Protein AF-0000000086681013 (afdb_homodimer)

pLDDT: mean 90.84, std 14.31, range [19.33, 98.75]

Radius of gyration: 24.03 Å; Cα contacts (8 Å, |Δi|>4): 796; chains: 2; bounding box: 74×52×59 Å

Nearest PDB structures (foldseek):
  6cmv-assembly3_F  TM=7.786E-01  e=1.122E-02  Sulfolobus acidocaldarius
  3r0a-assembly1_A  TM=8.111E-01  e=2.199E-02  Methanosarcina mazei
  2cwe-assembly1_A  TM=6.618E-01  e=8.479E-03  Pyrococcus horikoshii OT3
  6pln-assembly2_B  TM=7.848E-01  e=4.308E-02  Pyrococcus furiosus
  8clj-assembly1_A  TM=2.822E-01  e=5.366E-01  Homo sapiens

Foldseek 3Di:
DPPPPQPPLLVVLVVLCVDPLLVQLLVVQALDPDWDALVVSCVVSVHDSVVSVVSQVVNCVSQQKPWDFADDPPDPDGTTITIHGGPDDRDGDVVDDDVLVVLLVVLVVCVVVVPLVVLLVVLLQQLLVQADDPDPCVSCVVLPQSWDDDDQKIHGQADSSPVSCVVPVVRVLSSVQSSSCSNCVNRVNNVKHWDACDDPGGHRIMIGHDPPPPD/DPPCPQVPLLVVLVVLCVDPLLVLLLVVQALDPDWDALVVSCVVSVHDSVVSVVSQVVNCVSQQKPWDFADDPPDPDGTTITIHGGPDDRDGDVVDDDVLVVLLVVLVVCVVVVPLVVLLVVLLQQLLVQADDPDPCVSVVVLPQSWDDDDQKIDGQADSSPVSCVVPVVRVLSSVQSSSCSNCVNRVNNVKHWDACDDPGGHRIMIGHDPPPPD

Structure (mmCIF, N/CA/C/O backbone):
data_AF-0000000086681013-model_v1
#
loop_
_entity.id
_entity.type
_entity.pdbx_description
1 polymer 'ArsR family transcriptional regulator'
#
loop_
_atom_site.group_PDB
_atom_site.id
_atom_site.type_symbol
_atom_site.label_atom_id
_atom_site.label_alt_id
_atom_site.label_comp_id
_atom_site.label_asym_id
_atom_site.label_entity_id
_atom_site.label_seq_id
_atom_site.pdbx_PDB_ins_code
_atom_site.Cartn_x
_atom_site.Cartn_y
_atom_site.Cartn_z
_atom_site.occupancy
_atom_site.B_iso_or_equiv
_atom_site.auth_seq_id
_atom_site.auth_comp_id
_atom_site.auth_asym_id
_atom_site.auth_atom_id
_atom_site.pdbx_PDB_model_num
ATOM 1 N N . MET A 1 1 ? -19 -1.858 17.438 1 19.91 1 MET A N 1
ATOM 2 C CA . MET A 1 1 ? -18.734 -2.832 16.375 1 19.91 1 MET A CA 1
ATOM 3 C C . MET A 1 1 ? -17.672 -2.328 15.422 1 19.91 1 MET A C 1
ATOM 5 O O . MET A 1 1 ? -17.938 -1.517 14.539 1 19.91 1 MET A O 1
ATOM 9 N N . LYS A 1 2 ? -16.469 -2.006 15.953 1 28.66 2 LYS A N 1
ATOM 10 C CA . LYS A 1 2 ? -15.406 -1.068 15.609 1 28.66 2 LYS A CA 1
ATOM 11 C C . LYS A 1 2 ? -14.742 -1.446 14.289 1 28.66 2 LYS A C 1
ATOM 13 O O . LYS A 1 2 ? -14.172 -2.533 14.164 1 28.66 2 LYS A O 1
ATOM 18 N N . GLY A 1 3 ? -15.516 -1.354 13.18 1 28.39 3 GLY A N 1
ATOM 19 C CA . GLY A 1 3 ? -15.148 -1.621 11.805 1 28.39 3 GLY A CA 1
ATOM 20 C C . GLY A 1 3 ? -13.672 -1.405 11.531 1 28.39 3 GLY A C 1
ATOM 21 O O . GLY A 1 3 ? -13.07 -0.449 12.031 1 28.39 3 GLY A O 1
ATOM 22 N N . LEU A 1 4 ? -12.938 -2.393 11.297 1 31.95 4 LEU A N 1
ATOM 23 C CA . LEU A 1 4 ? -11.531 -2.404 10.922 1 31.95 4 LEU A CA 1
ATOM 24 C C . LEU A 1 4 ? -11.234 -1.332 9.883 1 31.95 4 LEU A C 1
ATOM 26 O O . LEU A 1 4 ? -11.375 -1.574 8.68 1 31.95 4 LEU A O 1
ATOM 30 N N . THR A 1 5 ? -11.828 -0.05 9.906 1 38.06 5 THR A N 1
ATOM 31 C CA . THR A 1 5 ? -11.812 1.266 9.273 1 38.06 5 THR A CA 1
ATOM 32 C C . THR A 1 5 ? -10.422 1.575 8.719 1 38.06 5 THR A C 1
ATOM 34 O O . THR A 1 5 ? -9.438 0.934 9.094 1 38.06 5 THR A O 1
ATOM 37 N N . LEU A 1 6 ? -10.25 2.273 7.664 1 46.72 6 LEU A N 1
ATOM 38 C CA . LEU A 1 6 ? -9.008 2.967 7.34 1 46.72 6 LEU A CA 1
ATOM 39 C C . LEU A 1 6 ? -8.203 3.256 8.602 1 46.72 6 LEU A C 1
ATOM 41 O O . LEU A 1 6 ? -8.695 3.93 9.516 1 46.72 6 LEU A O 1
ATOM 45 N N . GLU A 1 7 ? -7.469 2.109 9.133 1 60.31 7 GLU A N 1
ATOM 46 C CA . GLU A 1 7 ? -6.852 2.223 10.445 1 60.31 7 GLU A CA 1
ATOM 47 C C . GLU A 1 7 ? -6.438 3.66 10.742 1 60.31 7 GLU A C 1
ATOM 49 O O . GLU A 1 7 ? -5.504 4.18 10.125 1 60.31 7 GLU A O 1
ATOM 54 N N . HIS A 1 8 ? -7.406 4.32 11.305 1 66.5 8 HIS A N 1
ATOM 55 C CA . HIS A 1 8 ? -7.238 5.695 11.766 1 66.5 8 HIS A CA 1
ATOM 56 C C . HIS A 1 8 ? -5.809 5.941 12.234 1 66.5 8 HIS A C 1
ATOM 58 O O . HIS A 1 8 ? -5.234 7 11.961 1 66.5 8 HIS A O 1
ATOM 64 N N . VAL A 1 9 ? -5.348 4.816 12.68 1 71.94 9 VAL A N 1
ATOM 65 C CA . VAL A 1 9 ? -4.008 4.984 13.234 1 71.94 9 VAL A CA 1
ATOM 66 C C . VAL A 1 9 ? -2.992 5.121 12.102 1 71.94 9 VAL A C 1
ATOM 68 O O . VAL A 1 9 ? -2.076 5.941 12.18 1 71.94 9 VAL A O 1
ATOM 71 N N . THR A 1 10 ? -3.344 4.461 11.047 1 84.38 10 THR A N 1
ATOM 72 C CA . THR A 1 10 ? -2.393 4.492 9.938 1 84.38 10 THR A CA 1
ATOM 73 C C . THR A 1 10 ? -2.5 5.805 9.164 1 84.38 10 THR A C 1
ATOM 75 O O . THR A 1 10 ? -1.484 6.383 8.773 1 84.38 10 THR A O 1
ATOM 78 N N . VAL A 1 11 ? -3.664 6.27 9.055 1 88 11 VAL A N 1
ATOM 79 C CA . VAL A 1 11 ? -3.865 7.543 8.375 1 88 11 VAL A CA 1
ATOM 80 C C . VAL A 1 11 ? -3.219 8.664 9.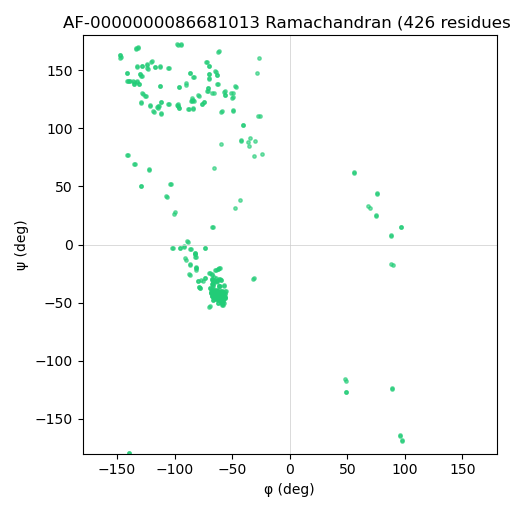172 1 88 11 VAL A C 1
A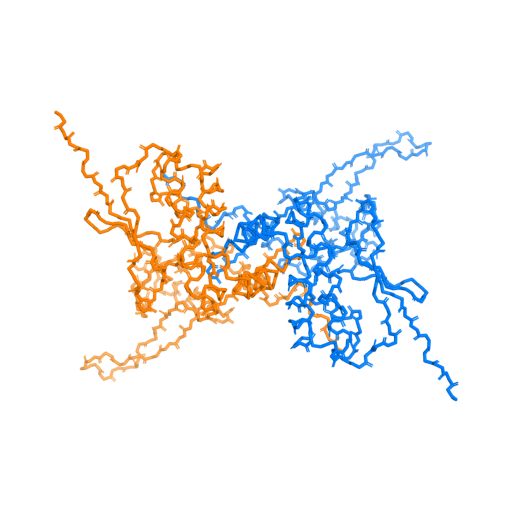TOM 82 O O . VAL A 1 11 ? -2.57 9.547 8.609 1 88 11 VAL A O 1
ATOM 85 N N . ASP A 1 12 ? -3.352 8.578 10.477 1 89.06 12 ASP A N 1
ATOM 86 C CA . ASP A 1 12 ? -2.787 9.609 11.344 1 89.06 12 ASP A CA 1
ATOM 87 C C . ASP A 1 12 ? -1.263 9.609 11.273 1 89.06 12 ASP A C 1
ATOM 89 O O . ASP A 1 12 ? -0.638 10.672 11.234 1 89.06 12 ASP A O 1
ATOM 93 N N . ALA A 1 13 ? -0.747 8.406 11.297 1 91.75 13 ALA A N 1
ATOM 94 C CA . ALA A 1 13 ? 0.707 8.289 11.234 1 91.75 13 ALA A CA 1
ATOM 95 C C . ALA A 1 13 ? 1.244 8.859 9.922 1 91.75 13 ALA A C 1
ATOM 97 O O . ALA A 1 13 ? 2.205 9.633 9.914 1 91.75 13 ALA A O 1
ATOM 98 N N . ILE A 1 14 ? 0.573 8.516 8.852 1 92.12 14 ILE A N 1
ATOM 99 C CA . ILE A 1 14 ? 0.997 9.016 7.551 1 92.12 14 ILE A CA 1
ATOM 100 C C . ILE A 1 14 ? 0.771 10.523 7.48 1 92.12 14 ILE A C 1
ATOM 102 O O . ILE A 1 14 ? 1.565 11.25 6.879 1 92.12 14 ILE A O 1
ATOM 106 N N . GLY A 1 15 ? -0.26 10.961 8.125 1 91.25 15 GLY A N 1
ATOM 107 C CA . GLY A 1 15 ? -0.576 12.383 8.156 1 91.25 15 GLY A CA 1
ATOM 108 C C . GLY A 1 15 ? 0.517 13.227 8.789 1 91.25 15 GLY A C 1
ATOM 109 O O . GLY A 1 15 ? 0.687 14.391 8.438 1 91.25 15 GLY A O 1
ATOM 110 N N . LEU A 1 16 ? 1.262 12.625 9.727 1 92.88 16 LEU A N 1
ATOM 111 C CA . LEU A 1 16 ? 2.357 13.336 10.375 1 92.88 16 LEU A CA 1
ATOM 112 C C . LEU A 1 16 ? 3.414 13.758 9.359 1 92.88 16 LEU A C 1
ATOM 114 O O . LEU A 1 16 ? 4.172 14.695 9.602 1 92.88 16 LEU A O 1
ATOM 118 N N . LEU A 1 17 ? 3.445 13.133 8.219 1 93.12 17 LEU A N 1
ATOM 119 C CA . LEU A 1 17 ? 4.488 13.375 7.23 1 93.12 17 LEU A CA 1
ATOM 120 C C . LEU A 1 17 ? 4.062 14.453 6.242 1 93.12 17 LEU A C 1
ATOM 122 O O . LEU A 1 17 ? 4.836 14.836 5.359 1 93.12 17 LEU A O 1
ATOM 126 N N . HIS A 1 18 ? 2.863 14.938 6.426 1 89.12 18 HIS A N 1
ATOM 127 C CA . HIS A 1 18 ? 2.357 15.992 5.555 1 89.12 18 HIS A CA 1
ATOM 128 C C . HIS A 1 18 ? 3.127 17.297 5.758 1 89.12 18 HIS A C 1
ATOM 130 O O . HIS A 1 18 ? 3.252 18.094 4.832 1 89.12 18 HIS A O 1
ATOM 136 N N . GLU A 1 19 ? 3.648 17.531 6.969 1 91.19 19 GLU A N 1
ATOM 137 C CA . GLU A 1 19 ? 4.465 18.703 7.266 1 91.19 19 GLU A CA 1
ATOM 138 C C . GLU A 1 19 ? 5.879 18.547 6.715 1 91.19 19 GLU A C 1
ATOM 140 O O . GLU A 1 19 ? 6.609 17.641 7.109 1 91.19 19 GLU A O 1
ATOM 145 N N . PRO A 1 20 ? 6.301 19.453 5.848 1 92.56 20 PRO A N 1
ATOM 146 C CA . PRO A 1 20 ? 7.535 19.266 5.09 1 92.56 20 PRO A CA 1
ATOM 147 C C . PRO A 1 20 ? 8.766 19.109 5.988 1 92.56 20 PRO A C 1
ATOM 149 O O . PRO A 1 20 ? 9.625 18.266 5.727 1 92.56 20 PRO A O 1
ATOM 152 N N . VAL A 1 21 ? 8.891 19.938 6.98 1 96.25 21 VAL A N 1
ATOM 153 C CA . VAL A 1 21 ? 10.055 19.859 7.855 1 96.25 21 VAL A CA 1
ATOM 154 C C . VAL A 1 21 ? 10.039 18.531 8.602 1 96.25 21 VAL A C 1
ATOM 156 O O . VAL A 1 21 ? 11.078 17.875 8.742 1 96.25 21 VAL A O 1
ATOM 159 N N . ARG A 1 22 ? 8.906 18.141 9.125 1 96.62 22 ARG A N 1
ATOM 160 C CA . ARG A 1 22 ? 8.789 16.875 9.828 1 96.62 22 ARG A CA 1
ATOM 161 C C . ARG A 1 22 ? 9.125 15.695 8.914 1 96.62 22 ARG A C 1
ATOM 163 O O . ARG A 1 22 ? 9.773 14.742 9.328 1 96.62 22 ARG A O 1
ATOM 170 N N . ARG A 1 23 ? 8.641 15.805 7.734 1 94.81 23 ARG A N 1
ATOM 171 C CA . ARG A 1 23 ? 8.984 14.781 6.75 1 94.81 23 ARG A CA 1
ATOM 172 C C . ARG A 1 23 ? 10.5 14.688 6.559 1 94.81 23 ARG A C 1
ATOM 174 O O . ARG A 1 23 ? 11.055 13.594 6.504 1 94.81 23 ARG A O 1
ATOM 181 N N . ALA A 1 24 ? 11.094 15.852 6.406 1 96.19 24 ALA A N 1
ATOM 182 C CA . ALA A 1 24 ? 12.547 15.883 6.242 1 96.19 24 ALA A CA 1
ATOM 183 C C . ALA A 1 24 ? 13.25 15.25 7.441 1 96.19 24 ALA A C 1
ATOM 185 O O . ALA A 1 24 ? 14.242 14.539 7.285 1 96.19 24 ALA A O 1
ATOM 186 N N . VAL A 1 25 ? 12.742 15.531 8.586 1 98.06 25 VAL A N 1
ATOM 187 C CA . VAL A 1 25 ? 13.281 14.945 9.812 1 98.06 25 VAL A CA 1
ATOM 188 C C . VAL A 1 25 ? 13.18 13.422 9.742 1 98.06 25 VAL A C 1
ATOM 190 O O . VAL A 1 25 ? 14.156 12.711 9.992 1 98.06 25 VAL A O 1
ATOM 193 N N . TYR A 1 26 ? 12.047 12.938 9.398 1 97.38 26 TYR A N 1
ATOM 194 C CA . TYR A 1 26 ? 11.844 11.5 9.281 1 97.38 26 TYR A CA 1
ATOM 195 C C . TYR A 1 26 ? 12.805 10.883 8.281 1 97.38 26 TYR A C 1
ATOM 197 O O . TYR A 1 26 ? 13.43 9.859 8.555 1 97.38 26 TYR A O 1
ATOM 205 N N . GLU A 1 27 ? 12.844 11.445 7.109 1 94.69 27 GLU A N 1
ATOM 206 C CA . GLU A 1 27 ? 13.688 10.93 6.039 1 94.69 27 GLU A CA 1
ATOM 207 C C . GLU A 1 27 ? 15.148 10.852 6.477 1 94.69 27 GLU A C 1
ATOM 209 O O . GLU A 1 27 ? 15.836 9.875 6.172 1 94.69 27 GLU A O 1
ATOM 214 N N . TYR A 1 28 ? 15.586 11.883 7.168 1 97.06 28 TYR A N 1
ATOM 215 C CA . TYR A 1 28 ? 16.953 11.883 7.652 1 97.06 28 TYR A CA 1
ATOM 216 C C . TYR A 1 28 ? 17.188 10.734 8.633 1 97.06 28 TYR A C 1
ATOM 218 O O . TYR A 1 28 ? 18.141 9.969 8.484 1 97.06 28 TYR A O 1
ATOM 226 N N . VAL A 1 29 ? 16.344 10.602 9.602 1 97.81 29 VAL A N 1
ATOM 227 C CA . VAL A 1 29 ? 16.5 9.578 10.633 1 97.81 29 VAL A CA 1
ATOM 228 C C . VAL A 1 29 ? 16.453 8.188 9.992 1 97.81 29 VAL A C 1
ATOM 230 O O . VAL A 1 29 ? 17.297 7.336 10.289 1 97.81 29 VAL A O 1
ATOM 233 N N . ALA A 1 30 ? 15.555 8 9.094 1 94.69 30 ALA A N 1
ATOM 234 C CA . ALA A 1 30 ? 15.344 6.703 8.453 1 94.69 30 ALA A CA 1
ATOM 235 C C . ALA A 1 30 ? 16.562 6.305 7.617 1 94.69 30 ALA A C 1
ATOM 237 O O . ALA A 1 30 ? 16.828 5.113 7.434 1 94.69 30 ALA A O 1
ATOM 238 N N . ALA A 1 31 ? 17.25 7.254 7.152 1 93.44 31 ALA A N 1
ATOM 239 C CA . ALA A 1 31 ? 18.375 7 6.254 1 93.44 31 ALA A CA 1
ATOM 240 C C . ALA A 1 31 ? 19.625 6.629 7.043 1 93.44 31 ALA A C 1
ATOM 242 O O . ALA A 1 31 ? 20.625 6.184 6.465 1 93.44 31 ALA A O 1
ATOM 243 N N . GLN A 1 32 ? 19.547 6.809 8.32 1 93.94 32 GLN A N 1
ATOM 244 C CA . GLN A 1 32 ? 20.734 6.562 9.117 1 93.94 32 GLN A CA 1
ATOM 245 C C . GL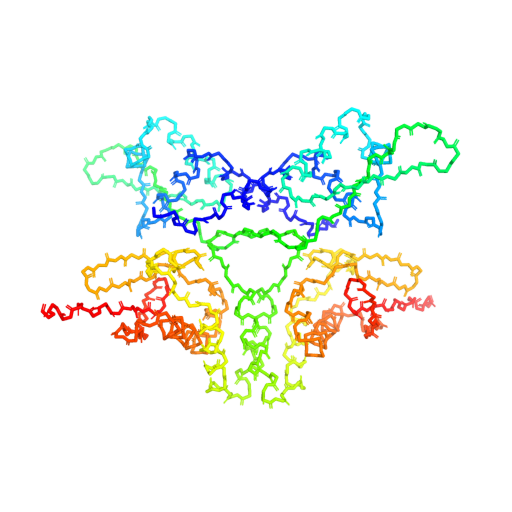N A 1 32 ? 20.891 5.078 9.453 1 93.94 32 GLN A C 1
ATOM 247 O O . GLN A 1 32 ? 19.891 4.391 9.688 1 93.94 32 GLN A O 1
ATOM 252 N N . PRO A 1 33 ? 22.078 4.57 9.5 1 88.69 33 PRO A N 1
ATOM 253 C CA . PRO A 1 33 ? 22.297 3.166 9.852 1 88.69 33 PRO A CA 1
ATOM 254 C C . PRO A 1 33 ? 22 2.877 11.32 1 88.69 33 PRO A C 1
ATOM 256 O O . PRO A 1 33 ? 21.75 1.726 11.688 1 88.69 33 PRO A O 1
ATOM 259 N N . GLY A 1 34 ? 22.094 3.896 12.141 1 91.81 34 GLY A N 1
ATOM 260 C CA . GLY A 1 34 ? 21.828 3.746 13.562 1 91.81 34 GLY A CA 1
ATOM 261 C C . GLY A 1 34 ? 21.047 4.906 14.148 1 91.81 34 GLY A C 1
ATOM 262 O O . GLY A 1 34 ? 20.703 5.848 13.438 1 91.81 34 GLY A O 1
ATOM 263 N N . PRO A 1 35 ? 20.797 4.793 15.492 1 96.62 35 PRO A N 1
ATOM 264 C CA . PRO A 1 35 ? 20.031 5.859 16.141 1 96.62 35 PRO A CA 1
ATOM 265 C C . PRO A 1 35 ? 20.766 7.199 16.125 1 96.62 35 PRO A C 1
ATOM 267 O O . PRO A 1 35 ? 22 7.238 16.219 1 96.62 35 PRO A O 1
ATOM 270 N N . VAL A 1 36 ? 20.031 8.25 16.078 1 97.19 36 VAL A N 1
ATOM 271 C CA . VAL A 1 36 ? 20.625 9.578 16.016 1 97.19 36 VAL A CA 1
ATOM 272 C C . VAL A 1 36 ? 19.953 10.5 17.031 1 97.19 36 VAL A C 1
ATOM 274 O O . VAL A 1 36 ? 18.797 10.297 17.391 1 97.19 36 VAL A O 1
ATOM 277 N N . GLY A 1 37 ? 20.719 11.484 17.453 1 96.81 37 GLY A N 1
ATOM 278 C CA . GLY A 1 37 ? 20.219 12.43 18.438 1 96.81 37 GLY A CA 1
ATOM 279 C C . GLY A 1 37 ? 19.625 13.68 17.828 1 96.81 37 GLY A C 1
ATOM 280 O O . GLY A 1 37 ? 19.75 13.898 16.609 1 96.81 37 GLY A O 1
ATOM 281 N N . ARG A 1 38 ? 19 14.477 18.688 1 96.19 38 ARG A N 1
ATOM 282 C CA . ARG A 1 38 ? 18.297 15.688 18.266 1 96.19 38 ARG A CA 1
ATOM 283 C C . ARG A 1 38 ? 19.266 16.672 17.594 1 96.19 38 ARG A C 1
ATOM 285 O O . ARG A 1 38 ? 18.891 17.359 16.656 1 96.19 38 ARG A O 1
ATOM 292 N N . ASP A 1 39 ? 20.516 16.75 18.062 1 96.38 39 ASP A N 1
ATOM 293 C CA . ASP A 1 39 ? 21.469 17.703 17.531 1 96.38 39 ASP A CA 1
ATOM 294 C C . ASP A 1 39 ? 21.844 17.375 16.094 1 96.38 39 ASP A C 1
ATOM 296 O O . ASP A 1 39 ? 21.891 18.25 15.234 1 96.38 39 ASP A O 1
ATOM 300 N N . ALA A 1 40 ? 22.078 16.156 15.883 1 97.12 40 ALA A N 1
ATOM 301 C CA . ALA A 1 40 ? 22.406 15.703 14.531 1 97.12 40 ALA A CA 1
ATOM 302 C C . ALA A 1 40 ? 21.266 15.992 13.562 1 97.12 40 ALA A C 1
ATOM 304 O O . ALA A 1 40 ? 21.5 16.453 12.438 1 97.12 40 ALA A O 1
ATOM 305 N N . VAL A 1 41 ? 20.062 15.758 14 1 98.31 41 VAL A N 1
ATOM 306 C CA . VAL A 1 41 ? 18.891 15.977 13.164 1 98.31 41 VAL A CA 1
ATOM 307 C C . VAL A 1 41 ? 18.719 17.469 12.883 1 98.31 41 VAL A C 1
ATOM 309 O O . VAL A 1 41 ? 18.5 17.859 11.734 1 98.31 41 VAL A O 1
ATOM 312 N N . ALA A 1 42 ? 18.859 18.266 13.906 1 98.38 42 ALA A N 1
ATOM 313 C CA . ALA A 1 42 ? 18.719 19.719 13.766 1 98.38 42 ALA A CA 1
ATOM 314 C C . ALA A 1 42 ? 19.703 20.266 12.734 1 98.38 42 ALA A C 1
ATOM 316 O O . ALA A 1 42 ? 19.328 21.062 11.875 1 98.38 42 ALA A O 1
ATOM 317 N N . GLU A 1 43 ? 20.906 19.828 12.805 1 98.25 43 GLU A N 1
ATOM 318 C CA . GLU A 1 43 ? 21.953 20.266 11.891 1 98.25 43 GLU A CA 1
ATOM 319 C C . GLU A 1 43 ? 21.672 19.812 10.461 1 98.25 43 GLU A C 1
ATOM 321 O O . GLU A 1 43 ? 21.766 20.609 9.523 1 98.25 43 GLU A O 1
ATOM 326 N N . ALA A 1 44 ? 21.266 18.641 10.336 1 97.75 44 ALA A N 1
ATOM 327 C CA . ALA A 1 44 ? 21.047 18.047 9.023 1 97.75 44 ALA A CA 1
ATOM 328 C C . ALA A 1 44 ? 19.875 18.703 8.305 1 97.75 44 ALA A C 1
ATOM 330 O O . ALA A 1 44 ? 19.922 18.922 7.094 1 97.75 44 ALA A O 1
ATOM 331 N N . VAL A 1 45 ? 18.781 18.969 9.039 1 98 45 VAL A N 1
ATOM 332 C CA . VAL A 1 45 ? 17.547 19.469 8.438 1 98 45 VAL A CA 1
ATOM 333 C C . VAL A 1 45 ? 17.578 21 8.422 1 98 45 VAL A C 1
ATOM 335 O O . VAL A 1 45 ? 16.797 21.625 7.707 1 98 45 VAL A O 1
ATOM 338 N N . GLY A 1 46 ? 18.469 21.578 9.125 1 98.06 46 GLY A N 1
ATOM 339 C CA . GLY A 1 46 ? 18.625 23.031 9.141 1 98.06 46 GLY A CA 1
ATOM 340 C C . GLY A 1 46 ? 17.547 23.719 9.969 1 98.06 46 GLY A C 1
ATOM 341 O O . GLY A 1 46 ? 16.969 24.719 9.531 1 98.06 46 GLY A O 1
ATOM 342 N N . VAL A 1 47 ? 17.219 23.234 11.117 1 98.12 47 VAL A N 1
ATOM 343 C CA . VAL A 1 47 ? 16.25 23.828 12.031 1 98.12 47 VAL A CA 1
ATOM 344 C C . VAL A 1 47 ? 16.844 23.891 13.438 1 98.12 47 VAL A C 1
ATOM 346 O O . VAL A 1 47 ? 17.922 23.359 13.688 1 98.12 47 VAL A O 1
ATOM 349 N N . GLY A 1 48 ? 16.219 24.547 14.312 1 97.5 48 GLY A N 1
ATOM 350 C CA . GLY A 1 48 ? 16.656 24.625 15.695 1 97.5 48 GLY A CA 1
ATOM 351 C C . GLY A 1 48 ? 16.438 23.344 16.469 1 97.5 48 GLY A C 1
ATOM 352 O O . GLY A 1 48 ? 15.57 22.531 16.109 1 97.5 48 GLY A O 1
ATOM 353 N N . ARG A 1 49 ? 17.203 23.219 17.5 1 96.5 49 ARG A N 1
ATOM 354 C CA . ARG A 1 49 ? 17.172 22.016 18.328 1 96.5 49 ARG A CA 1
ATOM 355 C C . ARG A 1 49 ? 15.773 21.781 18.891 1 96.5 49 ARG A C 1
ATOM 357 O O . ARG A 1 49 ? 15.297 20.641 18.953 1 96.5 49 ARG A O 1
ATOM 364 N N . THR A 1 50 ? 15.148 22.75 19.328 1 97.31 50 THR A N 1
ATOM 365 C CA . THR A 1 50 ? 13.828 22.641 19.938 1 97.31 50 THR A CA 1
ATOM 366 C C . THR A 1 50 ? 12.805 22.141 18.922 1 97.31 50 THR A C 1
ATOM 368 O O . THR A 1 50 ? 12.008 21.25 19.234 1 97.31 50 THR A O 1
ATOM 371 N N . LEU A 1 51 ? 12.859 22.703 17.734 1 97.81 51 LEU A N 1
ATOM 372 C CA . LEU A 1 51 ? 11.945 22.297 16.672 1 97.81 51 LEU A CA 1
ATOM 373 C C . LEU A 1 51 ? 12.219 20.859 16.25 1 97.81 51 LEU A C 1
ATOM 375 O O . LEU A 1 51 ? 11.281 20.094 16.031 1 97.81 51 LEU A O 1
ATOM 379 N N . ALA A 1 52 ? 13.453 20.562 16.141 1 98.19 52 ALA A N 1
ATOM 380 C CA . ALA A 1 52 ? 13.812 19.188 15.82 1 98.19 52 ALA A CA 1
ATOM 381 C C . ALA A 1 52 ? 13.266 18.219 16.859 1 98.19 52 ALA A C 1
ATOM 383 O O . ALA A 1 52 ? 12.688 17.188 16.516 1 98.19 52 ALA A O 1
ATOM 384 N N . ALA A 1 53 ? 13.43 18.562 18.094 1 97.62 53 ALA A N 1
ATOM 385 C CA . ALA A 1 53 ? 12.953 17.719 19.188 1 97.62 53 ALA A CA 1
ATOM 386 C C . ALA A 1 53 ? 11.438 17.531 19.125 1 97.62 53 ALA A C 1
ATOM 388 O O . ALA A 1 53 ? 10.93 16.438 19.312 1 97.62 53 ALA A O 1
ATOM 389 N N . PHE A 1 54 ? 10.805 18.609 18.844 1 98.38 54 PHE A N 1
ATOM 390 C CA . PHE A 1 54 ? 9.352 18.578 18.719 1 98.38 54 PHE A CA 1
ATOM 391 C C . PHE A 1 54 ? 8.914 17.594 17.641 1 98.38 54 PHE A C 1
ATOM 393 O O . PHE A 1 54 ? 8.047 16.75 17.875 1 98.38 54 PHE A O 1
ATOM 400 N N . HIS A 1 55 ? 9.492 17.672 16.453 1 98.25 55 HIS A N 1
ATOM 401 C CA . HIS A 1 55 ? 9.125 16.781 15.352 1 98.25 55 HIS A CA 1
ATOM 402 C C . HIS A 1 55 ? 9.516 15.344 15.641 1 98.25 55 HIS A C 1
ATOM 404 O O . HIS A 1 55 ? 8.758 14.422 15.328 1 98.25 55 HIS A O 1
ATOM 410 N N . LEU A 1 56 ? 10.672 15.203 16.219 1 98.56 56 LEU A N 1
ATOM 411 C CA . LEU A 1 56 ? 11.125 13.867 16.578 1 98.56 56 LEU A CA 1
ATOM 412 C C . LEU A 1 56 ? 10.156 13.203 17.547 1 98.56 56 LEU A C 1
ATOM 414 O O . LEU A 1 56 ? 9.773 12.047 17.359 1 98.56 56 LEU A O 1
ATOM 418 N N . ASP A 1 57 ? 9.703 13.906 18.516 1 98 57 ASP A N 1
ATOM 419 C CA . ASP A 1 57 ? 8.773 13.375 19.516 1 98 57 ASP A CA 1
ATOM 420 C C . ASP A 1 57 ? 7.414 13.078 18.891 1 98 57 ASP A C 1
ATOM 422 O O . ASP A 1 57 ? 6.777 12.078 19.234 1 98 57 ASP A O 1
ATOM 426 N N . LYS A 1 58 ? 6.992 13.898 18.031 1 97.56 58 LYS A N 1
ATOM 427 C CA . LYS A 1 58 ? 5.73 13.664 17.344 1 97.56 58 LYS A CA 1
ATOM 428 C C . LYS A 1 58 ? 5.797 12.391 16.5 1 97.56 58 LYS A C 1
ATOM 430 O O . LYS A 1 58 ? 4.859 11.594 16.484 1 97.56 58 LYS A O 1
ATOM 435 N N . LEU A 1 59 ? 6.898 12.258 15.766 1 97.44 59 LEU A N 1
ATOM 436 C CA . LEU A 1 59 ? 7.094 11.086 14.922 1 97.44 59 LEU A CA 1
ATOM 437 C C . LEU A 1 59 ? 7.172 9.82 15.766 1 97.44 59 LEU A C 1
ATOM 439 O O . LEU A 1 59 ? 6.648 8.773 15.375 1 97.44 59 LEU A O 1
ATOM 443 N N . ALA A 1 60 ? 7.82 9.938 16.891 1 97.62 60 ALA A N 1
ATOM 444 C CA . ALA A 1 60 ? 7.891 8.797 17.812 1 97.62 60 ALA A CA 1
ATOM 445 C C . ALA A 1 60 ? 6.516 8.477 18.391 1 97.62 60 ALA A C 1
ATOM 447 O O . ALA A 1 60 ? 6.125 7.309 18.453 1 97.62 60 ALA A O 1
ATOM 448 N N . GLY A 1 61 ? 5.801 9.477 18.797 1 95.81 61 GLY A N 1
ATOM 449 C CA . GLY A 1 61 ? 4.453 9.305 19.297 1 95.81 61 GLY A CA 1
ATOM 450 C C . GLY A 1 61 ? 3.508 8.68 18.297 1 95.81 61 GLY A C 1
ATOM 451 O O . GLY A 1 61 ? 2.574 7.965 18.672 1 95.81 61 GLY A O 1
ATOM 452 N N . GLY A 1 62 ? 3.793 8.953 17.031 1 93.94 62 GLY A N 1
ATOM 453 C CA . GLY A 1 62 ? 2.99 8.406 15.953 1 93.94 62 GLY A CA 1
ATOM 454 C C . GLY A 1 62 ? 3.443 7.027 15.516 1 93.94 62 GLY A C 1
ATOM 455 O O . GLY A 1 62 ? 2.865 6.445 14.594 1 93.94 62 GLY A O 1
ATOM 456 N N . GLY A 1 63 ? 4.508 6.527 16.078 1 95 63 GLY A N 1
ATOM 457 C CA . GLY A 1 63 ? 4.957 5.172 15.797 1 95 63 GLY A CA 1
ATOM 458 C C . GLY A 1 63 ? 5.883 5.086 14.594 1 95 63 GLY A C 1
ATOM 459 O O . GLY A 1 63 ? 6.199 3.99 14.125 1 95 63 GLY A O 1
ATOM 460 N N . LEU A 1 64 ? 6.301 6.172 14.039 1 96.38 64 LEU A N 1
ATOM 461 C CA . LEU A 1 64 ? 7.164 6.164 12.867 1 96.38 64 LEU A CA 1
ATOM 462 C C . LEU A 1 64 ? 8.633 6.074 13.273 1 96.38 64 LEU A C 1
ATOM 464 O O . LEU A 1 64 ? 9.477 5.641 12.484 1 96.38 64 LEU A O 1
ATOM 468 N N . LEU A 1 65 ? 8.93 6.539 14.469 1 97.75 65 LEU A N 1
ATOM 469 C CA . LEU A 1 65 ? 10.258 6.418 15.055 1 97.75 65 LEU A CA 1
ATOM 470 C C . LEU A 1 65 ? 10.195 5.715 16.406 1 97.75 65 LEU A C 1
ATOM 472 O O . LEU A 1 65 ? 9.141 5.691 17.047 1 97.75 65 LEU A O 1
ATOM 476 N N . THR A 1 66 ? 11.258 5.137 16.766 1 97.69 66 THR A N 1
ATOM 477 C CA . THR A 1 66 ? 11.43 4.598 18.109 1 97.69 66 THR A CA 1
ATOM 478 C C . THR A 1 66 ? 12.492 5.379 18.875 1 97.69 66 THR A C 1
ATOM 480 O O . THR A 1 66 ? 13.398 5.961 18.266 1 97.69 66 THR A O 1
ATOM 483 N N . VAL A 1 67 ? 12.359 5.375 20.172 1 97.5 67 VAL A N 1
ATOM 484 C CA . VAL A 1 67 ? 13.242 6.148 21.047 1 97.5 67 VAL A CA 1
ATOM 485 C C . VAL A 1 67 ? 14.102 5.203 21.875 1 97.5 67 VAL A C 1
ATOM 487 O O . VAL A 1 67 ? 13.617 4.168 22.359 1 97.5 67 VAL A O 1
ATOM 490 N N . SER A 1 68 ? 15.234 5.484 21.969 1 96.62 68 SER A N 1
ATOM 491 C CA . SER A 1 68 ? 16.156 4.855 22.906 1 96.62 68 SER A CA 1
ATOM 492 C C . SER A 1 68 ? 17 5.898 23.641 1 96.62 68 SER A C 1
ATOM 494 O O . SER A 1 68 ? 16.938 7.086 23.328 1 96.62 68 SER A O 1
ATOM 496 N N . PHE A 1 69 ? 17.719 5.438 24.734 1 94.62 69 PHE A N 1
ATOM 497 C CA . PHE A 1 69 ? 18.531 6.34 25.547 1 94.62 69 PHE A CA 1
ATOM 498 C C . PHE A 1 69 ? 19.953 5.801 25.688 1 94.62 69 PHE A C 1
ATOM 500 O O . PHE A 1 69 ? 20.141 4.598 25.859 1 94.62 69 PHE A O 1
ATOM 507 N N . ALA A 1 70 ? 20.891 6.668 25.406 1 88.44 70 ALA A N 1
ATOM 508 C CA . ALA A 1 70 ? 22.281 6.266 25.594 1 88.44 70 ALA A CA 1
ATOM 509 C C . ALA A 1 70 ? 23.062 7.336 26.344 1 88.44 70 ALA A C 1
ATOM 511 O O . ALA A 1 70 ? 22.828 8.531 26.141 1 88.44 70 ALA A O 1
ATOM 512 N N . ARG A 1 71 ? 23.922 6.859 27.25 1 82.31 71 ARG A N 1
ATOM 513 C CA . ARG A 1 71 ? 24.812 7.77 27.969 1 82.31 71 ARG A CA 1
ATOM 514 C C . ARG A 1 71 ? 26.078 8.047 27.156 1 82.31 71 ARG A C 1
ATOM 516 O O . ARG A 1 71 ? 26.641 7.137 26.531 1 82.31 71 ARG A O 1
ATOM 523 N N . ARG A 1 72 ? 26.312 9.297 26.938 1 69.06 72 ARG A N 1
ATOM 524 C CA . ARG A 1 72 ? 27.594 9.609 26.328 1 69.06 72 ARG A CA 1
ATOM 525 C C . ARG A 1 72 ? 28.75 9.266 27.266 1 69.06 72 ARG A C 1
ATOM 527 O O . ARG A 1 72 ? 28.672 9.492 28.484 1 69.06 72 ARG A O 1
ATOM 534 N N . PRO A 1 73 ? 29.781 8.469 26.609 1 68.06 73 PRO A N 1
ATOM 535 C CA . PRO A 1 73 ? 30.906 8.164 27.484 1 68.06 73 PRO A CA 1
ATOM 536 C C . PRO A 1 73 ? 31.453 9.398 28.203 1 68.06 73 PRO A C 1
ATOM 538 O O . PRO A 1 73 ? 31.703 10.422 27.578 1 68.06 73 PRO A O 1
ATOM 541 N N . GLY A 1 74 ? 31.625 9.297 29.531 1 63.03 74 GLY A N 1
ATOM 542 C CA . GLY A 1 74 ? 32.312 10.297 30.328 1 63.03 74 GLY A CA 1
ATOM 543 C C . GLY A 1 74 ? 31.391 11.398 30.812 1 63.03 74 GLY A C 1
ATOM 544 O O . GLY A 1 74 ? 31.812 12.273 31.578 1 63.03 74 GLY A O 1
ATOM 545 N N . ARG A 1 75 ? 30.297 11.477 30.219 1 65.75 75 ARG A N 1
ATOM 546 C CA . ARG A 1 75 ? 29.469 12.586 30.656 1 65.75 75 ARG A CA 1
ATOM 547 C C . ARG A 1 75 ? 28.453 12.133 31.703 1 65.75 75 ARG A C 1
ATOM 549 O O . ARG A 1 75 ? 27.859 11.062 31.578 1 65.75 75 ARG A O 1
ATOM 556 N N . THR A 1 76 ? 28.547 12.664 32.875 1 69.31 76 THR A N 1
ATOM 557 C CA . THR A 1 76 ? 27.672 12.422 34.031 1 69.31 76 THR A CA 1
ATOM 558 C C . THR A 1 76 ? 26.281 12.961 33.781 1 69.31 76 THR A C 1
ATOM 560 O O . THR A 1 76 ? 25.391 12.844 34.625 1 69.31 76 THR A O 1
ATOM 563 N N . GLY A 1 77 ? 25.922 13.281 32.531 1 69.38 77 GLY A N 1
ATOM 564 C CA . GLY A 1 77 ? 24.656 13.953 32.312 1 69.38 77 GLY A CA 1
ATOM 565 C C . GLY A 1 77 ? 23.547 13 31.906 1 69.38 77 GLY A C 1
ATOM 566 O O . GLY A 1 77 ? 23.719 11.781 31.953 1 69.38 77 GLY A O 1
ATOM 567 N N . ARG A 1 78 ? 22.359 13.5 31.844 1 81.06 78 ARG A N 1
ATOM 568 C CA . ARG A 1 78 ? 21.156 12.773 31.422 1 81.06 78 ARG A CA 1
ATOM 569 C C . ARG A 1 78 ? 21.391 12.039 30.109 1 81.06 78 ARG A C 1
ATOM 571 O O . ARG A 1 78 ? 22.031 12.57 29.203 1 81.06 78 ARG A O 1
ATOM 578 N N . PRO A 1 79 ? 21.109 10.812 30.141 1 88.25 79 PRO A N 1
ATOM 579 C CA . PRO A 1 79 ? 21.25 10.055 28.906 1 88.25 79 PRO A CA 1
ATOM 580 C C . PRO A 1 79 ? 20.609 10.766 27.703 1 88.25 79 PRO A C 1
ATOM 582 O O . PRO A 1 79 ? 19.578 11.438 27.859 1 88.25 79 PRO A O 1
ATOM 585 N N . ALA A 1 80 ? 21.281 10.781 26.594 1 90.88 80 ALA A N 1
ATOM 586 C CA . ALA A 1 80 ? 20.781 11.414 25.375 1 90.88 80 ALA A CA 1
ATOM 587 C C . ALA A 1 80 ? 19.641 10.594 24.766 1 90.88 80 ALA A C 1
ATOM 589 O O . ALA A 1 80 ? 19.688 9.367 24.75 1 90.88 80 ALA A O 1
ATOM 590 N N . LYS A 1 81 ? 18.625 11.219 24.438 1 95.12 81 LYS A N 1
ATOM 591 C CA . LYS A 1 81 ? 17.516 10.625 23.703 1 95.12 81 LYS A CA 1
ATOM 592 C C . LYS A 1 81 ? 17.875 10.422 22.234 1 95.12 81 LYS A C 1
ATOM 594 O O . LYS A 1 81 ? 18.328 11.359 21.562 1 95.12 81 LYS A O 1
ATOM 599 N N . LEU A 1 82 ? 17.797 9.188 21.75 1 97.94 82 LEU A N 1
ATOM 600 C CA . LEU A 1 82 ? 18.125 8.836 20.375 1 97.94 82 LEU A CA 1
ATOM 601 C C . LEU A 1 82 ? 16.906 8.289 19.641 1 97.94 82 LEU A C 1
ATOM 603 O O . LEU A 1 82 ? 15.992 7.754 20.266 1 97.94 82 LEU A O 1
ATOM 607 N N . TYR A 1 83 ? 16.938 8.484 18.328 1 98.25 83 TYR A N 1
ATOM 608 C CA . TYR A 1 83 ? 15.805 8.109 17.5 1 98.25 83 TYR A CA 1
ATOM 609 C C . TYR A 1 83 ? 16.25 7.238 16.328 1 98.25 83 TYR A C 1
ATOM 611 O O . TYR A 1 83 ? 17.328 7.457 15.758 1 98.25 83 TYR A O 1
ATOM 619 N N . ARG A 1 84 ? 15.422 6.328 15.969 1 97.44 84 ARG A N 1
ATOM 620 C CA . ARG A 1 84 ? 15.625 5.535 14.758 1 97.44 84 ARG A CA 1
ATOM 621 C C . ARG A 1 84 ? 14.289 5.16 14.125 1 97.44 84 ARG A C 1
ATOM 623 O O . ARG A 1 84 ? 13.234 5.277 14.75 1 97.44 84 ARG A O 1
ATOM 630 N N . ARG A 1 85 ? 14.344 4.75 12.844 1 95.81 85 ARG A N 1
ATOM 631 C CA . ARG A 1 85 ? 13.133 4.297 12.172 1 95.81 85 ARG A CA 1
ATOM 632 C C . ARG A 1 85 ? 12.477 3.15 12.938 1 95.81 85 ARG A C 1
ATOM 634 O O . ARG A 1 85 ? 13.156 2.217 13.367 1 95.81 85 ARG A O 1
ATOM 641 N N . ALA A 1 86 ? 11.172 3.283 13.211 1 95.44 86 ALA A N 1
ATOM 642 C CA . ALA A 1 86 ? 10.445 2.215 13.891 1 95.44 86 ALA A CA 1
ATOM 643 C C . ALA A 1 86 ? 10.422 0.943 13.047 1 95.44 86 ALA A C 1
ATOM 645 O O . ALA A 1 86 ? 10.32 1.008 11.82 1 95.44 86 ALA A O 1
ATOM 646 N N . PRO A 1 87 ? 10.461 -0.224 13.812 1 92.25 87 PRO A N 1
ATOM 647 C CA . PRO A 1 87 ? 10.32 -1.479 13.07 1 92.25 87 PRO A CA 1
ATOM 648 C C . PRO A 1 87 ? 8.914 -1.687 12.523 1 92.25 87 PRO A C 1
ATOM 650 O O . PRO A 1 87 ? 7.953 -1.104 13.039 1 92.25 87 PRO A O 1
ATOM 653 N N . GLY A 1 88 ? 8.789 -2.439 11.438 1 92.06 88 GLY A N 1
ATOM 654 C CA . GLY A 1 88 ? 7.488 -2.721 10.852 1 92.06 88 GLY A CA 1
ATOM 655 C C . GLY A 1 88 ? 7.145 -1.805 9.695 1 92.06 88 GLY A C 1
ATOM 656 O O . GLY A 1 88 ? 8.023 -1.136 9.141 1 92.06 88 GLY A O 1
ATOM 657 N N . GLU A 1 89 ? 5.867 -1.877 9.297 1 94.06 89 GLU A N 1
ATOM 658 C CA . GLU A 1 89 ? 5.406 -1.062 8.18 1 94.06 89 GLU A CA 1
ATOM 659 C C . GLU A 1 89 ? 4.066 -0.398 8.492 1 94.06 89 GLU A C 1
ATOM 661 O O . GLU A 1 89 ? 3.232 -0.973 9.195 1 94.06 89 GLU A O 1
ATOM 666 N N . VAL A 1 90 ? 3.951 0.836 8.117 1 92.94 90 VAL A N 1
ATOM 667 C CA . VAL A 1 90 ? 2.701 1.587 8.133 1 92.94 90 VAL A CA 1
ATOM 668 C C . VAL A 1 90 ? 2.25 1.871 6.703 1 92.94 90 VAL A C 1
ATOM 670 O O . VAL A 1 90 ? 3.006 2.438 5.91 1 92.94 90 VAL A O 1
ATOM 673 N N . ALA A 1 91 ? 1.068 1.435 6.391 1 93.38 91 ALA A N 1
ATOM 674 C CA . ALA A 1 91 ? 0.596 1.606 5.02 1 93.38 91 ALA A CA 1
ATOM 675 C C . ALA A 1 91 ? -0.876 2.006 4.992 1 93.38 91 ALA A C 1
ATOM 677 O O . ALA A 1 91 ? -1.675 1.511 5.789 1 93.38 91 ALA A O 1
ATOM 678 N N . VAL A 1 92 ? -1.158 2.914 4.07 1 92.38 92 VAL A N 1
ATOM 679 C CA . VAL A 1 92 ? -2.539 3.312 3.811 1 92.38 92 VAL A CA 1
ATOM 680 C C . VAL A 1 92 ? -2.777 3.391 2.305 1 92.38 92 VAL A C 1
ATOM 682 O O . VAL A 1 92 ? -1.897 3.816 1.552 1 92.38 92 VAL A O 1
ATOM 685 N N . SER A 1 93 ? -3.908 2.961 1.877 1 93.56 93 SER A N 1
ATOM 686 C CA . SER A 1 93 ? -4.312 3.102 0.482 1 93.56 93 SER A CA 1
ATOM 687 C C . SER A 1 93 ? -5.797 3.428 0.367 1 93.56 93 SER A C 1
ATOM 689 O O . SER A 1 93 ? -6.598 2.994 1.197 1 93.56 93 SER A O 1
ATOM 691 N N . VAL A 1 94 ? -6.168 4.172 -0.626 1 93.31 94 VAL A N 1
ATOM 692 C CA . VAL A 1 94 ? -7.555 4.414 -1.01 1 93.31 94 VAL A CA 1
ATOM 693 C C . VAL A 1 94 ? -7.73 4.148 -2.504 1 93.31 94 VAL A C 1
ATOM 695 O O . VAL A 1 94 ? -7.035 4.742 -3.332 1 93.31 94 VAL A O 1
ATOM 698 N N . PRO A 1 95 ? -8.57 3.314 -2.822 1 94.12 95 PRO A N 1
ATOM 699 C CA . PRO A 1 95 ? -9.289 2.412 -1.915 1 94.12 95 PRO A CA 1
ATOM 700 C C . PRO A 1 95 ? -8.352 1.466 -1.166 1 94.12 95 PRO A C 1
ATOM 702 O O . PRO A 1 95 ? -7.184 1.334 -1.528 1 94.12 95 PRO A O 1
ATOM 705 N N . PRO A 1 96 ? -8.891 0.785 -0.086 1 95.12 96 PRO A N 1
ATOM 706 C CA . PRO A 1 96 ? -8.039 -0.138 0.671 1 95.12 96 PRO A CA 1
ATOM 707 C C . PRO A 1 96 ? -7.555 -1.316 -0.17 1 95.12 96 PRO A C 1
ATOM 709 O O . PRO A 1 96 ? -8.32 -1.87 -0.964 1 95.12 96 PRO A O 1
ATOM 712 N N . ARG A 1 97 ? -6.242 -1.649 0.024 1 96.94 97 ARG A N 1
ATOM 713 C CA . ARG A 1 97 ? -5.645 -2.76 -0.711 1 96.94 97 ARG A CA 1
ATOM 714 C C . ARG A 1 97 ? -4.941 -3.727 0.235 1 96.94 97 ARG A C 1
ATOM 716 O O . ARG A 1 97 ? -4.559 -3.348 1.345 1 96.94 97 ARG A O 1
ATOM 723 N N . GLN A 1 98 ? -4.855 -4.984 -0.199 1 97.38 98 GLN A N 1
ATOM 724 C CA . GLN A 1 98 ? -4.168 -6.047 0.527 1 97.38 98 GLN A CA 1
ATOM 725 C C . GLN A 1 98 ? -3.184 -6.785 -0.377 1 97.38 98 GLN A C 1
ATOM 727 O O . GLN A 1 98 ? -3.205 -8.016 -0.453 1 97.38 98 GLN A O 1
ATOM 732 N N . TYR A 1 99 ? -2.348 -6.039 -1.064 1 98.19 99 TYR A N 1
ATOM 733 C CA . TYR A 1 99 ? -1.418 -6.645 -2.012 1 98.19 99 TYR A CA 1
ATOM 734 C C . TYR A 1 99 ? -0.387 -7.504 -1.293 1 98.19 99 TYR A C 1
ATOM 736 O O . TYR A 1 99 ? 0.073 -8.516 -1.832 1 98.19 99 TYR A O 1
ATOM 744 N N . ARG A 1 100 ? -0.004 -7.098 -0.048 1 97.69 100 ARG A N 1
ATOM 745 C CA . ARG A 1 100 ? 0.917 -7.926 0.725 1 97.69 100 ARG A CA 1
ATOM 746 C C . ARG A 1 100 ? 0.345 -9.32 0.947 1 97.69 100 ARG A C 1
ATOM 748 O O . ARG A 1 100 ? 1.043 -10.32 0.763 1 97.69 100 ARG A O 1
ATOM 755 N N . LEU A 1 101 ? -0.897 -9.375 1.366 1 97.62 101 LEU A N 1
ATOM 756 C CA . LEU A 1 101 ? -1.586 -10.648 1.589 1 97.62 101 LEU A CA 1
ATOM 757 C C . LEU A 1 101 ? -1.637 -11.469 0.307 1 97.62 101 LEU A C 1
ATOM 759 O O . LEU A 1 101 ? -1.33 -12.664 0.319 1 97.62 101 LEU A O 1
ATOM 763 N N . LEU A 1 102 ? -1.986 -10.828 -0.78 1 98.56 102 LEU A N 1
ATOM 764 C CA . LEU A 1 102 ? -2.061 -11.508 -2.07 1 98.56 102 LEU A CA 1
ATOM 765 C C . LEU A 1 102 ? -0.691 -12.031 -2.486 1 98.56 102 LEU A C 1
ATOM 767 O O . LEU A 1 102 ? -0.566 -13.188 -2.898 1 98.56 102 LEU A O 1
ATOM 771 N N . ALA A 1 103 ? 0.294 -11.188 -2.373 1 98.75 103 ALA A N 1
ATOM 772 C CA . ALA A 1 103 ? 1.648 -11.586 -2.75 1 98.75 103 ALA A CA 1
ATOM 773 C C . ALA A 1 103 ? 2.121 -12.781 -1.924 1 98.75 103 ALA A C 1
ATOM 775 O O . ALA A 1 103 ? 2.799 -13.672 -2.441 1 98.75 103 ALA A O 1
ATOM 776 N N . GLY A 1 104 ? 1.817 -12.742 -0.625 1 98.5 104 GLY A N 1
ATOM 777 C CA . GLY A 1 104 ? 2.162 -13.883 0.212 1 98.5 104 GLY A CA 1
ATOM 778 C C . GLY A 1 104 ? 1.54 -15.18 -0.261 1 98.5 104 GLY A C 1
ATOM 779 O O . GLY A 1 104 ? 2.213 -16.203 -0.325 1 98.5 104 GLY A O 1
ATOM 780 N N . ALA A 1 105 ? 0.287 -15.156 -0.606 1 98.56 105 ALA A N 1
ATOM 781 C CA . ALA A 1 105 ? -0.402 -16.344 -1.098 1 98.56 105 ALA A CA 1
ATOM 782 C C . ALA A 1 105 ? 0.193 -16.812 -2.422 1 98.56 105 ALA A C 1
ATOM 784 O O . ALA A 1 105 ? 0.396 -18.016 -2.627 1 98.56 105 ALA A O 1
ATOM 785 N N . LEU A 1 106 ? 0.421 -15.891 -3.295 1 98.62 106 LEU A N 1
ATOM 786 C CA . LEU A 1 106 ? 1.009 -16.203 -4.594 1 98.62 106 LEU A CA 1
ATOM 787 C C . LEU A 1 106 ? 2.393 -16.828 -4.426 1 98.62 106 LEU A C 1
ATOM 789 O O . LEU A 1 106 ? 2.719 -17.812 -5.082 1 98.62 106 LEU A O 1
ATOM 793 N N . ALA A 1 107 ? 3.168 -16.219 -3.584 1 98.62 107 ALA A N 1
ATOM 794 C CA . ALA A 1 107 ? 4.52 -16.719 -3.336 1 98.62 107 ALA A CA 1
ATOM 795 C C . ALA A 1 107 ? 4.484 -18.141 -2.754 1 98.62 107 ALA A C 1
ATOM 797 O O . ALA A 1 107 ? 5.281 -18.984 -3.137 1 98.62 107 ALA A O 1
ATOM 798 N N . GLU A 1 108 ? 3.615 -18.328 -1.822 1 98 108 GLU A N 1
ATOM 799 C CA . GLU A 1 108 ? 3.465 -19.656 -1.244 1 98 108 GLU A CA 1
ATOM 800 C C . GLU A 1 108 ? 3.145 -20.688 -2.318 1 98 108 GLU A C 1
ATOM 802 O O . GLU A 1 108 ? 3.727 -21.781 -2.334 1 98 108 GLU A O 1
ATOM 807 N N . ALA A 1 109 ? 2.234 -20.375 -3.176 1 98.25 109 ALA A N 1
ATOM 808 C CA . ALA A 1 109 ? 1.852 -21.281 -4.262 1 98.25 109 ALA A CA 1
ATOM 809 C C . ALA A 1 109 ? 3.037 -21.578 -5.176 1 98.25 109 ALA A C 1
ATOM 811 O O . ALA A 1 109 ? 3.268 -22.719 -5.555 1 98.25 109 ALA A O 1
ATOM 812 N N . LEU A 1 110 ? 3.74 -20.562 -5.531 1 97.94 110 LEU A N 1
ATOM 813 C CA . LEU A 1 110 ? 4.879 -20.75 -6.426 1 97.94 110 LEU A CA 1
ATOM 814 C C . LEU A 1 110 ? 5.945 -21.625 -5.781 1 97.94 110 LEU A C 1
ATOM 816 O O . LEU A 1 110 ? 6.559 -22.453 -6.453 1 97.94 110 LEU A O 1
ATOM 820 N N . GLU A 1 111 ? 6.156 -21.391 -4.508 1 96.69 111 GLU A N 1
ATOM 821 C CA . GLU A 1 111 ? 7.102 -22.234 -3.801 1 96.69 111 GLU A CA 1
ATOM 822 C C . GLU A 1 111 ? 6.691 -23.703 -3.885 1 96.69 111 GLU A C 1
ATOM 824 O O . GLU A 1 111 ? 7.535 -24.578 -4.082 1 96.69 111 GLU A O 1
ATOM 829 N N . GLU A 1 112 ? 5.484 -23.953 -3.758 1 96.44 112 GLU A N 1
ATOM 830 C CA . GLU A 1 112 ? 4.977 -25.328 -3.791 1 96.44 112 GLU A CA 1
ATOM 831 C C . GLU A 1 112 ? 5.129 -25.938 -5.18 1 96.44 112 GLU A C 1
ATOM 833 O O . GLU A 1 112 ? 5.328 -27.141 -5.316 1 96.44 112 GLU A O 1
ATOM 838 N N . THR A 1 113 ? 5.062 -25.141 -6.18 1 95.69 113 THR A N 1
ATOM 839 C CA . THR A 1 113 ? 5.172 -25.625 -7.551 1 95.69 113 THR A CA 1
ATOM 840 C C . THR A 1 113 ? 6.637 -25.828 -7.934 1 95.69 113 THR A C 1
ATOM 842 O O . THR A 1 113 ? 6.938 -26.531 -8.898 1 95.69 113 THR A O 1
ATOM 845 N N . GLY A 1 114 ? 7.496 -25.188 -7.262 1 94.56 114 GLY A N 1
ATOM 846 C CA . GLY A 1 114 ? 8.914 -25.281 -7.578 1 94.56 114 GLY A CA 1
ATOM 847 C C . GLY A 1 114 ? 9.266 -24.609 -8.898 1 94.56 114 GLY A C 1
ATOM 848 O O . GLY A 1 114 ? 10.172 -25.062 -9.602 1 94.56 114 GLY A O 1
ATOM 849 N N . ALA A 1 115 ? 8.578 -23.594 -9.242 1 95.44 115 ALA A N 1
ATOM 850 C CA . ALA A 1 115 ? 8.758 -22.938 -10.547 1 95.44 115 ALA A CA 1
ATOM 851 C C . ALA A 1 115 ? 9.547 -21.641 -10.406 1 95.44 115 ALA A C 1
ATOM 853 O O . ALA A 1 115 ? 9.133 -20.609 -10.922 1 95.44 115 ALA A O 1
ATOM 854 N N . ASP A 1 116 ? 10.688 -21.703 -9.766 1 96.62 116 ASP A N 1
ATOM 855 C CA . ASP A 1 116 ? 11.492 -20.516 -9.492 1 96.62 116 ASP A CA 1
ATOM 856 C C . ASP A 1 116 ? 11.945 -19.859 -10.797 1 96.62 116 ASP A C 1
ATOM 858 O O . ASP A 1 116 ? 11.906 -18.641 -10.93 1 96.62 116 ASP A O 1
ATOM 862 N N . ALA A 1 117 ? 12.359 -20.703 -11.719 1 97.31 117 ALA A N 1
ATOM 863 C CA . ALA A 1 117 ? 12.867 -20.172 -12.977 1 97.31 117 ALA A CA 1
ATOM 864 C C . ALA A 1 117 ? 11.797 -19.344 -13.695 1 97.31 117 ALA A C 1
ATOM 866 O O . ALA A 1 117 ? 12.086 -18.297 -14.258 1 97.31 117 ALA A O 1
ATOM 867 N N . THR A 1 118 ? 10.578 -19.844 -13.688 1 98.12 118 THR A N 1
ATOM 868 C CA . THR A 1 118 ? 9.461 -19.141 -14.297 1 98.12 118 THR A CA 1
ATOM 869 C C . THR A 1 118 ? 9.195 -17.812 -13.578 1 98.12 118 THR A C 1
ATOM 871 O O . THR A 1 118 ? 8.93 -16.797 -14.219 1 98.12 118 THR A O 1
ATOM 874 N N . ALA A 1 119 ? 9.289 -17.844 -12.273 1 98.5 119 ALA A N 1
ATOM 875 C CA . ALA A 1 119 ? 9.086 -16.641 -11.469 1 98.5 119 ALA A CA 1
ATOM 876 C C . ALA A 1 119 ? 10.141 -15.586 -11.789 1 98.5 119 ALA A C 1
ATOM 878 O O . ALA A 1 119 ? 9.82 -14.406 -11.953 1 98.5 119 ALA A O 1
ATOM 879 N N . TYR A 1 120 ? 11.367 -16.031 -11.906 1 98.62 120 TYR A N 1
ATOM 880 C CA . TYR A 1 120 ? 12.453 -15.109 -12.211 1 98.62 120 TYR A CA 1
ATOM 881 C C . TYR A 1 120 ? 12.273 -14.508 -13.602 1 98.62 120 TYR A C 1
ATOM 883 O O . TYR A 1 120 ? 12.492 -13.305 -13.789 1 98.62 120 TYR A O 1
ATOM 891 N N . ALA A 1 121 ? 11.859 -15.352 -14.508 1 98.62 121 ALA A N 1
ATOM 892 C CA . ALA A 1 121 ? 11.648 -14.875 -15.875 1 98.62 121 ALA A CA 1
ATOM 893 C C . ALA A 1 121 ? 10.523 -13.844 -15.93 1 98.62 121 ALA A C 1
ATOM 895 O O . ALA A 1 121 ? 10.641 -12.828 -16.609 1 98.62 121 ALA A O 1
ATOM 896 N N . ALA A 1 122 ? 9.461 -14.086 -15.266 1 98.56 122 ALA A N 1
ATOM 897 C CA . ALA A 1 122 ? 8.344 -13.141 -15.211 1 98.56 122 ALA A CA 1
ATOM 898 C C . ALA A 1 122 ? 8.781 -11.812 -14.602 1 98.56 122 ALA A C 1
ATOM 900 O O . ALA A 1 122 ? 8.43 -10.742 -15.109 1 98.56 122 ALA A O 1
ATOM 901 N N . ALA A 1 123 ? 9.555 -11.875 -13.5 1 98.75 123 ALA A N 1
ATOM 902 C CA . ALA A 1 123 ? 10.062 -10.672 -12.859 1 98.75 123 ALA A CA 1
ATOM 903 C C . ALA A 1 123 ? 10.953 -9.875 -13.812 1 98.75 123 ALA A C 1
ATOM 905 O O . ALA A 1 123 ? 10.852 -8.648 -13.891 1 98.75 123 ALA A O 1
ATOM 906 N N . HIS A 1 124 ? 11.789 -10.586 -14.516 1 98.44 124 HIS A N 1
ATOM 907 C CA . HIS A 1 124 ? 12.672 -9.93 -15.484 1 98.44 124 HIS A CA 1
ATOM 908 C C . HIS A 1 124 ? 11.867 -9.219 -16.562 1 98.44 124 HIS A C 1
ATOM 910 O O . HIS A 1 124 ? 12.172 -8.078 -16.922 1 98.44 124 HIS A O 1
ATOM 916 N N . ARG A 1 125 ? 10.859 -9.859 -17.078 1 97.69 125 ARG A N 1
ATOM 917 C CA . ARG A 1 125 ? 10.016 -9.266 -18.109 1 97.69 125 ARG A CA 1
ATOM 918 C C . ARG A 1 125 ? 9.344 -7.992 -17.594 1 97.69 125 ARG A C 1
ATOM 920 O O . ARG A 1 125 ? 9.305 -6.98 -18.297 1 97.69 125 ARG A O 1
ATOM 927 N N . ARG A 1 126 ? 8.867 -8.031 -16.422 1 97.38 126 ARG A N 1
ATOM 928 C CA . ARG A 1 126 ? 8.234 -6.848 -15.852 1 97.38 126 ARG A CA 1
ATOM 929 C C . ARG A 1 126 ? 9.242 -5.719 -15.664 1 97.38 126 ARG A C 1
ATOM 931 O O . ARG A 1 126 ? 8.93 -4.551 -15.906 1 97.38 126 ARG A O 1
ATOM 938 N N . GLY A 1 127 ? 10.414 -6.086 -15.188 1 97.38 127 GLY A N 1
ATOM 939 C CA . GLY A 1 127 ? 11.469 -5.09 -15.094 1 97.38 127 GLY A CA 1
ATOM 940 C C . GLY A 1 127 ? 11.773 -4.43 -16.422 1 97.38 127 GLY A C 1
ATOM 941 O O . GLY A 1 127 ? 11.961 -3.211 -16.5 1 97.38 127 GLY A O 1
ATOM 942 N N . ARG A 1 128 ? 11.773 -5.199 -17.5 1 96.62 128 ARG A N 1
ATOM 943 C CA . ARG A 1 128 ? 12.086 -4.684 -18.828 1 96.62 128 ARG A CA 1
ATOM 944 C C . ARG A 1 128 ? 11.055 -3.65 -19.266 1 96.62 128 ARG A C 1
ATOM 946 O O . ARG A 1 128 ? 11.375 -2.736 -20.031 1 96.62 128 ARG A O 1
ATOM 953 N N . THR A 1 129 ? 9.859 -3.814 -18.812 1 94.69 129 THR A N 1
ATOM 954 C CA . THR A 1 129 ? 8.797 -2.896 -19.203 1 94.69 129 THR A CA 1
ATOM 955 C C . THR A 1 129 ? 8.828 -1.632 -18.344 1 94.69 129 THR A C 1
ATOM 957 O O . THR A 1 129 ? 8.062 -0.696 -18.578 1 94.69 129 THR A O 1
ATOM 960 N N . GLN A 1 130 ? 9.648 -1.598 -17.328 1 94.06 130 GLN A N 1
ATOM 961 C CA . GLN A 1 130 ? 9.898 -0.433 -16.484 1 94.06 130 GLN A CA 1
ATOM 962 C C . GLN A 1 130 ? 11.383 -0.062 -16.484 1 94.06 130 GLN A C 1
ATOM 964 O O . GLN A 1 130 ? 12.023 -0.05 -15.438 1 94.06 130 GLN A O 1
ATOM 969 N N . PRO A 1 131 ? 11.805 0.312 -17.641 1 94.69 131 PRO A N 1
ATOM 970 C CA . PRO A 1 131 ? 13.25 0.483 -17.797 1 94.69 131 PRO A CA 1
ATOM 971 C C . PRO A 1 131 ? 13.789 1.684 -17.031 1 94.69 131 PRO A C 1
ATOM 973 O O . PRO A 1 131 ? 13.062 2.656 -16.812 1 94.69 131 PRO A O 1
ATOM 976 N N . VAL A 1 132 ? 14.984 1.504 -16.578 1 92.31 132 VAL A N 1
ATOM 977 C CA . VAL A 1 132 ? 15.688 2.656 -16.031 1 92.31 132 VAL A CA 1
ATOM 978 C C . VAL A 1 132 ? 15.812 3.74 -17.109 1 92.31 132 VAL A C 1
ATOM 980 O O . VAL A 1 132 ? 16.422 3.516 -18.156 1 92.31 132 VAL A O 1
ATOM 983 N N . VAL A 1 133 ? 15.141 4.77 -16.75 1 87.19 133 VAL A N 1
ATOM 984 C CA . VAL A 1 133 ? 15.242 5.922 -17.641 1 87.19 133 VAL A CA 1
ATOM 985 C C . VAL A 1 133 ? 15.992 7.051 -16.953 1 87.19 133 VAL A C 1
ATOM 987 O O . VAL A 1 133 ? 15.523 7.586 -15.938 1 87.19 133 VAL A O 1
ATOM 990 N N . GLY A 1 134 ? 17.156 7.375 -17.422 1 89.56 134 GLY A N 1
ATOM 991 C CA . GLY A 1 134 ? 17.969 8.398 -16.797 1 89.56 134 GLY A CA 1
ATOM 992 C C . GLY A 1 134 ? 18.875 7.859 -15.703 1 89.56 134 GLY A C 1
ATOM 993 O O . GLY A 1 134 ? 19.594 6.883 -15.914 1 89.56 134 GLY A O 1
ATOM 994 N N . ASP A 1 135 ? 18.719 8.445 -14.516 1 92.06 135 ASP A N 1
ATOM 995 C CA . ASP A 1 135 ? 19.625 8.117 -13.414 1 92.06 135 ASP A CA 1
ATOM 996 C C . ASP A 1 135 ? 19.141 6.871 -12.664 1 92.06 135 ASP A C 1
ATOM 998 O O . ASP A 1 135 ? 18.016 6.82 -12.188 1 92.06 135 ASP A O 1
ATOM 1002 N N . LEU A 1 136 ? 20.016 5.871 -12.578 1 93.12 136 LEU A N 1
ATOM 1003 C CA . LEU A 1 136 ? 19.719 4.598 -11.93 1 93.12 136 LEU A CA 1
ATOM 1004 C C . LEU A 1 136 ? 19.281 4.816 -10.484 1 93.12 136 LEU A C 1
ATOM 1006 O O . LEU A 1 136 ? 18.312 4.223 -10.023 1 93.12 136 LEU A O 1
ATOM 1010 N N . VAL A 1 137 ? 19.984 5.645 -9.781 1 94.81 137 VAL A N 1
ATOM 1011 C CA . VAL A 1 137 ? 19.734 5.887 -8.367 1 94.81 137 VAL A CA 1
ATOM 1012 C C . VAL A 1 137 ? 18.344 6.5 -8.18 1 94.81 137 VAL A C 1
ATOM 1014 O O . VAL A 1 137 ? 17.594 6.074 -7.309 1 94.81 137 VAL A O 1
ATOM 1017 N N . ASP A 1 138 ? 18 7.441 -9.039 1 94.75 138 ASP A N 1
ATOM 1018 C CA . ASP A 1 138 ? 16.672 8.062 -8.977 1 94.75 138 ASP A CA 1
ATOM 1019 C C . ASP A 1 138 ? 15.578 7.047 -9.266 1 94.75 138 ASP A C 1
ATOM 1021 O O . ASP A 1 138 ? 14.523 7.066 -8.625 1 94.75 138 ASP A O 1
ATOM 1025 N N . HIS A 1 139 ? 15.82 6.203 -10.242 1 95.62 139 HIS A N 1
ATOM 1026 C CA . HIS A 1 139 ? 14.844 5.191 -10.625 1 95.62 139 HIS A CA 1
ATOM 1027 C C . HIS A 1 139 ? 14.562 4.227 -9.477 1 95.62 139 HIS A C 1
ATOM 1029 O O . HIS A 1 139 ? 13.398 3.98 -9.141 1 95.62 139 HIS A O 1
ATOM 1035 N N . LEU A 1 140 ? 15.633 3.775 -8.867 1 96.44 140 LEU A N 1
ATOM 1036 C CA . LEU A 1 140 ? 15.508 2.824 -7.766 1 96.44 140 LEU A CA 1
ATOM 1037 C C . LEU A 1 140 ? 14.898 3.492 -6.535 1 96.44 140 LEU A C 1
ATOM 1039 O O . LEU A 1 140 ? 14.148 2.861 -5.789 1 96.44 140 LEU A O 1
ATOM 1043 N N . ASP A 1 141 ? 15.289 4.746 -6.324 1 95.44 141 ASP A N 1
ATOM 1044 C CA . ASP A 1 141 ? 14.695 5.496 -5.223 1 95.44 141 ASP A CA 1
ATOM 1045 C C . ASP A 1 141 ? 13.18 5.633 -5.402 1 95.44 141 ASP A C 1
ATOM 1047 O O . ASP A 1 141 ? 12.422 5.492 -4.441 1 95.44 141 ASP A O 1
ATOM 1051 N N . GLY A 1 142 ? 12.711 5.859 -6.613 1 94.06 142 GLY A N 1
ATOM 1052 C CA . GLY A 1 142 ? 11.297 5.977 -6.926 1 94.06 142 GLY A CA 1
ATOM 1053 C C . GLY A 1 142 ? 10.523 4.695 -6.676 1 94.06 142 GLY A C 1
ATOM 1054 O O . GLY A 1 142 ? 9.32 4.73 -6.43 1 94.06 142 GLY A O 1
ATOM 1055 N N . LEU A 1 143 ? 11.281 3.611 -6.68 1 95.81 143 LEU A N 1
ATOM 1056 C CA . LEU A 1 143 ? 10.656 2.311 -6.457 1 95.81 143 LEU A CA 1
ATOM 1057 C C . LEU A 1 143 ? 10.758 1.908 -4.988 1 95.81 143 LEU A C 1
ATOM 1059 O O . LEU A 1 143 ? 10.258 0.849 -4.598 1 95.81 143 LEU A O 1
ATOM 1063 N N . GLY A 1 144 ? 11.438 2.744 -4.191 1 96.19 144 GLY A N 1
ATOM 1064 C CA . GLY A 1 144 ? 11.422 2.543 -2.752 1 96.19 144 GLY A CA 1
ATOM 1065 C C . GLY A 1 144 ? 12.625 1.776 -2.244 1 96.19 144 GLY A C 1
ATOM 1066 O O . GLY A 1 144 ? 12.672 1.381 -1.077 1 96.19 144 GLY A O 1
ATOM 1067 N N . TYR A 1 145 ? 13.672 1.649 -3.053 1 97.12 145 TYR A N 1
ATOM 1068 C CA . TYR A 1 145 ? 14.812 0.824 -2.67 1 97.12 145 TYR A CA 1
ATOM 1069 C C . TYR A 1 145 ? 15.75 1.585 -1.74 1 97.12 145 TYR A C 1
ATOM 1071 O O . TYR A 1 145 ? 16.609 0.986 -1.088 1 97.12 145 TYR A O 1
ATOM 1079 N N . GLU A 1 146 ? 15.695 2.959 -1.711 1 95.5 146 GLU A N 1
ATOM 1080 C CA . GLU A 1 146 ? 16.547 3.824 -0.896 1 95.5 146 GLU A CA 1
ATOM 1081 C C . GLU A 1 146 ? 18.016 3.559 -1.164 1 95.5 146 GLU A C 1
ATOM 1083 O O . GLU A 1 146 ? 18.766 3.203 -0.25 1 95.5 146 GLU A O 1
ATOM 1088 N N . PRO A 1 147 ? 18.406 3.811 -2.451 1 96.06 147 PRO A N 1
ATOM 1089 C CA . PRO A 1 147 ? 19.766 3.471 -2.875 1 96.06 147 PRO A CA 1
ATOM 1090 C C . PRO A 1 147 ? 20.828 4.379 -2.252 1 96.06 147 PRO A C 1
ATOM 1092 O O . PRO A 1 147 ? 20.578 5.566 -2.037 1 96.06 147 PRO A O 1
ATOM 1095 N N . VAL A 1 148 ? 21.953 3.775 -1.936 1 94.25 148 VAL A N 1
ATOM 1096 C CA . VAL A 1 148 ? 23.141 4.48 -1.501 1 94.25 148 VAL A CA 1
ATOM 1097 C C . VAL A 1 148 ? 24.328 4.086 -2.387 1 94.25 148 VAL A C 1
ATOM 1099 O O . VAL A 1 148 ? 24.594 2.898 -2.582 1 94.25 148 VAL A O 1
ATOM 1102 N N . THR A 1 149 ? 24.969 5.078 -2.896 1 93.62 149 THR A N 1
ATOM 1103 C CA . THR A 1 149 ? 26.094 4.809 -3.791 1 93.62 149 THR A CA 1
ATOM 1104 C C . THR A 1 149 ? 27.406 4.875 -3.035 1 93.62 149 THR A C 1
ATOM 1106 O O . THR A 1 149 ? 27.656 5.812 -2.273 1 93.62 149 THR A O 1
ATOM 1109 N N . ASP A 1 150 ? 28.047 3.791 -3.092 1 85.06 150 ASP A N 1
ATOM 1110 C CA . ASP A 1 150 ? 29.422 3.787 -2.598 1 85.06 150 ASP A CA 1
ATOM 1111 C C . ASP A 1 150 ? 30.406 3.416 -3.707 1 85.06 150 ASP A C 1
ATOM 1113 O O . ASP A 1 150 ? 30.469 2.254 -4.113 1 85.06 150 ASP A O 1
ATOM 1117 N N . ASP A 1 151 ? 31.281 4.344 -4.109 1 83.25 151 ASP A N 1
ATOM 1118 C CA . ASP A 1 151 ? 32.25 4.113 -5.184 1 83.25 151 ASP A CA 1
ATOM 1119 C C . ASP A 1 151 ? 31.547 3.51 -6.41 1 83.25 151 ASP A C 1
ATOM 1121 O O . ASP A 1 151 ? 30.562 4.055 -6.91 1 83.25 151 ASP A O 1
ATOM 1125 N N . SER A 1 152 ? 31.859 2.314 -6.867 1 87.69 152 SER A N 1
ATOM 1126 C CA . SER A 1 152 ? 31.344 1.712 -8.094 1 87.69 152 SER A CA 1
ATOM 1127 C C . SER A 1 152 ? 30.219 0.729 -7.797 1 87.69 152 SER A C 1
ATOM 1129 O O . SER A 1 152 ? 29.953 -0.182 -8.586 1 87.69 152 SER A O 1
ATOM 1131 N N . CYS A 1 153 ? 29.578 1.096 -6.629 1 93.81 153 CYS A N 1
ATOM 1132 C CA . CYS A 1 153 ? 28.516 0.161 -6.27 1 93.81 153 CYS A CA 1
ATOM 1133 C C . CYS A 1 153 ? 27.312 0.898 -5.711 1 93.81 153 CYS A C 1
ATOM 1135 O O . CYS A 1 153 ? 27.453 1.921 -5.039 1 93.81 153 CYS A O 1
ATOM 1137 N N . VAL A 1 154 ? 26.141 0.42 -6.082 1 96 154 VAL A N 1
ATOM 1138 C CA . VAL A 1 154 ? 24.891 0.882 -5.484 1 96 154 VAL A CA 1
ATOM 1139 C C . VAL A 1 154 ? 24.344 -0.189 -4.539 1 96 154 VAL A C 1
ATOM 1141 O O . VAL A 1 154 ? 24.125 -1.33 -4.953 1 96 154 VAL A O 1
ATOM 1144 N N . ARG A 1 155 ? 24.188 0.201 -3.279 1 95.75 155 ARG A N 1
ATOM 1145 C CA . ARG A 1 155 ? 23.531 -0.654 -2.297 1 95.75 155 ARG A CA 1
ATOM 1146 C C . ARG A 1 155 ? 22.125 -0.152 -1.989 1 95.75 155 ARG A C 1
ATOM 1148 O O . ARG A 1 155 ? 21.859 1.046 -2.088 1 95.75 155 ARG A O 1
ATOM 1155 N N . LEU A 1 156 ? 21.312 -1.107 -1.618 1 96.56 156 LEU A N 1
ATOM 1156 C CA . LEU A 1 156 ? 19.906 -0.792 -1.387 1 96.56 156 LEU A CA 1
ATOM 1157 C C . LEU A 1 156 ? 19.547 -0.966 0.084 1 96.56 156 LEU A C 1
ATOM 1159 O O . LEU A 1 156 ? 19.578 -2.084 0.605 1 96.56 156 LEU A O 1
ATOM 1163 N N . ARG A 1 157 ? 19.125 0.034 0.748 1 94.94 157 ARG A N 1
ATOM 1164 C CA . ARG A 1 157 ? 18.938 0.033 2.195 1 94.94 157 ARG A CA 1
ATOM 1165 C C . ARG A 1 157 ? 17.547 -0.492 2.57 1 94.94 157 ARG A C 1
ATOM 1167 O O . ARG A 1 157 ? 17.297 -0.829 3.73 1 94.94 157 ARG A O 1
ATOM 1174 N N . ASN A 1 158 ? 16.703 -0.49 1.587 1 95.56 158 ASN A N 1
ATOM 1175 C CA . ASN A 1 158 ? 15.336 -0.958 1.802 1 95.56 158 ASN A CA 1
ATOM 1176 C C . ASN A 1 158 ? 14.914 -1.964 0.735 1 95.56 158 ASN A C 1
ATOM 1178 O O . ASN A 1 158 ? 15.219 -1.783 -0.447 1 95.56 158 ASN A O 1
ATOM 1182 N N . CYS A 1 159 ? 14.266 -2.961 1.095 1 97.31 159 CYS A N 1
ATOM 1183 C CA . CYS A 1 159 ? 13.617 -3.865 0.147 1 97.31 159 CYS A CA 1
ATOM 1184 C C . CYS A 1 159 ? 12.141 -3.525 -0.011 1 97.31 159 CYS A C 1
ATOM 1186 O O . CYS A 1 159 ? 11.359 -3.693 0.926 1 97.31 159 CYS A O 1
ATOM 1188 N N . PRO A 1 160 ? 11.688 -3.182 -1.177 1 97.88 160 PRO A N 1
ATOM 1189 C CA . PRO A 1 160 ? 10.289 -2.795 -1.355 1 97.88 160 PRO A CA 1
ATOM 1190 C C . PRO A 1 160 ? 9.336 -3.986 -1.291 1 97.88 160 PRO A C 1
ATOM 1192 O O . PRO A 1 160 ? 8.117 -3.807 -1.312 1 97.88 160 PRO A O 1
ATOM 1195 N N . PHE A 1 161 ? 9.875 -5.195 -1.143 1 98.44 161 PHE A N 1
ATOM 1196 C CA . PHE A 1 161 ? 9.016 -6.367 -1.073 1 98.44 161 PHE A CA 1
ATOM 1197 C C . PHE A 1 161 ? 8.859 -6.844 0.367 1 98.44 161 PHE A C 1
ATOM 1199 O O . PHE A 1 161 ? 8.109 -7.781 0.64 1 98.44 161 PHE A O 1
ATOM 1206 N N . GLY A 1 162 ? 9.539 -6.188 1.293 1 96.31 162 GLY A N 1
ATOM 1207 C CA . GLY A 1 162 ? 9.297 -6.195 2.729 1 96.31 162 GLY A CA 1
ATOM 1208 C C . GLY A 1 162 ? 9.148 -7.594 3.299 1 96.31 162 GLY A C 1
ATOM 1209 O O . GLY A 1 162 ? 9.992 -8.461 3.066 1 96.31 162 GLY A O 1
ATOM 1210 N N . THR A 1 163 ? 8.047 -7.824 4.012 1 96.12 163 THR A N 1
ATOM 1211 C CA . THR A 1 163 ? 7.809 -9.023 4.805 1 96.12 163 THR A CA 1
ATOM 1212 C C . THR A 1 163 ? 7.648 -10.25 3.9 1 96.12 163 THR A C 1
ATOM 1214 O O . THR A 1 163 ? 7.922 -11.375 4.316 1 96.12 163 THR A O 1
ATOM 1217 N N . VAL A 1 164 ? 7.223 -10.031 2.664 1 98.25 164 VAL A N 1
ATOM 1218 C CA . VAL A 1 164 ? 7.086 -11.18 1.767 1 98.25 164 VAL A CA 1
ATOM 1219 C C . VAL A 1 164 ? 8.461 -11.742 1.431 1 98.25 164 VAL A C 1
ATOM 1221 O O . VAL A 1 164 ? 8.641 -12.961 1.363 1 98.25 164 VAL A O 1
ATOM 1224 N N . ALA A 1 165 ? 9.422 -10.867 1.199 1 97.88 165 ALA A N 1
ATOM 1225 C CA . ALA A 1 165 ? 10.797 -11.32 0.986 1 97.88 165 ALA A CA 1
ATOM 1226 C C . ALA A 1 165 ? 11.328 -12.047 2.215 1 97.88 165 ALA A C 1
ATOM 1228 O O . ALA A 1 165 ? 12.086 -13.016 2.09 1 97.88 165 ALA A O 1
ATOM 1229 N N . GLU A 1 166 ? 10.953 -11.625 3.385 1 96.12 166 GLU A N 1
ATOM 1230 C CA . GLU A 1 166 ? 11.367 -12.281 4.625 1 96.12 166 GLU A CA 1
ATOM 1231 C C . GLU A 1 166 ? 10.766 -13.672 4.738 1 96.12 166 GLU A C 1
ATOM 1233 O O . GLU A 1 166 ? 11.398 -14.586 5.27 1 96.12 166 GLU A O 1
ATOM 1238 N N . GLU A 1 167 ? 9.594 -13.82 4.25 1 97.06 167 GLU A N 1
ATOM 1239 C CA . GLU A 1 167 ? 8.883 -15.086 4.359 1 97.06 167 GLU A CA 1
ATOM 1240 C C . GLU A 1 167 ? 9.367 -16.078 3.301 1 97.06 167 GLU A C 1
ATOM 1242 O O . GLU A 1 167 ? 9.43 -17.281 3.553 1 97.06 167 GLU A O 1
ATOM 1247 N N . PHE A 1 168 ? 9.758 -15.547 2.195 1 97.94 168 PHE A N 1
ATOM 1248 C CA . PHE A 1 168 ? 10.172 -16.406 1.085 1 97.94 168 PHE A CA 1
ATOM 1249 C C . PHE A 1 168 ? 11.469 -15.883 0.463 1 97.94 168 PHE A C 1
ATOM 1251 O O . PHE A 1 168 ? 11.5 -15.547 -0.725 1 97.94 168 PHE A O 1
ATOM 1258 N N . PRO A 1 169 ? 12.547 -15.961 1.135 1 97 169 PRO A N 1
ATOM 1259 C CA . PRO A 1 169 ? 13.75 -15.242 0.709 1 97 169 PRO A CA 1
ATOM 1260 C C . PRO A 1 169 ? 14.312 -15.773 -0.61 1 97 169 PRO A C 1
ATOM 1262 O O . PRO A 1 169 ? 14.555 -14.992 -1.536 1 97 169 PRO A O 1
ATOM 1265 N N . PRO A 1 170 ? 14.492 -17.016 -0.833 1 97.12 170 PRO A N 1
ATOM 1266 C CA . PRO A 1 170 ? 15.062 -17.453 -2.113 1 97.12 170 PRO A CA 1
ATOM 1267 C C . PRO A 1 170 ? 14.203 -17.031 -3.307 1 97.12 170 PRO A C 1
ATOM 1269 O O . PRO A 1 170 ? 14.727 -16.531 -4.301 1 97.12 170 PRO A O 1
ATOM 1272 N N . LEU A 1 171 ? 12.953 -17.172 -3.193 1 98.38 171 LEU A N 1
ATOM 1273 C CA . LEU A 1 171 ? 12.039 -16.859 -4.293 1 98.38 171 LEU A CA 1
ATOM 1274 C C . LEU A 1 171 ? 11.984 -15.367 -4.555 1 98.38 171 LEU A C 1
ATOM 1276 O O . LEU A 1 171 ? 12.227 -14.914 -5.68 1 98.38 171 LEU A O 1
ATOM 1280 N N . VAL A 1 172 ? 11.711 -14.586 -3.516 1 98.5 172 VAL A N 1
ATOM 1281 C CA . VAL A 1 172 ? 11.422 -13.164 -3.705 1 98.5 172 VAL A CA 1
ATOM 1282 C C . VAL A 1 172 ? 12.719 -12.398 -3.938 1 98.5 172 VAL A C 1
ATOM 1284 O O . VAL A 1 172 ? 12.758 -11.445 -4.715 1 98.5 172 VAL A O 1
ATOM 1287 N N . CYS A 1 173 ? 13.789 -12.781 -3.258 1 98.25 173 CYS A N 1
ATOM 1288 C CA . CYS A 1 173 ? 15.062 -12.117 -3.504 1 98.25 173 CYS A CA 1
ATOM 1289 C C . CYS A 1 173 ? 15.57 -12.414 -4.91 1 98.25 173 CYS A C 1
ATOM 1291 O O . CYS A 1 173 ? 16.141 -11.539 -5.57 1 98.25 173 CYS A O 1
ATOM 1293 N N . GLY A 1 174 ? 15.352 -13.641 -5.312 1 98.38 174 GLY A N 1
ATOM 1294 C CA . GLY A 1 174 ? 15.688 -13.969 -6.688 1 98.38 174 GLY A CA 1
ATOM 1295 C C . GLY A 1 174 ? 14.852 -13.211 -7.703 1 98.38 174 GLY A C 1
ATOM 1296 O O . GLY A 1 174 ? 15.367 -12.742 -8.719 1 98.38 174 GLY A O 1
ATOM 1297 N N . MET A 1 175 ? 13.602 -13.102 -7.5 1 98.75 175 MET A N 1
ATOM 1298 C CA . MET A 1 175 ? 12.727 -12.336 -8.383 1 98.75 175 MET A CA 1
ATOM 1299 C C . MET A 1 175 ? 13.125 -10.859 -8.398 1 98.75 175 MET A C 1
ATOM 1301 O O . MET A 1 175 ? 13.086 -10.219 -9.453 1 98.75 175 MET A O 1
ATOM 1305 N N . ASN A 1 176 ? 13.422 -10.344 -7.191 1 98.69 176 ASN A N 1
ATOM 1306 C CA . ASN A 1 176 ? 13.875 -8.961 -7.098 1 98.69 176 ASN A CA 1
ATOM 1307 C C . ASN A 1 176 ? 15.125 -8.719 -7.941 1 98.69 176 ASN A C 1
ATOM 1309 O O . ASN A 1 176 ? 15.203 -7.727 -8.664 1 98.69 176 ASN A O 1
ATOM 1313 N N . LEU A 1 177 ? 16.062 -9.648 -7.855 1 98.44 177 LEU A N 1
ATOM 1314 C CA . LEU A 1 177 ? 17.25 -9.578 -8.695 1 98.44 177 LEU A CA 1
ATOM 1315 C C . LEU A 1 177 ? 16.875 -9.555 -10.172 1 98.44 177 LEU A C 1
ATOM 1317 O O . LEU A 1 177 ? 17.344 -8.703 -10.922 1 98.44 177 LEU A O 1
ATOM 1321 N N . ALA A 1 178 ? 16.047 -10.438 -10.555 1 98.56 178 ALA A N 1
ATOM 1322 C CA . ALA A 1 178 ? 15.633 -10.531 -11.953 1 98.56 178 ALA A CA 1
ATOM 1323 C C . ALA A 1 178 ? 14.922 -9.25 -12.398 1 98.56 178 ALA A C 1
ATOM 1325 O O . ALA A 1 178 ? 15.117 -8.789 -13.523 1 98.56 178 ALA A O 1
ATOM 1326 N N . LEU A 1 179 ? 14.086 -8.734 -11.555 1 98.5 179 LEU A N 1
ATOM 1327 C CA . LEU A 1 179 ? 13.367 -7.496 -11.852 1 98.5 179 LEU A CA 1
ATOM 1328 C C . LEU A 1 179 ? 14.336 -6.355 -12.125 1 98.5 179 LEU A C 1
ATOM 1330 O O . LEU A 1 179 ? 14.219 -5.656 -13.133 1 98.5 179 LEU A O 1
ATOM 1334 N N . ILE A 1 180 ? 15.289 -6.184 -11.211 1 97.81 180 ILE A N 1
ATOM 1335 C CA . ILE A 1 180 ? 16.281 -5.117 -11.352 1 97.81 180 ILE A CA 1
ATOM 1336 C C . ILE A 1 180 ? 17.109 -5.344 -12.617 1 97.81 180 ILE A C 1
ATOM 1338 O O . ILE A 1 180 ? 17.375 -4.402 -13.367 1 97.81 180 ILE A O 1
ATOM 1342 N N . ARG A 1 181 ? 17.516 -6.574 -12.883 1 97.5 181 ARG A N 1
ATOM 1343 C CA . ARG A 1 181 ? 18.234 -6.887 -14.117 1 97.5 181 ARG A CA 1
ATOM 1344 C C . ARG A 1 181 ? 17.391 -6.527 -15.344 1 97.5 181 ARG A C 1
ATOM 1346 O O . ARG A 1 181 ? 17.922 -6 -16.328 1 97.5 181 ARG A O 1
ATOM 1353 N N . GLY A 1 182 ? 16.141 -6.82 -15.25 1 97.62 182 GLY A N 1
ATOM 1354 C CA . GLY A 1 182 ? 15.25 -6.414 -16.328 1 97.62 182 GLY A CA 1
ATOM 1355 C C . GLY A 1 182 ? 15.227 -4.91 -16.547 1 97.62 182 GLY A C 1
ATOM 1356 O O . GLY A 1 182 ? 15.258 -4.441 -17.688 1 97.62 182 GLY A O 1
ATOM 1357 N N . MET A 1 183 ? 15.125 -4.188 -15.5 1 97.12 183 MET A N 1
ATOM 1358 C CA . MET A 1 183 ? 15.133 -2.729 -15.586 1 97.12 183 MET A CA 1
ATOM 1359 C C . MET A 1 183 ? 16.406 -2.23 -16.25 1 97.12 183 MET A C 1
ATOM 1361 O O . MET A 1 183 ? 16.375 -1.319 -17.078 1 97.12 183 MET A O 1
ATOM 1365 N N . LEU A 1 184 ? 17.531 -2.799 -15.836 1 96.19 184 LEU A N 1
ATOM 1366 C CA . LEU A 1 184 ? 18.812 -2.42 -16.406 1 96.19 184 LEU A CA 1
ATOM 1367 C C . LEU A 1 184 ? 18.891 -2.76 -17.891 1 96.19 184 LEU A C 1
ATOM 1369 O O . LEU A 1 184 ? 19.281 -1.924 -18.703 1 96.19 184 LEU A O 1
ATOM 1373 N N . ASP A 1 185 ? 18.5 -3.922 -18.203 1 95.19 185 ASP A N 1
ATOM 1374 C CA . ASP A 1 185 ? 18.5 -4.363 -19.594 1 95.19 185 ASP A CA 1
ATOM 1375 C C . ASP A 1 185 ? 17.625 -3.455 -20.453 1 95.19 185 ASP A C 1
ATOM 1377 O O . ASP A 1 185 ? 18.047 -3.031 -21.547 1 95.19 185 ASP A O 1
ATOM 1381 N N . GLY A 1 186 ? 16.484 -3.182 -19.969 1 94.56 186 GLY A N 1
ATOM 1382 C CA . GLY A 1 186 ? 15.57 -2.326 -20.719 1 94.56 186 GLY A CA 1
ATOM 1383 C C . GLY A 1 186 ? 16.094 -0.915 -20.906 1 94.56 186 GLY A C 1
ATOM 1384 O O . GLY A 1 186 ? 15.734 -0.243 -21.875 1 94.56 186 GLY A O 1
ATOM 1385 N N . GLY A 1 187 ? 16.859 -0.451 -19.953 1 92.94 187 GLY A N 1
ATOM 1386 C CA . GLY A 1 187 ? 17.406 0.894 -20 1 92.94 187 GLY A CA 1
ATOM 1387 C C . GLY A 1 187 ? 18.75 0.962 -20.703 1 92.94 187 GLY A C 1
ATOM 1388 O O . GLY A 1 187 ? 19.375 2.023 -20.766 1 92.94 187 GLY A O 1
ATOM 1389 N N . GLY A 1 188 ? 19.203 -0.143 -21.219 1 89 188 GLY A N 1
ATOM 1390 C CA . GLY A 1 188 ? 20.484 -0.17 -21.922 1 89 188 GLY A CA 1
ATOM 1391 C C . GLY A 1 188 ? 21.672 -0.106 -20.984 1 89 188 GLY A C 1
ATOM 1392 O O . GLY A 1 188 ? 22.719 0.434 -21.344 1 89 188 GLY A O 1
ATOM 1393 N N . MET A 1 189 ? 21.547 -0.487 -19.828 1 85.75 189 MET A N 1
ATOM 1394 C CA . MET A 1 189 ? 22.609 -0.488 -18.828 1 85.75 189 MET A CA 1
ATOM 1395 C C . MET A 1 189 ? 23.109 -1.906 -18.562 1 85.75 189 MET A C 1
ATOM 1397 O O . MET A 1 189 ? 23.375 -2.266 -17.406 1 85.75 189 MET A O 1
ATOM 1401 N N . ALA A 1 190 ? 23.234 -2.627 -19.531 1 74.56 190 ALA A N 1
ATOM 1402 C CA . ALA A 1 190 ? 23.578 -4.043 -19.406 1 74.56 190 ALA A CA 1
ATOM 1403 C C . ALA A 1 190 ? 24.953 -4.227 -18.766 1 74.56 190 ALA A C 1
ATOM 1405 O O . ALA A 1 190 ? 25.219 -5.266 -18.172 1 74.56 190 ALA A O 1
ATOM 1406 N N . GLU A 1 191 ? 25.688 -3.244 -18.844 1 79.62 191 GLU A N 1
ATOM 1407 C CA . GLU A 1 191 ? 27.031 -3.354 -18.281 1 79.62 191 GLU A CA 1
ATOM 1408 C C . GLU A 1 191 ? 27 -3.324 -16.766 1 79.62 191 GLU A C 1
ATOM 1410 O O . GLU A 1 191 ? 27.906 -3.82 -16.109 1 79.62 191 GLU A O 1
ATOM 1415 N N . SER A 1 192 ? 25.953 -2.621 -16.312 1 81.94 192 SER A N 1
ATOM 1416 C CA . SER A 1 192 ? 25.766 -2.693 -14.859 1 81.94 192 SER A CA 1
ATOM 1417 C C . SER A 1 192 ? 25.281 -4.07 -14.438 1 81.94 192 SER A C 1
ATOM 1419 O O . SER A 1 192 ? 24.422 -4.66 -15.094 1 81.94 192 SER A O 1
ATOM 1421 N N . ARG A 1 193 ? 25.875 -4.602 -13.398 1 91.56 193 ARG A N 1
ATOM 1422 C CA . ARG A 1 193 ? 25.594 -5.977 -13 1 91.56 193 ARG A CA 1
ATOM 1423 C C . ARG A 1 193 ? 24.906 -6.02 -11.641 1 91.56 193 ARG A C 1
ATOM 1425 O O . ARG A 1 193 ? 25.469 -5.59 -10.633 1 91.56 193 ARG A O 1
ATOM 1432 N N . ALA A 1 194 ? 23.766 -6.504 -11.664 1 96.25 194 ALA A N 1
ATOM 1433 C CA . ALA A 1 194 ? 23.062 -6.766 -10.406 1 96.25 194 ALA A CA 1
ATOM 1434 C C . ALA A 1 194 ? 23.359 -8.172 -9.898 1 96.25 194 ALA A C 1
ATOM 1436 O O . ALA A 1 194 ? 23.422 -9.125 -10.672 1 96.25 194 ALA A O 1
ATOM 1437 N N . GLU A 1 195 ? 23.578 -8.281 -8.633 1 96.69 195 GLU A N 1
ATOM 1438 C CA . GLU A 1 195 ? 23.844 -9.578 -8.023 1 96.69 195 GLU A CA 1
ATOM 1439 C C . GLU A 1 195 ? 23.281 -9.656 -6.609 1 96.69 195 GLU A C 1
ATOM 1441 O O . GLU A 1 195 ? 23 -8.633 -5.992 1 96.69 195 GLU A O 1
ATOM 1446 N N . LEU A 1 196 ? 23.125 -10.906 -6.117 1 97.31 196 LEU A N 1
ATOM 1447 C CA . LEU A 1 196 ? 22.703 -11.086 -4.73 1 97.31 196 LEU A CA 1
ATOM 1448 C C . LEU A 1 196 ? 23.891 -10.898 -3.783 1 97.31 196 LEU A C 1
ATOM 1450 O O . LEU A 1 196 ? 24.969 -11.453 -4.008 1 97.31 196 LEU A O 1
ATOM 1454 N N . ASP A 1 197 ? 23.719 -10.094 -2.838 1 95.31 197 ASP A N 1
ATOM 1455 C CA . ASP A 1 197 ? 24.656 -9.844 -1.737 1 95.31 197 ASP A CA 1
ATOM 1456 C C . ASP A 1 197 ? 23.906 -9.641 -0.423 1 95.31 197 ASP A C 1
ATOM 1458 O O . ASP A 1 197 ? 23.781 -8.516 0.054 1 95.31 197 ASP A O 1
ATOM 1462 N N . PRO A 1 198 ? 23.453 -10.742 0.136 1 93.88 198 PRO A N 1
ATOM 1463 C CA . PRO A 1 198 ? 22.625 -10.641 1.342 1 93.88 198 PRO A CA 1
ATOM 1464 C C . PRO A 1 198 ? 23.328 -9.891 2.471 1 93.88 198 PRO A C 1
ATOM 1466 O O . PRO A 1 198 ? 24.516 -10.086 2.705 1 93.88 198 PRO A O 1
ATOM 1469 N N . GLN A 1 199 ? 22.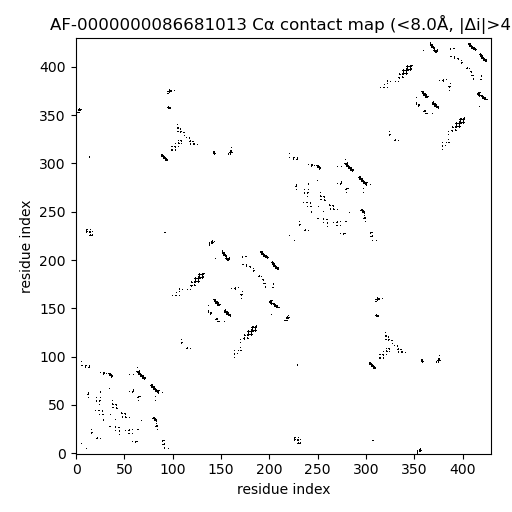594 -8.953 3.029 1 88.31 199 GLN A N 1
ATOM 1470 C CA . GLN A 1 199 ? 23.016 -8.195 4.203 1 88.31 199 GLN A CA 1
ATOM 1471 C C . GLN A 1 199 ? 22.062 -8.398 5.363 1 88.31 199 GLN A C 1
ATOM 1473 O O . GLN A 1 199 ? 20.906 -8.805 5.164 1 88.31 199 GLN A O 1
ATOM 1478 N N . PRO A 1 200 ? 22.531 -8.164 6.598 1 85.19 200 PRO A N 1
ATOM 1479 C CA . PRO A 1 200 ? 21.625 -8.297 7.738 1 85.19 200 PRO A CA 1
ATOM 1480 C C . PRO A 1 200 ? 20.391 -7.402 7.625 1 85.19 200 PRO A C 1
ATOM 1482 O O . PRO A 1 200 ? 19.297 -7.777 8.07 1 85.19 200 PRO A O 1
ATOM 1485 N N . ASN A 1 201 ? 20.594 -6.191 7.039 1 86.38 201 ASN A N 1
ATOM 1486 C CA . ASN A 1 201 ? 19.484 -5.254 6.848 1 86.38 201 ASN A CA 1
ATOM 1487 C C . ASN A 1 201 ? 19.438 -4.746 5.41 1 86.38 201 ASN A C 1
ATOM 1489 O O . ASN A 1 201 ? 20.453 -4.684 4.727 1 86.38 201 ASN A O 1
ATOM 1493 N N . GLY A 1 202 ? 18.219 -4.523 5.016 1 92.5 202 GLY A N 1
ATOM 1494 C CA . GLY A 1 202 ? 18.078 -3.971 3.678 1 92.5 202 GLY A CA 1
ATOM 1495 C C . GLY A 1 202 ? 17.812 -5.027 2.621 1 92.5 202 GLY A C 1
ATOM 1496 O O . GLY A 1 202 ? 17.422 -6.152 2.943 1 92.5 202 GLY A O 1
ATOM 1497 N N . CYS A 1 203 ? 18 -4.621 1.386 1 96.62 203 CYS A N 1
ATOM 1498 C CA . CYS A 1 203 ? 17.734 -5.469 0.231 1 96.62 203 CYS A CA 1
ATOM 1499 C C . CYS A 1 203 ? 18.938 -6.332 -0.107 1 96.62 203 CYS A C 1
ATOM 1501 O O . CYS A 1 203 ? 20.078 -5.875 -0.012 1 96.62 203 CYS A O 1
ATOM 1503 N N . CYS A 1 204 ? 18.766 -7.496 -0.595 1 97.19 204 CYS A N 1
ATOM 1504 C CA . CYS A 1 204 ? 19.812 -8.469 -0.867 1 97.19 204 CYS A CA 1
ATOM 1505 C C . CYS A 1 204 ? 20.484 -8.18 -2.205 1 97.19 204 CYS A C 1
ATOM 1507 O O . CYS A 1 204 ? 21.5 -8.797 -2.537 1 97.19 204 CYS A O 1
ATOM 1509 N N . VAL A 1 205 ? 19.984 -7.262 -3.002 1 97.56 205 VAL A N 1
ATOM 1510 C CA . VAL A 1 205 ? 20.547 -7.004 -4.324 1 97.56 205 VAL A CA 1
ATOM 1511 C C . VAL A 1 205 ? 21.516 -5.832 -4.262 1 97.56 205 VAL A C 1
ATOM 1513 O O . VAL A 1 205 ? 21.234 -4.824 -3.604 1 97.56 205 VAL A O 1
ATOM 1516 N N . ARG A 1 206 ? 22.594 -5.953 -4.863 1 96.62 206 ARG A N 1
ATOM 1517 C CA . ARG A 1 206 ? 23.547 -4.879 -5.102 1 96.62 206 ARG A CA 1
ATOM 1518 C C . ARG A 1 206 ? 23.844 -4.719 -6.59 1 96.62 206 ARG A C 1
ATOM 1520 O O . ARG A 1 206 ? 23.703 -5.676 -7.359 1 96.62 206 ARG A O 1
ATOM 1527 N N . ILE A 1 207 ? 24.172 -3.52 -6.926 1 96.69 207 ILE A N 1
ATOM 1528 C CA . ILE A 1 207 ? 24.453 -3.254 -8.336 1 96.69 207 ILE A CA 1
ATOM 1529 C C . ILE A 1 207 ? 25.875 -2.709 -8.484 1 96.69 207 ILE A C 1
ATOM 1531 O O . ILE A 1 207 ? 26.203 -1.668 -7.914 1 96.69 207 ILE A O 1
ATOM 1535 N N . ALA A 1 208 ? 26.672 -3.391 -9.203 1 95 208 ALA A N 1
ATOM 1536 C CA . ALA A 1 208 ? 28 -2.904 -9.562 1 95 208 ALA A CA 1
ATOM 1537 C C . ALA A 1 208 ? 27.938 -1.997 -10.781 1 95 208 ALA A C 1
ATOM 1539 O O . ALA A 1 208 ? 27.406 -2.385 -11.828 1 95 208 ALA A O 1
ATOM 1540 N N . LEU A 1 209 ? 28.469 -0.805 -10.555 1 88.81 209 LEU A N 1
ATOM 1541 C CA . LEU A 1 209 ? 28.453 0.161 -11.648 1 88.81 209 LEU A CA 1
ATOM 1542 C C . LEU A 1 209 ? 29.688 0.009 -12.516 1 88.81 209 LEU A C 1
ATOM 1544 O O . LEU A 1 209 ? 30.781 -0.262 -12.016 1 88.81 209 LEU A O 1
ATOM 1548 N N . VAL A 1 210 ? 29.578 -0.339 -13.75 1 76.69 210 VAL A N 1
ATOM 1549 C CA . VAL A 1 210 ? 30.75 -0.434 -14.609 1 76.69 210 VAL A CA 1
ATOM 1550 C C . VAL A 1 210 ? 31.094 0.944 -15.18 1 76.69 210 VAL A C 1
ATOM 1552 O O . VAL A 1 210 ? 30.203 1.696 -15.57 1 76.69 210 VAL A O 1
ATOM 1555 N N . ALA A 1 211 ? 32.281 1.482 -14.844 1 62 211 ALA A N 1
ATOM 1556 C CA . ALA A 1 211 ? 32.844 2.721 -15.375 1 62 211 ALA A CA 1
ATOM 1557 C C . ALA A 1 211 ? 32.781 2.75 -16.906 1 62 211 ALA A C 1
ATOM 1559 O O . ALA A 1 211 ? 32.906 1.714 -17.547 1 62 211 ALA A O 1
ATOM 1560 N N . ALA A 1 212 ? 32.031 3.676 -17.469 1 52.06 212 ALA A N 1
ATOM 1561 C CA . ALA A 1 212 ? 32.125 3.887 -18.906 1 52.06 212 ALA A CA 1
ATOM 1562 C C . ALA A 1 212 ? 33.594 3.801 -19.375 1 52.06 212 ALA A C 1
ATOM 1564 O O . ALA A 1 212 ? 34.469 4.348 -18.719 1 52.06 212 ALA A O 1
ATOM 1565 N N . ALA A 1 213 ? 34 2.713 -19.969 1 42.28 213 ALA A N 1
ATOM 1566 C CA . ALA A 1 213 ? 35.312 2.787 -20.594 1 42.28 213 ALA A CA 1
ATOM 1567 C C . ALA A 1 213 ? 35.5 4.113 -21.328 1 42.28 213 ALA A C 1
ATOM 1569 O O . ALA A 1 213 ? 34.688 4.496 -22.156 1 42.28 213 ALA A O 1
ATOM 1570 N N . ARG A 1 214 ? 36 5.195 -20.688 1 38.16 214 ARG A N 1
ATOM 1571 C CA . ARG A 1 214 ? 36.5 6.301 -21.5 1 38.16 214 ARG A CA 1
ATOM 1572 C C . ARG A 1 214 ? 37.156 5.793 -22.781 1 38.16 214 ARG A C 1
ATOM 1574 O O . ARG A 1 214 ? 38.062 4.969 -22.734 1 38.16 214 ARG A O 1
ATOM 1581 N N . SER A 1 215 ? 36.281 5.582 -23.766 1 31.11 215 SER A N 1
ATOM 1582 C CA . SER A 1 215 ? 37.062 5.703 -25 1 31.11 215 SER A CA 1
ATOM 1583 C C . SER A 1 215 ? 37.75 7.051 -25.078 1 31.11 215 SER A C 1
ATOM 1585 O O . SER A 1 215 ? 37.219 8.07 -24.656 1 31.11 215 SER A O 1
ATOM 1587 N N . MET B 1 1 ? 15.633 16.094 -12.281 1 19.33 1 MET B N 1
ATOM 1588 C CA . MET B 1 1 ? 15.094 14.773 -12.578 1 19.33 1 MET B CA 1
ATOM 1589 C C . MET B 1 1 ? 14.531 14.125 -11.32 1 19.33 1 MET B C 1
ATOM 1591 O O . MET B 1 1 ? 15.281 13.703 -10.445 1 19.33 1 MET B O 1
ATOM 1595 N N . LYS B 1 2 ? 13.469 14.719 -10.703 1 29.47 2 LYS B N 1
ATOM 1596 C CA . LYS B 1 2 ? 12.875 14.82 -9.375 1 29.47 2 LYS B CA 1
ATOM 1597 C C . LYS B 1 2 ? 12.477 13.438 -8.852 1 29.47 2 LYS B C 1
ATOM 1599 O O . LYS B 1 2 ? 11.867 12.648 -9.562 1 29.47 2 LYS B O 1
ATOM 1604 N N . GLY B 1 3 ? 13.383 12.727 -8.219 1 28.11 3 GLY B N 1
ATOM 1605 C CA . GLY B 1 3 ? 13.336 11.414 -7.586 1 28.11 3 GLY B CA 1
ATOM 1606 C C . GLY B 1 3 ? 11.945 11.023 -7.129 1 28.11 3 GLY B C 1
ATOM 1607 O O . GLY B 1 3 ? 11.219 11.844 -6.562 1 28.11 3 GLY B O 1
ATOM 1608 N N . LEU B 1 4 ? 11.305 10.062 -7.727 1 31.78 4 LEU B N 1
ATOM 1609 C CA . LEU B 1 4 ? 9.984 9.484 -7.496 1 31.78 4 LEU B CA 1
ATOM 1610 C C . LEU B 1 4 ? 9.781 9.18 -6.016 1 31.78 4 LEU B C 1
ATOM 1612 O O . LEU B 1 4 ? 10.062 8.07 -5.559 1 31.78 4 LEU B O 1
ATOM 1616 N N . THR B 1 5 ? 10.367 9.938 -4.988 1 38.19 5 THR B N 1
ATOM 1617 C CA . THR B 1 5 ? 10.32 10.109 -3.539 1 38.19 5 THR B CA 1
ATOM 1618 C C . THR B 1 5 ? 8.953 9.703 -2.99 1 38.19 5 THR B C 1
ATOM 1620 O O . THR B 1 5 ? 7.996 9.547 -3.748 1 38.19 5 THR B O 1
ATOM 1623 N N . LEU B 1 6 ? 8.797 9.422 -1.764 1 46.66 6 LEU B N 1
ATOM 1624 C CA . LEU B 1 6 ? 7.496 9.367 -1.109 1 46.66 6 LEU B CA 1
ATOM 1625 C C . LEU B 1 6 ? 6.523 10.352 -1.75 1 46.66 6 LEU B C 1
ATOM 1627 O O . LEU B 1 6 ? 6.77 11.562 -1.752 1 46.66 6 LEU B O 1
ATOM 1631 N N . GLU B 1 7 ? 5.984 9.898 -3.039 1 59.97 7 GLU B N 1
ATOM 1632 C CA . GLU B 1 7 ? 5.254 10.852 -3.867 1 59.97 7 GLU B CA 1
ATOM 1633 C C . GLU B 1 7 ? 4.465 11.836 -3.008 1 59.97 7 GLU B C 1
ATOM 1635 O O . GLU B 1 7 ? 3.52 11.453 -2.318 1 59.97 7 GLU B O 1
ATOM 1640 N N . HIS B 1 8 ? 5.184 12.906 -2.758 1 66.56 8 HIS B N 1
ATOM 1641 C CA . HIS B 1 8 ? 4.625 14.047 -2.047 1 66.56 8 HIS B CA 1
ATOM 1642 C C . HIS B 1 8 ? 3.133 14.195 -2.322 1 66.56 8 HIS B C 1
ATOM 1644 O O . HIS B 1 8 ? 2.355 14.484 -1.408 1 66.56 8 HIS B O 1
ATOM 1650 N N . VAL B 1 9 ? 2.9 13.719 -3.506 1 72 9 VAL B N 1
ATOM 1651 C CA . VAL B 1 9 ? 1.506 13.914 -3.889 1 72 9 VAL B CA 1
ATOM 1652 C C . VAL B 1 9 ? 0.628 12.883 -3.18 1 72 9 VAL B C 1
ATOM 1654 O O . VAL B 1 9 ? -0.465 13.211 -2.711 1 72 9 VAL B O 1
ATOM 1657 N N . THR B 1 10 ? 1.257 11.758 -2.957 1 84.69 10 THR B N 1
ATOM 1658 C CA . THR B 1 10 ? 0.464 10.703 -2.334 1 84.69 10 THR B CA 1
ATOM 1659 C C . THR B 1 10 ? 0.33 10.945 -0.834 1 84.69 10 THR B C 1
ATOM 1661 O O . THR B 1 10 ? -0.744 10.75 -0.262 1 84.69 10 THR B O 1
ATOM 1664 N N . VAL B 1 11 ? 1.343 11.43 -0.27 1 88.12 11 VAL B N 1
ATOM 1665 C CA . VAL B 1 11 ? 1.299 11.742 1.155 1 88.12 11 VAL B CA 1
ATOM 1666 C C . VAL B 1 11 ? 0.3 12.867 1.411 1 88.12 11 VAL B C 1
ATOM 1668 O O . VAL B 1 11 ? -0.48 12.805 2.363 1 88.12 11 VAL B O 1
ATOM 1671 N N . ASP B 1 12 ? 0.305 13.836 0.514 1 89.31 12 ASP B N 1
ATOM 1672 C CA . ASP B 1 12 ? -0.597 14.977 0.663 1 89.31 12 ASP B CA 1
ATOM 1673 C C . ASP B 1 12 ? -2.055 14.539 0.525 1 89.31 12 ASP B C 1
ATOM 1675 O O . ASP B 1 12 ? -2.916 14.992 1.281 1 89.31 12 ASP B O 1
ATOM 1679 N N . ALA B 1 13 ? -2.254 13.703 -0.453 1 91.88 13 ALA B N 1
ATOM 1680 C CA . ALA B 1 13 ? -3.615 13.219 -0.674 1 91.88 13 ALA B CA 1
ATOM 1681 C C . ALA B 1 13 ? -4.121 12.438 0.534 1 91.88 13 ALA B C 1
ATOM 1683 O O . ALA B 1 13 ? -5.234 12.664 1.008 1 91.88 13 ALA B O 1
ATOM 1684 N N . ILE B 1 14 ? -3.271 11.586 1.041 1 92.19 14 ILE B N 1
ATOM 1685 C CA . ILE B 1 14 ? -3.654 10.789 2.205 1 92.19 14 ILE B CA 1
ATOM 1686 C C . ILE B 1 14 ? -3.807 11.703 3.42 1 92.19 14 ILE B C 1
ATOM 1688 O O . ILE B 1 14 ? -4.684 11.484 4.262 1 92.19 14 ILE B O 1
ATOM 1692 N N . GLY B 1 15 ? -2.998 12.703 3.469 1 91.31 15 GLY B N 1
ATOM 1693 C CA . GLY B 1 15 ? -3.051 13.664 4.562 1 91.31 15 GLY B CA 1
ATOM 1694 C C . GLY B 1 15 ? -4.383 14.375 4.668 1 91.31 15 GLY B C 1
ATOM 1695 O O . GLY B 1 15 ? -4.793 14.781 5.758 1 91.31 15 GLY B O 1
ATOM 1696 N N . LEU B 1 16 ? -5.074 14.547 3.523 1 92.94 16 LEU B N 1
ATOM 1697 C CA . LEU B 1 16 ? -6.379 15.195 3.514 1 92.94 16 LEU B CA 1
ATOM 1698 C C . LEU B 1 16 ? -7.379 14.422 4.363 1 92.94 16 LEU B C 1
ATOM 1700 O O . LEU B 1 16 ? -8.367 14.984 4.836 1 92.94 16 LEU B O 1
ATOM 1704 N N . LEU B 1 17 ? -7.113 13.172 4.621 1 93.12 17 LEU B N 1
ATOM 1705 C CA . LEU B 1 17 ? -8.062 12.305 5.316 1 93.12 17 LEU B CA 1
ATOM 1706 C C . LEU B 1 17 ? -7.809 12.32 6.816 1 93.12 17 LEU B C 1
ATOM 1708 O O . LEU B 1 17 ? -8.547 11.688 7.582 1 93.12 17 LEU B O 1
ATOM 1712 N N . HIS B 1 18 ? -6.801 13.047 7.203 1 89.12 18 HIS B N 1
ATOM 1713 C CA . HIS B 1 18 ? -6.477 13.156 8.625 1 89.12 18 HIS B CA 1
ATOM 1714 C C . HIS B 1 18 ? -7.566 13.906 9.383 1 89.12 18 HIS B C 1
ATOM 1716 O O . HIS B 1 18 ? -7.781 13.664 10.57 1 89.12 18 HIS B O 1
ATOM 1722 N N . GLU B 1 19 ? -8.258 14.836 8.711 1 91.25 19 GLU B N 1
ATOM 1723 C CA . GLU B 1 19 ? -9.367 15.57 9.305 1 91.25 19 GLU B CA 1
ATOM 1724 C C . GLU B 1 19 ? -10.625 14.711 9.383 1 91.25 19 GLU B C 1
ATOM 1726 O O . GLU B 1 19 ? -11.141 14.273 8.352 1 91.25 19 GLU B O 1
ATOM 1731 N N . PRO B 1 20 ? -11.164 14.5 10.578 1 92.56 20 PRO B N 1
ATOM 1732 C CA . PRO B 1 20 ? -12.211 13.5 10.773 1 92.56 20 PRO B CA 1
ATOM 1733 C C . PRO B 1 20 ? -13.461 13.781 9.938 1 92.56 20 PRO B C 1
ATOM 1735 O O . PRO B 1 20 ? -14.047 12.859 9.367 1 92.56 20 PRO B O 1
ATOM 1738 N N . VAL B 1 21 ? -13.906 15.008 9.914 1 96.31 21 VAL B N 1
ATOM 1739 C CA . VAL B 1 21 ? -15.102 15.328 9.141 1 96.31 21 VAL B CA 1
ATOM 1740 C C . VAL B 1 21 ? -14.844 15.086 7.656 1 96.31 21 VAL B C 1
ATOM 1742 O O . VAL B 1 21 ? -15.695 14.539 6.953 1 96.31 21 VAL B O 1
ATOM 1745 N N . ARG B 1 22 ? -13.711 15.531 7.172 1 96.62 22 ARG B N 1
ATOM 1746 C CA . ARG B 1 22 ? -13.359 15.32 5.77 1 96.62 22 ARG B CA 1
ATOM 1747 C C . ARG B 1 22 ? -13.281 13.836 5.438 1 96.62 22 ARG B C 1
ATOM 1749 O O . ARG B 1 22 ? -13.711 13.406 4.363 1 96.62 22 ARG B O 1
ATOM 1756 N N . ARG B 1 23 ? -12.719 13.125 6.328 1 94.81 23 ARG B N 1
ATOM 1757 C CA . ARG B 1 23 ? -12.68 11.672 6.148 1 94.81 23 ARG B CA 1
ATOM 1758 C C . ARG B 1 23 ? -14.086 11.102 6.023 1 94.81 23 ARG B C 1
ATOM 1760 O O . ARG B 1 23 ? -14.344 10.258 5.164 1 94.81 23 ARG B O 1
ATOM 1767 N N . ALA B 1 24 ? -14.938 11.539 6.926 1 96.19 24 ALA B N 1
ATOM 1768 C CA . ALA B 1 24 ? -16.312 11.07 6.883 1 96.19 24 ALA B CA 1
ATOM 1769 C C . ALA B 1 24 ? -16.969 11.422 5.547 1 96.19 24 ALA B C 1
ATOM 1771 O O . ALA B 1 24 ? -17.734 10.625 4.992 1 96.19 24 ALA B O 1
ATOM 1772 N N . VAL B 1 25 ? -16.688 12.594 5.074 1 98.06 25 VAL B N 1
ATOM 1773 C CA . VAL B 1 25 ? -17.203 13.031 3.781 1 98.06 25 VAL B CA 1
ATOM 1774 C C . VAL B 1 25 ? -16.719 12.086 2.686 1 98.06 25 VAL B C 1
ATOM 1776 O O . VAL B 1 25 ? -17.516 11.602 1.876 1 98.06 25 VAL B O 1
ATOM 1779 N N . TYR B 1 26 ? -15.477 11.805 2.676 1 97.38 26 TYR B N 1
ATOM 1780 C CA . TYR B 1 26 ? -14.898 10.898 1.687 1 97.38 26 TYR B CA 1
ATOM 1781 C C . TYR B 1 26 ? -15.555 9.531 1.754 1 97.38 26 TYR B C 1
ATOM 1783 O O . TYR B 1 26 ? -15.93 8.961 0.725 1 97.38 26 TYR B O 1
ATOM 1791 N N . GLU B 1 27 ? -15.602 8.977 2.932 1 94.69 27 GLU B N 1
ATOM 1792 C CA . GLU B 1 27 ? -16.156 7.645 3.127 1 94.69 27 GLU B CA 1
ATOM 1793 C C . GLU B 1 27 ? -17.594 7.566 2.611 1 94.69 27 GLU B C 1
ATOM 1795 O O . GLU B 1 27 ? -17.984 6.574 1.987 1 94.69 27 GLU B O 1
ATOM 1800 N N . TYR B 1 28 ? -18.359 8.602 2.902 1 97.06 28 TYR B N 1
ATOM 1801 C CA . TYR B 1 28 ? -19.734 8.625 2.422 1 97.06 28 TYR B CA 1
ATOM 1802 C C . TYR B 1 28 ? -19.781 8.617 0.898 1 97.06 28 TYR B C 1
ATOM 1804 O O . TYR B 1 28 ? -20.484 7.809 0.297 1 97.06 28 TYR B O 1
ATOM 1812 N N . VAL B 1 29 ? -19.047 9.484 0.271 1 97.75 29 VAL B N 1
ATOM 1813 C CA . VAL B 1 29 ? -19.062 9.609 -1.183 1 97.75 29 VAL B CA 1
ATOM 1814 C C . VAL B 1 29 ? -18.594 8.297 -1.813 1 97.75 29 VAL B C 1
ATOM 1816 O O . VAL B 1 29 ? -19.219 7.797 -2.754 1 97.75 29 VAL B O 1
ATOM 1819 N N . ALA B 1 30 ? -17.562 7.723 -1.28 1 94.62 30 ALA B N 1
ATOM 1820 C CA . ALA B 1 30 ? -16.969 6.508 -1.821 1 94.62 30 ALA B CA 1
ATOM 1821 C C . ALA B 1 30 ? -17.938 5.332 -1.734 1 94.62 30 ALA B C 1
ATOM 1823 O O . ALA B 1 30 ? -17.875 4.406 -2.549 1 94.62 30 ALA B O 1
ATOM 1824 N N . ALA B 1 31 ? -18.781 5.375 -0.788 1 93.25 31 ALA B N 1
ATOM 1825 C CA . ALA B 1 31 ? -19.703 4.266 -0.538 1 93.25 31 ALA B CA 1
ATOM 1826 C C . ALA B 1 31 ? -20.906 4.324 -1.471 1 93.25 31 ALA B C 1
ATOM 1828 O O . ALA B 1 31 ? -21.688 3.371 -1.554 1 93.25 31 ALA B O 1
ATOM 1829 N N . GLN B 1 32 ? -21.016 5.414 -2.15 1 93.88 32 GLN B N 1
ATOM 1830 C CA . GLN B 1 32 ? -22.203 5.574 -2.992 1 93.88 32 GLN B CA 1
ATOM 1831 C C . GLN B 1 32 ? -22.016 4.895 -4.348 1 93.88 32 GLN B C 1
ATOM 1833 O O . GLN B 1 32 ? -20.906 4.91 -4.902 1 93.88 32 GLN B O 1
ATOM 1838 N N . PRO B 1 33 ? -23.031 4.328 -4.91 1 88.56 33 PRO B N 1
ATOM 1839 C CA . PRO B 1 33 ? -22.938 3.695 -6.227 1 88.56 33 PRO B CA 1
ATOM 1840 C C . PRO B 1 33 ? -22.75 4.707 -7.355 1 88.56 33 PRO B C 1
ATOM 1842 O O . PRO B 1 33 ? -22.266 4.348 -8.43 1 88.56 33 PRO B O 1
ATOM 1845 N N . GLY B 1 34 ? -23.188 5.914 -7.121 1 91.62 34 GLY B N 1
ATOM 1846 C CA . GLY B 1 34 ? -23.062 6.965 -8.117 1 91.62 34 GLY B CA 1
ATOM 1847 C C . GLY B 1 34 ? -22.672 8.305 -7.531 1 91.62 34 GLY B C 1
ATOM 1848 O O . GLY B 1 34 ? -22.484 8.422 -6.32 1 91.62 34 GLY B O 1
ATOM 1849 N N . PRO B 1 35 ? -22.562 9.328 -8.438 1 96.56 35 PRO B N 1
ATOM 1850 C CA . PRO B 1 35 ? -22.172 10.656 -7.961 1 96.56 35 PRO B CA 1
ATOM 1851 C C . PRO B 1 35 ? -23.203 11.266 -7.02 1 96.56 35 PRO B C 1
ATOM 1853 O O . PRO B 1 35 ? -24.406 11.055 -7.195 1 96.56 35 PRO B O 1
ATOM 1856 N N . VAL B 1 36 ? -22.75 12.047 -6.109 1 97.19 36 VAL B N 1
ATOM 1857 C CA . VAL B 1 36 ? -23.641 12.648 -5.133 1 97.19 36 VAL B CA 1
ATOM 1858 C C . VAL B 1 36 ? -23.359 14.141 -5.008 1 97.19 36 VAL B C 1
ATOM 1860 O O . VAL B 1 36 ? -22.234 14.586 -5.25 1 97.19 36 VAL B O 1
ATOM 1863 N N . GLY B 1 37 ? -24.391 14.867 -4.625 1 96.81 37 GLY B N 1
ATOM 1864 C CA . GLY B 1 37 ? -24.25 16.312 -4.484 1 96.81 37 GLY B CA 1
ATOM 1865 C C . GLY B 1 37 ? -23.922 16.75 -3.07 1 96.81 37 GLY B C 1
ATOM 1866 O O . GLY B 1 37 ? -23.953 15.938 -2.141 1 96.81 37 GLY B O 1
ATOM 1867 N N . ARG B 1 38 ? -23.641 18.031 -2.951 1 96.25 38 ARG B N 1
ATOM 1868 C CA . ARG B 1 38 ? -23.219 18.625 -1.681 1 96.25 38 ARG B CA 1
ATOM 1869 C C . ARG B 1 38 ? -24.312 18.469 -0.625 1 96.25 38 ARG B C 1
ATOM 1871 O O . ARG B 1 38 ? -24.016 18.266 0.554 1 96.25 38 ARG B O 1
ATOM 1878 N N . ASP B 1 39 ? -25.578 18.562 -1.013 1 96.38 39 ASP B N 1
ATOM 1879 C CA . ASP B 1 39 ? -26.672 18.5 -0.061 1 96.38 39 ASP B CA 1
ATOM 1880 C C . ASP B 1 39 ? -26.781 17.109 0.57 1 96.38 39 ASP B C 1
ATOM 1882 O O . ASP B 1 39 ? -26.953 16.984 1.784 1 96.38 39 ASP B O 1
ATOM 1886 N N . ALA B 1 40 ? -26.672 16.156 -0.242 1 97.12 40 ALA B N 1
ATOM 1887 C CA . ALA B 1 40 ? -26.719 14.789 0.243 1 97.12 40 ALA B CA 1
ATOM 1888 C C . ALA B 1 40 ? -25.578 14.508 1.221 1 97.12 40 ALA B C 1
ATOM 1890 O O . ALA B 1 40 ? -25.781 13.875 2.258 1 97.12 40 ALA B O 1
ATOM 1891 N N . VAL B 1 41 ? -24.422 14.992 0.901 1 98.31 41 VAL B N 1
ATOM 1892 C CA . VAL B 1 41 ? -23.25 14.789 1.742 1 98.31 41 VAL B CA 1
ATOM 1893 C C . VAL B 1 41 ? -23.438 15.516 3.072 1 98.31 41 VAL B C 1
ATOM 1895 O O . VAL B 1 41 ? -23.172 14.945 4.137 1 98.31 41 VAL B O 1
ATOM 1898 N N . ALA B 1 42 ? -23.875 16.75 3.016 1 98.38 42 ALA B N 1
ATOM 1899 C CA . ALA B 1 42 ? -24.094 17.547 4.215 1 98.38 42 ALA B CA 1
ATOM 1900 C C . ALA B 1 42 ? -25.062 16.859 5.176 1 98.38 42 ALA B C 1
ATOM 1902 O O . ALA B 1 42 ? -24.797 16.781 6.379 1 98.38 42 ALA B O 1
ATOM 1903 N N . GLU B 1 43 ? -26.109 16.359 4.652 1 98.25 43 GLU B N 1
ATOM 1904 C CA . GLU B 1 43 ? -27.125 15.664 5.449 1 98.25 43 GLU B CA 1
ATOM 1905 C C . GLU B 1 43 ? -26.562 14.383 6.066 1 98.25 43 GLU B C 1
ATOM 1907 O O . GLU B 1 43 ? -26.75 14.133 7.258 1 98.25 43 GLU B O 1
ATOM 1912 N N . ALA B 1 44 ? -25.859 13.68 5.301 1 97.75 44 ALA B N 1
ATOM 1913 C CA . ALA B 1 44 ? -25.359 12.375 5.727 1 97.75 44 ALA B CA 1
ATOM 1914 C C . ALA B 1 44 ? -24.312 12.523 6.82 1 97.75 44 ALA B C 1
ATOM 1916 O O . ALA B 1 44 ? -24.281 11.734 7.766 1 97.75 44 ALA B O 1
ATOM 1917 N N . VAL B 1 45 ? -23.422 13.508 6.676 1 98 45 VAL B N 1
ATOM 1918 C CA . VAL B 1 45 ? -22.297 13.664 7.59 1 98 45 VAL B CA 1
ATOM 1919 C C . VAL B 1 45 ? -22.688 14.578 8.75 1 98 45 VAL B C 1
ATOM 1921 O O . VAL B 1 45 ? -22.016 14.609 9.781 1 98 45 VAL B O 1
ATOM 1924 N N . GLY B 1 46 ? -23.781 15.234 8.641 1 98.12 46 GLY B N 1
ATOM 1925 C CA . GLY B 1 46 ? -24.281 16.078 9.703 1 98.12 46 GLY B CA 1
ATOM 1926 C C . GLY B 1 46 ? -23.531 17.391 9.828 1 98.12 46 GLY B C 1
ATOM 1927 O O . GLY B 1 46 ? -23.172 17.812 10.93 1 98.12 46 GLY B O 1
ATOM 1928 N N . VAL B 1 47 ? -23.234 18.047 8.758 1 98.12 47 VAL B N 1
ATOM 1929 C CA . VAL B 1 47 ? -22.547 19.344 8.727 1 98.12 47 VAL B CA 1
ATOM 1930 C C . VAL B 1 47 ? -23.297 20.297 7.797 1 98.12 47 VAL B C 1
ATOM 1932 O O . VAL B 1 47 ? -24.234 19.891 7.105 1 98.12 47 VAL B O 1
ATOM 1935 N N . GLY B 1 48 ? -22.969 21.5 7.809 1 97.56 48 GLY B N 1
ATOM 1936 C CA . GLY B 1 48 ? -23.562 22.484 6.922 1 97.56 48 GLY B CA 1
ATOM 1937 C C . GLY B 1 48 ? -23.125 22.344 5.48 1 97.56 48 GLY B C 1
ATOM 1938 O O . GLY B 1 48 ? -22.047 21.797 5.207 1 97.56 48 GLY B O 1
ATOM 1939 N N . ARG B 1 49 ? -23.953 22.859 4.625 1 96.5 49 ARG B N 1
ATOM 1940 C CA . ARG B 1 49 ? -23.719 22.766 3.189 1 96.5 49 ARG B CA 1
ATOM 1941 C C . ARG B 1 49 ? -22.375 23.406 2.812 1 96.5 49 ARG B C 1
ATOM 1943 O O . ARG B 1 49 ? -21.641 22.875 1.974 1 96.5 49 ARG B O 1
ATOM 1950 N N . THR B 1 50 ? -22.062 24.469 3.338 1 97.31 50 THR B N 1
ATOM 1951 C CA . THR B 1 50 ? -20.844 25.188 3.016 1 97.31 50 THR B CA 1
ATOM 1952 C C . THR B 1 50 ? -19.609 24.375 3.418 1 97.31 50 THR B C 1
ATOM 1954 O O . THR B 1 50 ? -18.656 24.266 2.645 1 97.31 50 THR B O 1
ATOM 1957 N N . LEU B 1 51 ? -19.672 23.812 4.605 1 97.81 51 LEU B N 1
ATOM 1958 C CA . LEU B 1 51 ? -18.562 23 5.094 1 97.81 51 LEU B CA 1
ATOM 1959 C C . LEU B 1 51 ? -18.422 21.734 4.25 1 97.81 51 LEU B C 1
ATOM 1961 O O . LEU B 1 51 ? -17.297 21.344 3.916 1 97.81 51 LEU B O 1
ATOM 1965 N N . ALA B 1 52 ? -19.516 21.172 3.941 1 98.19 52 ALA B N 1
ATOM 1966 C CA . ALA B 1 52 ? -19.484 20 3.066 1 98.19 52 ALA B CA 1
ATOM 1967 C C . ALA B 1 52 ? -18.844 20.344 1.725 1 98.19 52 ALA B C 1
ATOM 1969 O O . ALA B 1 52 ? -17.984 19.609 1.236 1 98.19 52 ALA B O 1
ATOM 1970 N N . ALA B 1 53 ? -19.219 21.453 1.174 1 97.69 53 ALA B N 1
ATOM 1971 C CA . ALA B 1 53 ? -18.672 21.891 -0.109 1 97.69 53 ALA B CA 1
ATOM 1972 C C . ALA B 1 53 ? -17.172 22.109 -0.02 1 97.69 53 ALA B C 1
ATOM 1974 O O . ALA B 1 53 ? -16.422 21.719 -0.924 1 97.69 53 ALA B O 1
ATOM 1975 N N . PHE B 1 54 ? -16.781 22.703 1.042 1 98.38 54 PHE B N 1
ATOM 1976 C CA . PHE B 1 54 ? -15.367 22.953 1.27 1 98.38 54 PHE B CA 1
ATOM 1977 C C . PHE B 1 54 ? -14.578 21.656 1.266 1 98.38 54 PHE B C 1
ATOM 1979 O O . PHE B 1 54 ? -13.562 21.531 0.576 1 98.38 54 PHE B O 1
ATOM 1986 N N . HIS B 1 55 ? -15.016 20.641 2.021 1 98.25 55 HIS B N 1
ATOM 1987 C CA . HIS B 1 55 ? -14.32 19.359 2.109 1 98.25 55 HIS B CA 1
ATOM 1988 C C . HIS B 1 55 ? -14.359 18.609 0.781 1 98.25 55 HIS B C 1
ATOM 1990 O O . HIS B 1 55 ? -13.375 18 0.373 1 98.25 55 HIS B O 1
ATOM 1996 N N . LEU B 1 56 ? -15.508 18.688 0.172 1 98.56 56 LEU B N 1
ATOM 1997 C CA . LEU B 1 56 ? -15.648 18.031 -1.126 1 98.56 56 LEU B CA 1
ATOM 1998 C C . LEU B 1 56 ? -14.664 18.609 -2.135 1 98.56 56 LEU B C 1
ATOM 2000 O O . LEU B 1 56 ? -13.984 17.859 -2.846 1 98.56 56 LEU B O 1
ATOM 2004 N N . ASP B 1 57 ? -14.516 19.891 -2.17 1 98.06 57 ASP B N 1
ATOM 2005 C CA . ASP B 1 57 ? -13.609 20.547 -3.102 1 98.06 57 ASP B CA 1
ATOM 2006 C C . ASP B 1 57 ? -12.148 20.234 -2.766 1 98.06 57 ASP B C 1
ATOM 2008 O O . ASP B 1 57 ? -11.328 20.047 -3.664 1 98.06 57 ASP B O 1
ATOM 2012 N N . LYS B 1 58 ? -11.852 20.188 -1.549 1 97.62 58 LYS B N 1
ATOM 2013 C CA . LYS B 1 58 ? -10.5 19.844 -1.129 1 97.62 58 LYS B CA 1
ATOM 2014 C C . LYS B 1 58 ? -10.148 18.422 -1.552 1 97.62 58 LYS B C 1
ATOM 2016 O O . LYS B 1 58 ? -9.047 18.172 -2.043 1 97.62 58 LYS B O 1
ATOM 2021 N N . LEU B 1 59 ? -11.086 17.5 -1.317 1 97.5 59 LEU B N 1
ATOM 2022 C CA . LEU B 1 59 ? -10.883 16.109 -1.686 1 97.5 59 LEU B CA 1
ATOM 2023 C C . LEU B 1 59 ? -10.742 15.961 -3.197 1 97.5 59 LEU B C 1
ATOM 2025 O O . LEU B 1 59 ? -9.93 15.156 -3.672 1 97.5 59 LEU B O 1
ATOM 2029 N N . ALA B 1 60 ? -11.523 16.719 -3.91 1 97.69 60 ALA B N 1
ATOM 2030 C CA . ALA B 1 60 ? -11.414 16.703 -5.367 1 97.69 60 ALA B CA 1
ATOM 2031 C C . ALA B 1 60 ? -10.086 17.297 -5.824 1 97.69 60 ALA B C 1
ATOM 2033 O O . ALA B 1 60 ? -9.422 16.734 -6.703 1 97.69 60 ALA B O 1
ATOM 2034 N N . GLY B 1 61 ? -9.695 18.391 -5.238 1 95.88 61 GLY B N 1
ATOM 2035 C CA . GLY B 1 61 ? -8.414 19 -5.539 1 95.88 61 GLY B CA 1
ATOM 2036 C C . GLY B 1 61 ? -7.227 18.094 -5.254 1 95.88 61 GLY B C 1
ATOM 2037 O O . GLY B 1 61 ? -6.195 18.188 -5.922 1 95.88 61 GLY B O 1
ATOM 2038 N N . GLY B 1 62 ? -7.43 17.25 -4.27 1 94.06 62 GLY B N 1
ATOM 2039 C CA . GLY B 1 62 ? -6.395 16.297 -3.891 1 94.06 62 GLY B CA 1
ATOM 2040 C C . GLY B 1 62 ? -6.434 15.016 -4.703 1 94.06 62 GLY B C 1
ATOM 2041 O O . GLY B 1 62 ? -5.625 14.117 -4.48 1 94.06 62 GLY B O 1
ATOM 2042 N N . GLY B 1 63 ? -7.387 14.867 -5.562 1 95.12 63 GLY B N 1
ATOM 2043 C CA . GLY B 1 63 ? -7.445 13.727 -6.465 1 95.12 63 GLY B CA 1
ATOM 2044 C C . GLY B 1 63 ? -8.172 12.539 -5.867 1 95.12 63 GLY B C 1
ATOM 2045 O O . GLY B 1 63 ? -8.148 11.445 -6.438 1 95.12 63 GLY B O 1
ATOM 2046 N N . LEU B 1 64 ? -8.789 12.672 -4.742 1 96.44 64 LEU B N 1
ATOM 2047 C CA . LEU B 1 64 ? -9.484 11.562 -4.098 1 96.44 64 LEU B CA 1
ATOM 2048 C C . LEU B 1 64 ? -10.922 11.453 -4.602 1 96.44 64 LEU B C 1
ATOM 2050 O O . LEU B 1 64 ? -11.523 10.383 -4.523 1 96.44 64 LEU B O 1
ATOM 2054 N N . LEU B 1 65 ? -11.469 12.555 -5.055 1 97.75 65 LEU B N 1
ATOM 2055 C CA . LEU B 1 65 ? -12.781 12.602 -5.684 1 97.75 65 LEU B CA 1
ATOM 2056 C C . LEU B 1 65 ? -12.703 13.219 -7.074 1 97.75 65 LEU B C 1
ATOM 2058 O O . LEU B 1 65 ? -11.766 13.953 -7.379 1 97.75 65 LEU B O 1
ATOM 2062 N N . THR B 1 66 ? -13.617 12.867 -7.863 1 97.69 66 THR B N 1
ATOM 2063 C CA . THR B 1 66 ? -13.805 13.523 -9.156 1 97.69 66 THR B CA 1
ATOM 2064 C C . THR B 1 66 ? -15.109 14.305 -9.18 1 97.69 66 THR B C 1
ATOM 2066 O O . THR B 1 66 ? -16.062 13.977 -8.453 1 97.69 66 THR B O 1
ATOM 2069 N N . VAL B 1 67 ? -15.133 15.328 -10.008 1 97.5 67 VAL B N 1
ATOM 2070 C CA . VAL B 1 67 ? -16.281 16.234 -10.086 1 97.5 67 VAL B CA 1
ATOM 2071 C C . VAL B 1 67 ? -16.969 16.078 -11.445 1 97.5 67 VAL B C 1
ATOM 2073 O O . VAL B 1 67 ? -16.297 15.945 -12.469 1 97.5 67 VAL B O 1
ATOM 2076 N N . SER B 1 68 ? -18.141 16.031 -11.422 1 96.62 68 SER B N 1
ATOM 2077 C CA . SER B 1 68 ? -18.969 16.141 -12.617 1 96.62 68 SER B CA 1
ATOM 2078 C C . SER B 1 68 ? -20.125 17.109 -12.398 1 96.62 68 SER B C 1
ATOM 2080 O O . SER B 1 68 ? -20.328 17.594 -11.281 1 96.62 68 SER B O 1
ATOM 2082 N N . PHE B 1 69 ? -20.828 17.469 -13.531 1 94.56 69 PHE B N 1
ATOM 2083 C CA . PHE B 1 69 ? -21.938 18.422 -13.461 1 94.56 69 PHE B CA 1
ATOM 2084 C C . PHE B 1 69 ? -23.172 17.859 -14.133 1 94.56 69 PHE B C 1
ATOM 2086 O O . PHE B 1 69 ? -23.078 17.219 -15.18 1 94.56 69 PHE B O 1
ATOM 2093 N N . ALA B 1 70 ? -24.266 17.938 -13.406 1 88.56 70 ALA B N 1
ATOM 2094 C CA . ALA B 1 70 ? -25.516 17.484 -14 1 88.56 70 ALA B CA 1
ATOM 2095 C C . ALA B 1 70 ? -26.625 18.516 -13.773 1 88.56 70 ALA B C 1
ATOM 2097 O O . ALA B 1 70 ? -26.688 19.141 -12.719 1 88.56 70 ALA B O 1
ATOM 2098 N N . ARG B 1 71 ? -27.453 18.688 -14.836 1 82.38 71 ARG B N 1
ATOM 2099 C CA . ARG B 1 71 ? -28.609 19.562 -14.719 1 82.38 71 ARG B CA 1
ATOM 2100 C C . ARG B 1 71 ? -29.797 18.797 -14.125 1 82.38 71 ARG B C 1
ATOM 2102 O O . ARG B 1 71 ? -30.047 17.641 -14.469 1 82.38 71 ARG B O 1
ATOM 2109 N N . ARG B 1 72 ? -30.328 19.344 -13.086 1 69.19 72 ARG B N 1
ATOM 2110 C CA . ARG B 1 72 ? -31.562 18.75 -12.602 1 69.19 72 ARG B CA 1
ATOM 2111 C C . ARG B 1 72 ? -32.688 18.969 -13.602 1 69.19 72 ARG B C 1
ATOM 2113 O O . ARG B 1 72 ? -32.812 20.047 -14.188 1 69.19 72 ARG B O 1
ATOM 2120 N N . PRO B 1 73 ? -33.406 17.719 -13.891 1 68 73 PRO B N 1
ATOM 2121 C CA . PRO B 1 73 ? -34.5 17.922 -14.82 1 68 73 PRO B CA 1
ATOM 2122 C C . PRO B 1 73 ? -35.438 19.062 -14.406 1 68 73 PRO B C 1
ATOM 2124 O O . PRO B 1 73 ? -35.875 19.125 -13.25 1 68 73 PRO B O 1
ATOM 2127 N N . GLY B 1 74 ? -35.719 19.969 -15.352 1 63.16 74 GLY B N 1
ATOM 2128 C CA . GLY B 1 74 ? -36.75 21 -15.188 1 63.16 74 GLY B CA 1
ATOM 2129 C C . GLY B 1 74 ? -36.188 22.266 -14.555 1 63.16 74 GLY B C 1
ATOM 2130 O O . GLY B 1 74 ? -36.938 23.25 -14.406 1 63.16 74 GLY B O 1
ATOM 2131 N N . ARG B 1 75 ? -35.094 22.141 -13.977 1 65.81 75 ARG B N 1
ATOM 2132 C CA . ARG B 1 75 ? -34.625 23.359 -13.328 1 65.81 75 ARG B CA 1
ATOM 2133 C C . ARG B 1 75 ? -33.656 24.125 -14.227 1 65.81 75 ARG B C 1
ATOM 2135 O O . ARG B 1 75 ? -32.812 23.531 -14.867 1 65.81 75 ARG B O 1
ATOM 2142 N N . THR B 1 76 ? -34.031 25.328 -14.594 1 69.62 76 THR B N 1
ATOM 2143 C CA . THR B 1 76 ? -33.25 26.266 -15.406 1 69.62 76 THR B CA 1
ATOM 2144 C C . THR B 1 76 ? -32 26.734 -14.656 1 69.62 76 THR B C 1
ATOM 2146 O O . THR B 1 76 ? -31.234 27.531 -15.18 1 69.62 76 THR B O 1
ATOM 2149 N N . GLY B 1 77 ? -31.625 26.047 -13.578 1 69.12 77 GLY B N 1
ATOM 2150 C CA . GLY B 1 77 ? -30.547 26.594 -12.773 1 69.12 77 GLY B CA 1
ATOM 2151 C C . GLY B 1 77 ? -29.188 26 -13.102 1 69.12 77 GLY B C 1
ATOM 2152 O O . GLY B 1 77 ? -29.047 25.25 -14.078 1 69.12 77 GLY B O 1
ATOM 2153 N N . ARG B 1 78 ? -28.141 26.547 -12.539 1 80.81 78 ARG B N 1
ATOM 2154 C CA . ARG B 1 78 ? -26.766 26.094 -12.688 1 80.81 78 ARG B CA 1
ATOM 2155 C C . ARG B 1 78 ? -26.641 24.594 -12.43 1 80.81 78 ARG B C 1
ATOM 2157 O O . ARG B 1 78 ? -27.297 24.062 -11.523 1 80.81 78 ARG B O 1
ATOM 2164 N N . PRO B 1 79 ? -26.078 23.938 -13.359 1 88.12 79 PRO B N 1
ATOM 2165 C CA . PRO B 1 79 ? -25.875 22.516 -13.141 1 88.12 79 PRO B CA 1
ATOM 2166 C C . PRO B 1 79 ? -25.297 22.188 -11.766 1 88.12 79 PRO B C 1
ATOM 2168 O O . PRO B 1 79 ? -24.5 22.969 -11.234 1 88.12 79 PRO B O 1
ATOM 2171 N N . ALA B 1 80 ? -25.812 21.203 -11.117 1 90.88 80 ALA B N 1
ATOM 2172 C CA . ALA B 1 80 ? -25.344 20.781 -9.797 1 90.88 80 ALA B CA 1
ATOM 2173 C C . ALA B 1 80 ? -23.984 20.125 -9.883 1 90.88 80 ALA B C 1
ATOM 2175 O O . ALA B 1 80 ? -23.719 19.344 -10.805 1 90.88 80 ALA B O 1
ATOM 2176 N N . LYS B 1 81 ? -23.125 20.516 -9.078 1 95.12 81 LYS B N 1
ATOM 2177 C CA . LYS B 1 81 ? -21.812 19.875 -8.914 1 95.12 81 LYS B CA 1
ATOM 2178 C C . LYS B 1 81 ? -21.953 18.547 -8.164 1 95.12 81 LYS B C 1
ATOM 2180 O O . LYS B 1 81 ? -22.531 18.5 -7.078 1 95.12 81 LYS B O 1
ATOM 2185 N N . LEU B 1 82 ? -21.5 17.453 -8.781 1 98 82 LEU B N 1
ATOM 2186 C CA . LEU B 1 82 ? -21.562 16.125 -8.211 1 98 82 LEU B CA 1
ATOM 2187 C C . LEU B 1 82 ? -20.172 15.539 -8 1 98 82 LEU B C 1
ATOM 2189 O O . LEU B 1 82 ? -19.234 15.914 -8.695 1 98 82 LEU B O 1
ATOM 2193 N N . TYR B 1 83 ? -20.109 14.656 -7.016 1 98.25 83 TYR B N 1
ATOM 2194 C CA . TYR B 1 83 ? -18.828 14.086 -6.625 1 98.25 83 TYR B CA 1
ATOM 2195 C C . TYR B 1 83 ? -18.906 12.562 -6.582 1 98.25 83 TYR B C 1
ATOM 2197 O O . TYR B 1 83 ? -19.922 11.992 -6.176 1 98.25 83 TYR B O 1
ATOM 2205 N N . ARG B 1 84 ? -17.828 11.945 -6.949 1 97.44 84 ARG B N 1
ATOM 2206 C CA . ARG B 1 84 ? -17.688 10.5 -6.797 1 97.44 84 ARG B CA 1
ATOM 2207 C C . ARG B 1 84 ? -16.234 10.125 -6.512 1 97.44 84 ARG B C 1
ATOM 2209 O O . ARG B 1 84 ? -15.328 10.938 -6.703 1 97.44 84 ARG B O 1
ATOM 2216 N N . ARG B 1 85 ? -16.047 8.898 -6.008 1 95.75 85 ARG B N 1
ATOM 2217 C CA . ARG B 1 85 ? -14.68 8.414 -5.773 1 95.75 85 ARG B CA 1
ATOM 2218 C C . ARG B 1 85 ? -13.852 8.469 -7.051 1 95.75 85 ARG B C 1
ATOM 2220 O O . ARG B 1 85 ? -14.32 8.055 -8.117 1 95.75 85 ARG B O 1
ATOM 2227 N N . ALA B 1 86 ? -12.656 9.086 -6.973 1 95.5 86 ALA B N 1
ATOM 2228 C CA . ALA B 1 86 ? -11.766 9.133 -8.133 1 95.5 86 ALA B CA 1
ATOM 2229 C C . ALA B 1 86 ? -11.328 7.73 -8.539 1 95.5 86 ALA B C 1
ATOM 2231 O O . ALA B 1 86 ? -11.109 6.863 -7.691 1 95.5 86 ALA B O 1
ATOM 2232 N N . PRO B 1 87 ? -11.172 7.594 -9.914 1 92.31 87 PRO B N 1
ATOM 2233 C CA . PRO B 1 87 ? -10.633 6.309 -10.367 1 92.31 87 PRO B CA 1
ATOM 2234 C C . PRO B 1 87 ? -9.164 6.129 -10.008 1 92.31 87 PRO B C 1
ATOM 2236 O O . PRO B 1 87 ? -8.453 7.109 -9.781 1 92.31 87 PRO B O 1
ATOM 2239 N N . GLY B 1 88 ? -8.727 4.887 -9.867 1 92.19 88 GLY B N 1
ATOM 2240 C CA . GLY B 1 88 ? -7.336 4.602 -9.547 1 92.19 88 GLY B CA 1
ATOM 2241 C C . GLY B 1 88 ? -7.102 4.355 -8.062 1 92.19 88 GLY B C 1
ATOM 2242 O O . GLY B 1 88 ? -8.047 4.125 -7.312 1 92.19 88 GLY B O 1
ATOM 2243 N N . GLU B 1 89 ? -5.812 4.328 -7.707 1 94.19 89 GLU B N 1
ATOM 2244 C CA . GLU B 1 89 ? -5.441 4.082 -6.316 1 94.19 89 GLU B CA 1
ATOM 2245 C C . GLU B 1 89 ? -4.355 5.051 -5.855 1 94.19 89 GLU B C 1
ATOM 2247 O O . GLU B 1 89 ? -3.494 5.445 -6.645 1 94.19 89 GLU B O 1
ATOM 2252 N N . VAL B 1 90 ? -4.504 5.543 -4.668 1 93.06 90 VAL B N 1
ATOM 2253 C CA . VAL B 1 90 ? -3.488 6.32 -3.961 1 93.06 90 VAL B CA 1
ATOM 2254 C C . VAL B 1 90 ? -2.963 5.523 -2.77 1 93.06 90 VAL B C 1
ATOM 2256 O O . VAL B 1 90 ? -3.74 5.078 -1.92 1 93.06 90 VAL B O 1
ATOM 2259 N N . ALA B 1 91 ? -1.679 5.316 -2.762 1 93.44 91 ALA B N 1
ATOM 2260 C CA . ALA B 1 91 ? -1.109 4.5 -1.69 1 93.44 91 ALA B CA 1
ATOM 2261 C C . ALA B 1 91 ? 0.206 5.094 -1.191 1 93.44 91 ALA B C 1
ATOM 2263 O O . ALA B 1 91 ? 1.005 5.598 -1.982 1 93.44 91 ALA B O 1
ATOM 2264 N N . VAL B 1 92 ? 0.354 5.016 0.12 1 92.44 92 VAL B N 1
ATOM 2265 C CA . VAL B 1 92 ? 1.608 5.406 0.755 1 92.44 92 VAL B CA 1
ATOM 2266 C C . VAL B 1 92 ? 2 4.367 1.806 1 92.44 92 VAL B C 1
ATOM 2268 O O . VAL B 1 92 ? 1.14 3.828 2.504 1 92.44 92 VAL B O 1
ATOM 2271 N N . SER B 1 93 ? 3.244 4.07 1.882 1 93.56 93 SER B N 1
ATOM 2272 C CA . SER B 1 93 ? 3.768 3.197 2.928 1 93.56 93 SER B CA 1
ATOM 2273 C C . SER B 1 93 ? 5.125 3.684 3.426 1 93.56 93 SER B C 1
ATOM 2275 O O . SER B 1 93 ? 5.906 4.254 2.66 1 93.56 93 SER B O 1
ATOM 2277 N N . VAL B 1 94 ? 5.41 3.475 4.664 1 93.25 94 VAL B N 1
ATOM 2278 C CA . VAL B 1 94 ? 6.723 3.688 5.266 1 93.25 94 VAL B CA 1
ATOM 2279 C C . VAL B 1 94 ? 7.141 2.445 6.047 1 93.25 94 VAL B C 1
ATOM 2281 O O . VAL B 1 94 ? 6.434 2.01 6.961 1 93.25 94 VAL B O 1
ATOM 2284 N N . PRO B 1 95 ? 8.195 1.911 5.711 1 94.12 95 PRO B N 1
ATOM 2285 C CA . PRO B 1 95 ? 9 2.232 4.527 1 94.12 95 PRO B CA 1
ATOM 2286 C C . PRO B 1 95 ? 8.25 1.986 3.221 1 94.12 95 PRO B C 1
ATOM 2288 O O . PRO B 1 95 ? 7.207 1.333 3.217 1 94.12 95 PRO B O 1
ATOM 2291 N N . PRO B 1 96 ? 8.797 2.531 2.074 1 95.12 96 PRO B N 1
ATOM 2292 C CA . PRO B 1 96 ? 8.125 2.328 0.789 1 95.12 96 PRO B CA 1
ATOM 2293 C C . PRO B 1 96 ? 8.055 0.858 0.385 1 95.12 96 PRO B C 1
ATOM 2295 O O . PRO B 1 96 ? 9.023 0.115 0.574 1 95.12 96 PRO B O 1
ATOM 2298 N N . ARG B 1 97 ? 6.863 0.474 -0.144 1 96.94 97 ARG B N 1
ATOM 2299 C CA . ARG B 1 97 ? 6.652 -0.902 -0.583 1 96.94 97 ARG B CA 1
ATOM 2300 C C . ARG B 1 97 ? 6.105 -0.945 -2.006 1 96.94 97 ARG B C 1
ATOM 2302 O O . ARG B 1 97 ? 5.516 0.028 -2.479 1 96.94 97 ARG B O 1
ATOM 2309 N N . GLN B 1 98 ? 6.379 -2.059 -2.693 1 97.38 98 GLN B N 1
ATOM 2310 C CA . GLN B 1 98 ? 5.895 -2.322 -4.047 1 97.38 98 GLN B CA 1
ATOM 2311 C C . GLN B 1 98 ? 5.242 -3.697 -4.137 1 97.38 98 GLN B C 1
ATOM 2313 O O . GLN B 1 98 ? 5.574 -4.492 -5.02 1 97.38 98 GLN B O 1
ATOM 2318 N N . TYR B 1 99 ? 4.34 -3.98 -3.229 1 98.19 99 TYR B N 1
ATOM 2319 C CA . TYR B 1 99 ? 3.709 -5.297 -3.184 1 98.19 99 TYR B CA 1
ATOM 2320 C C . TYR B 1 99 ? 2.846 -5.527 -4.418 1 98.19 99 TYR B C 1
ATOM 2322 O O . TYR B 1 99 ? 2.717 -6.66 -4.891 1 98.19 99 TYR B O 1
ATOM 2330 N N . ARG B 1 100 ? 2.23 -4.438 -4.953 1 97.75 100 ARG B N 1
ATOM 2331 C CA . ARG B 1 100 ? 1.457 -4.578 -6.184 1 97.75 100 ARG B CA 1
ATOM 2332 C C . ARG B 1 100 ? 2.326 -5.109 -7.32 1 97.75 100 ARG B C 1
ATOM 2334 O O . ARG B 1 100 ? 1.926 -6.023 -8.039 1 97.75 100 ARG B O 1
ATOM 2341 N N . LEU B 1 101 ? 3.488 -4.508 -7.48 1 97.62 101 LEU B N 1
ATOM 2342 C CA . LEU B 1 101 ? 4.438 -4.934 -8.5 1 97.62 101 LEU B CA 1
ATOM 2343 C C . LEU B 1 101 ? 4.844 -6.387 -8.297 1 97.62 101 LEU B C 1
ATOM 2345 O O . LEU B 1 101 ? 4.844 -7.176 -9.25 1 97.62 101 LEU B O 1
ATOM 2349 N N . LEU B 1 102 ? 5.148 -6.742 -7.074 1 98.56 102 LEU B N 1
ATOM 2350 C CA . LEU B 1 102 ? 5.543 -8.109 -6.75 1 98.56 102 LEU B CA 1
ATOM 2351 C C . LEU B 1 102 ? 4.406 -9.086 -7.043 1 98.56 102 LEU B C 1
ATOM 2353 O O . LEU B 1 102 ? 4.625 -10.125 -7.668 1 98.56 102 LEU B O 1
ATOM 2357 N N . ALA B 1 103 ? 3.236 -8.734 -6.594 1 98.75 103 ALA B N 1
ATOM 2358 C CA . ALA B 1 103 ? 2.078 -9.602 -6.812 1 98.75 103 ALA B CA 1
ATOM 2359 C C . ALA B 1 103 ? 1.826 -9.812 -8.305 1 98.75 103 ALA B C 1
ATOM 2361 O O . ALA B 1 103 ? 1.462 -10.906 -8.727 1 98.75 103 ALA B O 1
ATOM 2362 N N . GLY B 1 104 ? 1.953 -8.734 -9.07 1 98.5 104 GLY B N 1
ATOM 2363 C CA . GLY B 1 104 ? 1.806 -8.875 -10.516 1 98.5 104 GLY B CA 1
ATOM 2364 C C . GLY B 1 104 ? 2.787 -9.859 -11.125 1 98.5 104 GLY B C 1
ATOM 2365 O O . GLY B 1 104 ? 2.404 -10.695 -11.945 1 98.5 104 GLY B O 1
ATOM 2366 N N . ALA B 1 105 ? 4.027 -9.789 -10.734 1 98.56 105 ALA B N 1
ATOM 2367 C CA . ALA B 1 105 ? 5.047 -10.703 -11.234 1 98.56 105 ALA B CA 1
ATOM 2368 C C . ALA B 1 105 ? 4.754 -12.141 -10.812 1 98.56 105 ALA B C 1
ATOM 2370 O O . ALA B 1 105 ? 4.883 -13.07 -11.609 1 98.56 105 ALA B O 1
ATOM 2371 N N . LEU B 1 106 ? 4.402 -12.305 -9.578 1 98.62 106 LEU B N 1
ATOM 2372 C CA . LEU B 1 106 ? 4.074 -13.625 -9.055 1 98.62 106 LEU B CA 1
ATOM 2373 C C . LEU B 1 106 ? 2.879 -14.219 -9.797 1 98.62 106 LEU B C 1
ATOM 2375 O O . LEU B 1 106 ? 2.895 -15.398 -10.164 1 98.62 106 LEU B O 1
ATOM 2379 N N . ALA B 1 107 ? 1.88 -13.414 -9.961 1 98.62 107 ALA B N 1
ATOM 2380 C CA . ALA B 1 107 ? 0.679 -13.867 -10.656 1 98.62 107 ALA B CA 1
ATOM 2381 C C . ALA B 1 107 ? 0.996 -14.266 -12.094 1 98.62 107 ALA B C 1
ATOM 2383 O O . ALA B 1 107 ? 0.489 -15.273 -12.594 1 98.62 107 ALA B O 1
ATOM 2384 N N . GLU B 1 108 ? 1.77 -13.453 -12.742 1 98.06 108 GLU B N 1
ATOM 2385 C CA . GLU B 1 108 ? 2.178 -13.781 -14.102 1 98.06 108 GLU B CA 1
ATOM 2386 C C . GLU B 1 108 ? 2.873 -15.141 -14.164 1 98.06 108 GLU B C 1
ATOM 2388 O O . GLU B 1 108 ? 2.586 -15.953 -15.039 1 98.06 108 GLU B O 1
ATOM 2393 N N . ALA B 1 109 ? 3.771 -15.375 -13.266 1 98.25 109 ALA B N 1
ATOM 2394 C CA . ALA B 1 109 ? 4.496 -16.641 -13.203 1 98.25 109 ALA B CA 1
ATOM 2395 C C . ALA B 1 109 ? 3.537 -17.812 -12.977 1 98.25 109 ALA B C 1
ATOM 2397 O O . ALA B 1 109 ? 3.652 -18.859 -13.633 1 98.25 109 ALA B O 1
ATOM 2398 N N . LEU B 1 110 ? 2.652 -17.641 -12.07 1 97.94 110 LEU B N 1
ATOM 2399 C CA . LEU B 1 110 ? 1.713 -18.719 -11.758 1 97.94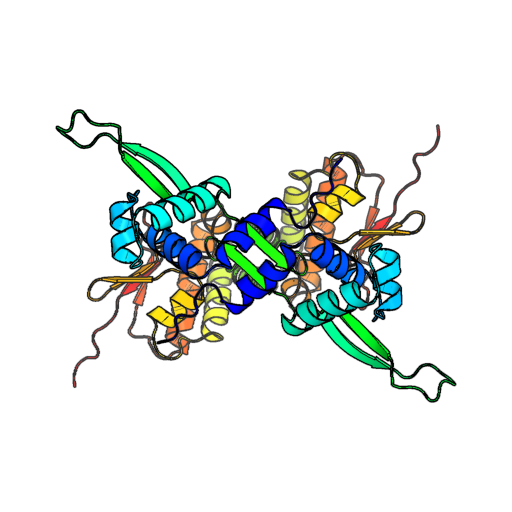 110 LEU B CA 1
ATOM 2400 C C . LEU B 1 110 ? 0.832 -19.031 -12.961 1 97.94 110 LEU B C 1
ATOM 2402 O O . LEU B 1 110 ? 0.534 -20.203 -13.234 1 97.94 110 LEU B O 1
ATOM 2406 N N . GLU B 1 111 ? 0.415 -17.984 -13.625 1 96.69 111 GLU B N 1
ATOM 2407 C CA . GLU B 1 111 ? -0.366 -18.203 -14.844 1 96.69 111 GLU B CA 1
ATOM 2408 C C . GLU B 1 111 ? 0.409 -19.047 -15.852 1 96.69 111 GLU B C 1
ATOM 2410 O O . GLU B 1 111 ? -0.156 -19.938 -16.484 1 96.69 111 GLU B O 1
ATOM 2415 N N . GLU B 1 112 ? 1.618 -18.781 -15.984 1 96.5 112 GLU B N 1
ATOM 2416 C CA . GLU B 1 112 ? 2.455 -19.5 -16.938 1 96.5 112 GLU B CA 1
ATOM 2417 C C . GLU B 1 112 ? 2.629 -20.969 -16.531 1 96.5 112 GLU B C 1
ATOM 2419 O O . GLU B 1 112 ? 2.758 -21.844 -17.391 1 96.5 112 GLU B O 1
ATOM 2424 N N . THR B 1 113 ? 2.615 -21.219 -15.281 1 95.69 113 THR B N 1
ATOM 2425 C CA . THR B 1 113 ? 2.795 -22.578 -14.781 1 95.69 113 THR B CA 1
ATOM 2426 C C . THR B 1 113 ? 1.485 -23.359 -14.852 1 95.69 113 THR B C 1
ATOM 2428 O O . THR B 1 113 ? 1.488 -24.594 -14.805 1 95.69 113 THR B O 1
ATOM 2431 N N . GLY B 1 114 ? 0.422 -22.688 -14.922 1 94.62 114 GLY B N 1
ATOM 2432 C CA . GLY B 1 114 ? -0.88 -23.344 -14.945 1 94.62 114 GLY B CA 1
ATOM 2433 C C . GLY B 1 114 ? -1.228 -24.031 -13.641 1 94.62 114 GLY B C 1
ATOM 2434 O O . GLY B 1 114 ? -1.879 -25.078 -13.633 1 94.62 114 GLY B O 1
ATOM 2435 N N . ALA B 1 115 ? -0.795 -23.5 -12.555 1 95.44 115 ALA B N 1
ATOM 2436 C CA . ALA B 1 115 ? -0.973 -24.125 -11.25 1 95.44 115 ALA B CA 1
ATOM 2437 C C . ALA B 1 115 ? -2.072 -23.438 -10.453 1 95.44 115 ALA B C 1
ATOM 2439 O O . ALA B 1 115 ? -1.877 -23.109 -9.281 1 95.44 115 ALA B O 1
ATOM 2440 N N . ASP B 1 116 ? -3.23 -23.281 -11.047 1 96.62 116 ASP B N 1
ATOM 2441 C CA . ASP B 1 116 ? -4.332 -22.562 -10.414 1 96.62 116 ASP B CA 1
ATOM 2442 C C . ASP B 1 116 ? -4.785 -23.266 -9.141 1 96.62 116 ASP B C 1
ATOM 2444 O O . ASP B 1 116 ? -5.035 -22.625 -8.117 1 96.62 116 ASP B O 1
ATOM 2448 N N . ALA B 1 117 ? -4.863 -24.578 -9.234 1 97.38 117 ALA B N 1
ATOM 2449 C CA . ALA B 1 117 ? -5.332 -25.328 -8.078 1 97.38 117 ALA B CA 1
ATOM 2450 C C . ALA B 1 117 ? -4.422 -25.109 -6.871 1 97.38 117 ALA B C 1
ATOM 2452 O O . ALA B 1 117 ? -4.898 -24.969 -5.742 1 97.38 117 ALA B O 1
ATOM 2453 N N . THR B 1 118 ? -3.131 -25.109 -7.105 1 98.12 118 THR B N 1
ATOM 2454 C CA . THR B 1 118 ? -2.16 -24.859 -6.047 1 98.12 118 THR B CA 1
ATOM 2455 C C . THR B 1 118 ? -2.318 -23.453 -5.477 1 98.12 118 THR B C 1
ATOM 2457 O O . THR B 1 118 ? -2.244 -23.25 -4.262 1 98.12 118 THR B O 1
ATOM 2460 N N . ALA B 1 119 ? -2.561 -22.5 -6.355 1 98.5 119 ALA B N 1
ATOM 2461 C CA . ALA B 1 119 ? -2.762 -21.125 -5.938 1 98.5 119 ALA B CA 1
ATOM 2462 C C . ALA B 1 119 ? -4 -20.984 -5.055 1 98.5 119 ALA B C 1
ATOM 2464 O O . ALA B 1 119 ? -3.965 -20.312 -4.02 1 98.5 119 ALA B O 1
ATOM 2465 N N . TYR B 1 120 ? -5.051 -21.641 -5.457 1 98.62 120 TYR B N 1
ATOM 2466 C CA . TYR B 1 120 ? -6.285 -21.594 -4.688 1 98.62 120 TYR B CA 1
ATOM 2467 C C . TYR B 1 120 ? -6.105 -22.234 -3.318 1 98.62 120 TYR B C 1
ATOM 2469 O O . TYR B 1 120 ? -6.59 -21.703 -2.311 1 98.62 120 TYR B O 1
ATOM 2477 N N . ALA B 1 121 ? -5.387 -23.344 -3.328 1 98.62 121 ALA B N 1
ATOM 2478 C CA . ALA B 1 121 ? -5.141 -24.031 -2.066 1 98.62 121 ALA B CA 1
ATOM 2479 C C . ALA B 1 121 ? -4.316 -23.156 -1.119 1 98.62 121 ALA B C 1
ATOM 2481 O O . ALA B 1 121 ? -4.605 -23.094 0.079 1 98.62 121 ALA B O 1
ATOM 2482 N N . ALA B 1 122 ? -3.305 -22.547 -1.596 1 98.56 122 ALA B N 1
ATOM 2483 C CA . ALA B 1 122 ? -2.479 -21.656 -0.786 1 98.56 122 ALA B CA 1
ATOM 2484 C C . ALA B 1 122 ? -3.303 -20.5 -0.22 1 98.56 122 ALA B C 1
ATOM 2486 O O . ALA B 1 122 ? -3.166 -20.156 0.955 1 98.56 122 ALA B O 1
ATOM 2487 N N . ALA B 1 123 ? -4.156 -19.891 -1.074 1 98.75 123 ALA B N 1
ATOM 2488 C CA . ALA B 1 123 ? -5.023 -18.812 -0.63 1 98.75 123 ALA B CA 1
ATOM 2489 C C . ALA B 1 123 ? -5.965 -19.266 0.475 1 98.75 123 ALA B C 1
ATOM 2491 O O . ALA B 1 123 ? -6.164 -18.562 1.468 1 98.75 123 ALA B O 1
ATOM 2492 N N . HIS B 1 124 ? -6.516 -20.453 0.294 1 98.44 124 HIS B N 1
ATOM 2493 C CA . HIS B 1 124 ? -7.41 -21 1.304 1 98.44 124 HIS B CA 1
ATOM 2494 C C . HIS B 1 124 ? -6.688 -21.188 2.635 1 98.44 124 HIS B C 1
ATOM 2496 O O . HIS B 1 124 ? -7.227 -20.844 3.689 1 98.44 124 HIS B O 1
ATOM 2502 N N . ARG B 1 125 ? -5.504 -21.719 2.611 1 97.75 125 ARG B N 1
ATOM 2503 C CA . ARG B 1 125 ? -4.715 -21.922 3.824 1 97.75 125 ARG B CA 1
ATOM 2504 C C . ARG B 1 125 ? -4.453 -20.594 4.531 1 97.75 125 ARG B C 1
ATOM 2506 O O . ARG B 1 125 ? -4.582 -20.5 5.758 1 97.75 125 ARG B O 1
ATOM 2513 N N . ARG B 1 126 ? -4.117 -19.625 3.805 1 97.38 126 ARG B N 1
ATOM 2514 C CA . ARG B 1 126 ? -3.869 -18.312 4.406 1 97.38 126 ARG B CA 1
ATOM 2515 C C . ARG B 1 126 ? -5.145 -17.75 5.02 1 97.38 126 ARG B C 1
ATOM 2517 O O . ARG B 1 126 ? -5.105 -17.141 6.094 1 97.38 126 ARG B O 1
ATOM 2524 N N . GLY B 1 127 ? -6.23 -17.891 4.289 1 97.38 127 GLY B N 1
ATOM 2525 C CA . GLY B 1 127 ? -7.508 -17.484 4.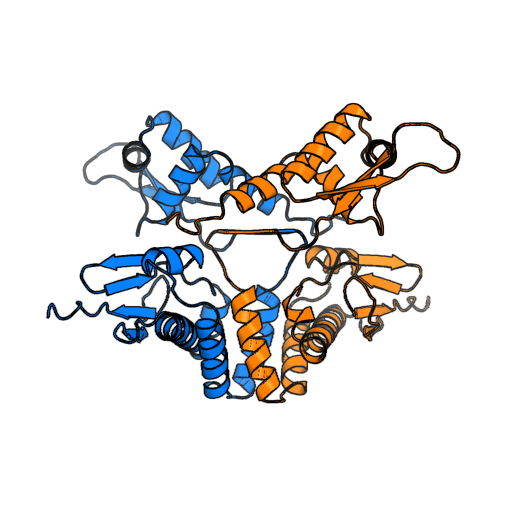859 1 97.38 127 GLY B CA 1
ATOM 2526 C C . GLY B 1 127 ? -7.809 -18.172 6.184 1 97.38 127 GLY B C 1
ATOM 2527 O O . GLY B 1 127 ? -8.281 -17.531 7.121 1 97.38 127 GLY B O 1
ATOM 2528 N N . ARG B 1 128 ? -7.496 -19.438 6.293 1 96.62 128 ARG B N 1
ATOM 2529 C CA . ARG B 1 128 ? -7.766 -20.219 7.504 1 96.62 128 ARG B CA 1
ATOM 2530 C C . ARG B 1 128 ? -6.98 -19.656 8.688 1 96.62 128 ARG B C 1
ATOM 2532 O O . ARG B 1 128 ? -7.422 -19.766 9.836 1 96.62 128 ARG B O 1
ATOM 2539 N N . THR B 1 129 ? -5.848 -19.109 8.406 1 94.62 129 THR B N 1
ATOM 2540 C CA . THR B 1 129 ? -5.008 -18.578 9.477 1 94.62 129 THR B CA 1
ATOM 2541 C C . THR B 1 129 ? -5.461 -17.172 9.875 1 94.62 129 THR B C 1
ATOM 2543 O O . THR B 1 129 ? -4.93 -16.594 10.828 1 94.62 129 THR B O 1
ATOM 2546 N N . GLN B 1 130 ? -6.367 -16.609 9.141 1 93.94 130 GLN B N 1
ATOM 2547 C CA . GLN B 1 130 ? -7 -15.328 9.453 1 93.94 130 GLN B CA 1
ATOM 2548 C C . GLN B 1 130 ? -8.516 -15.477 9.562 1 93.94 130 GLN B C 1
ATOM 2550 O O . GLN B 1 130 ? -9.266 -14.836 8.82 1 93.94 130 GLN B O 1
ATOM 2555 N N . PRO B 1 131 ? -8.883 -16.219 10.539 1 94.75 131 PRO B N 1
ATOM 2556 C CA . PRO B 1 131 ? -10.297 -16.594 10.602 1 94.75 131 PRO B CA 1
ATOM 2557 C C . PRO B 1 131 ? -11.203 -15.422 10.953 1 94.75 131 PRO B C 1
ATOM 2559 O O . PRO B 1 131 ? -10.781 -14.484 11.633 1 94.75 131 PRO B O 1
ATOM 2562 N N . VAL B 1 132 ? -12.352 -15.492 10.398 1 92.5 132 VAL B N 1
ATOM 2563 C CA . VAL B 1 132 ? -13.391 -14.562 10.836 1 92.5 132 VAL B CA 1
ATOM 2564 C C . VAL B 1 132 ? -13.656 -14.758 12.328 1 92.5 132 VAL B C 1
ATOM 2566 O O . VAL B 1 132 ? -14.055 -15.836 12.758 1 92.5 132 VAL B O 1
ATOM 2569 N N . VAL B 1 133 ? -13.305 -13.711 12.969 1 87.5 133 VAL B N 1
ATOM 2570 C CA . VAL B 1 133 ? -13.594 -13.719 14.406 1 87.5 133 VAL B CA 1
ATOM 2571 C C . VAL B 1 133 ? -14.68 -12.695 14.719 1 87.5 133 VAL B C 1
ATOM 2573 O O . VAL B 1 133 ? -14.484 -11.492 14.555 1 87.5 133 VAL B O 1
ATOM 2576 N N . GLY B 1 134 ? -15.828 -13.164 15.125 1 89.75 134 GLY B N 1
ATOM 2577 C CA . GLY B 1 134 ? -16.938 -12.273 15.406 1 89.75 134 GLY B CA 1
ATOM 2578 C C . GLY B 1 134 ? -17.797 -11.992 14.188 1 89.75 134 GLY B C 1
ATOM 2579 O O . GLY B 1 134 ? -18.219 -12.922 13.492 1 89.75 134 GLY B O 1
ATOM 2580 N N . ASP B 1 135 ? -17.938 -10.695 13.891 1 92.12 135 ASP B N 1
ATOM 2581 C CA . ASP B 1 135 ? -18.859 -10.281 12.828 1 92.12 135 ASP B CA 1
ATOM 2582 C C . ASP B 1 135 ? -18.172 -10.352 11.461 1 92.12 135 ASP B C 1
ATOM 2584 O O . ASP B 1 135 ? -17.125 -9.727 11.25 1 92.12 135 ASP B O 1
ATOM 2588 N N . LEU B 1 136 ? -18.766 -11.102 10.547 1 93.19 136 LEU B N 1
ATOM 2589 C CA . LEU B 1 136 ? -18.25 -11.297 9.203 1 93.19 136 LEU B CA 1
ATOM 2590 C C . LEU B 1 136 ? -18.047 -9.969 8.492 1 93.19 136 LEU B C 1
ATOM 2592 O O . LEU B 1 136 ? -17.016 -9.734 7.867 1 93.19 136 LEU B O 1
ATOM 2596 N N . VAL B 1 137 ? -19.016 -9.10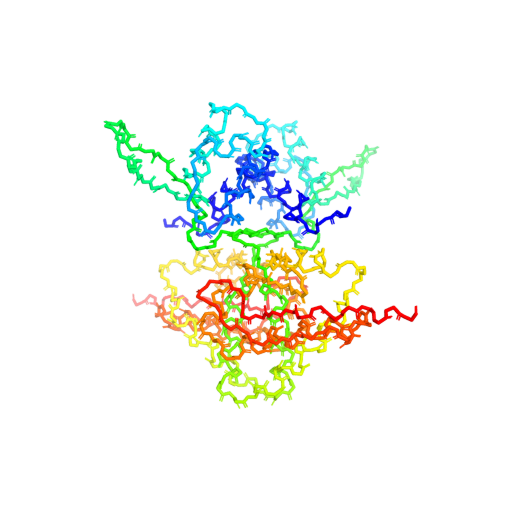9 8.586 1 94.81 137 VAL B N 1
ATOM 2597 C CA . VAL B 1 137 ? -19 -7.828 7.891 1 94.81 137 VAL B CA 1
ATOM 2598 C C . VAL B 1 137 ? -17.844 -6.973 8.398 1 94.81 137 VAL B C 1
ATOM 2600 O O . VAL B 1 137 ? -17.109 -6.375 7.609 1 94.81 137 VAL B O 1
ATOM 2603 N N . ASP B 1 138 ? -17.641 -6.961 9.711 1 94.69 138 ASP B N 1
ATOM 2604 C CA . ASP B 1 138 ? -16.531 -6.211 10.297 1 94.69 138 ASP B CA 1
ATOM 2605 C C . ASP B 1 138 ? -15.18 -6.77 9.844 1 94.69 138 ASP B C 1
ATOM 2607 O O . ASP B 1 138 ? -14.25 -6.008 9.57 1 94.69 138 ASP B O 1
ATOM 2611 N N . HIS B 1 139 ? -15.102 -8.07 9.805 1 95.56 139 HIS B N 1
ATOM 2612 C CA . HIS B 1 139 ? -13.859 -8.727 9.406 1 95.56 139 HIS B CA 1
ATOM 2613 C C . HIS B 1 139 ? -13.484 -8.375 7.969 1 95.56 139 HIS B C 1
ATOM 2615 O O . HIS B 1 139 ? -12.352 -7.977 7.699 1 95.56 139 HIS B O 1
ATOM 2621 N N . LEU B 1 140 ? -14.469 -8.461 7.102 1 96.44 140 LEU B N 1
ATOM 2622 C CA . LEU B 1 140 ? -14.242 -8.172 5.688 1 96.44 140 LEU B CA 1
ATOM 2623 C C . LEU B 1 140 ? -13.969 -6.688 5.473 1 96.44 140 LEU B C 1
ATOM 2625 O O . LEU B 1 140 ? -13.18 -6.312 4.605 1 96.44 140 LEU B O 1
ATOM 2629 N N . ASP B 1 141 ? -14.672 -5.859 6.242 1 95.38 141 ASP B N 1
ATOM 2630 C CA . ASP B 1 141 ? -14.422 -4.422 6.172 1 95.38 141 ASP B CA 1
ATOM 2631 C C . ASP B 1 141 ? -12.984 -4.098 6.566 1 95.38 141 ASP B C 1
ATOM 2633 O O . ASP B 1 141 ? -12.328 -3.266 5.934 1 95.38 141 ASP B O 1
ATOM 2637 N N . GLY B 1 142 ? -12.445 -4.766 7.57 1 94 142 GLY B N 1
ATOM 2638 C CA . GLY B 1 142 ? -11.078 -4.578 8.023 1 94 142 GLY B CA 1
ATOM 2639 C C . GLY B 1 142 ? -10.047 -4.973 6.988 1 94 142 GLY B C 1
ATOM 2640 O O . GLY B 1 142 ? -8.922 -4.469 7 1 94 142 GLY B O 1
ATOM 2641 N N . LEU B 1 143 ? -10.508 -5.812 6.078 1 95.81 143 LEU B N 1
ATOM 2642 C CA . LEU B 1 143 ? -9.617 -6.273 5.023 1 95.81 143 LEU B CA 1
ATOM 2643 C C . LEU B 1 143 ? -9.781 -5.43 3.762 1 95.81 143 LEU B C 1
ATOM 2645 O O . LEU B 1 143 ? -9.094 -5.652 2.764 1 95.81 143 LEU B O 1
ATOM 2649 N N . GLY B 1 144 ? -10.734 -4.484 3.805 1 96.12 144 GLY B N 1
ATOM 2650 C CA . GLY B 1 144 ? -10.836 -3.516 2.727 1 96.12 144 GLY B CA 1
ATOM 2651 C C . GLY B 1 144 ? -11.867 -3.896 1.68 1 96.12 144 GLY B C 1
ATOM 2652 O O . GLY B 1 144 ? -11.945 -3.268 0.624 1 96.12 144 GLY B O 1
ATOM 2653 N N . TYR B 1 145 ? -12.75 -4.848 1.98 1 97.12 145 TYR B N 1
ATOM 2654 C CA . TYR B 1 145 ? -13.688 -5.344 0.977 1 97.12 145 TYR B CA 1
ATOM 2655 C C . TYR B 1 145 ? -14.891 -4.418 0.847 1 97.12 145 TYR B C 1
ATOM 2657 O O . TYR B 1 145 ? -15.648 -4.5 -0.125 1 97.12 145 TYR B O 1
ATOM 2665 N N . GLU B 1 146 ? -15.172 -3.549 1.873 1 95.44 146 GLU B N 1
ATOM 2666 C CA . GLU B 1 146 ? -16.297 -2.621 1.905 1 95.44 146 GLU B CA 1
ATOM 2667 C C . GLU B 1 146 ? -17.625 -3.354 1.703 1 95.44 146 GLU B C 1
ATOM 2669 O O . GLU B 1 146 ? -18.359 -3.062 0.759 1 95.44 146 GLU B O 1
ATOM 2674 N N . PRO B 1 147 ? -17.906 -4.273 2.674 1 96 147 PRO B N 1
ATOM 2675 C CA . PRO B 1 147 ? -19.078 -5.141 2.529 1 96 147 PRO B CA 1
ATOM 2676 C C . PRO B 1 147 ? -20.406 -4.383 2.691 1 96 147 PRO B C 1
ATOM 2678 O O . PRO B 1 147 ? -20.484 -3.441 3.482 1 96 147 PRO B O 1
ATOM 2681 N N . VAL B 1 148 ? -21.359 -4.785 1.904 1 94.12 148 VAL B N 1
ATOM 2682 C CA . VAL B 1 148 ? -22.734 -4.332 2.016 1 94.12 148 VAL B CA 1
ATOM 2683 C C . VAL B 1 148 ? -23.672 -5.539 2.145 1 94.12 148 VAL B C 1
ATOM 2685 O O . VAL B 1 148 ? -23.609 -6.473 1.343 1 94.12 148 VAL B O 1
ATOM 2688 N N . THR B 1 149 ? -24.484 -5.492 3.148 1 93.56 149 THR B N 1
ATOM 2689 C CA . THR B 1 149 ? -25.375 -6.617 3.385 1 93.56 149 THR B CA 1
ATOM 2690 C C . THR B 1 149 ? -26.766 -6.332 2.801 1 93.56 149 THR B C 1
ATOM 2692 O O . THR B 1 149 ? -27.312 -5.254 3.004 1 93.56 149 THR B O 1
ATOM 2695 N N . ASP B 1 150 ? -27.078 -7.18 1.938 1 85.12 150 ASP B N 1
ATOM 2696 C CA . ASP B 1 150 ? -28.469 -7.148 1.466 1 85.12 150 ASP B CA 1
ATOM 2697 C C . ASP B 1 150 ? -29.188 -8.453 1.796 1 85.12 150 ASP B C 1
ATOM 2699 O O . ASP B 1 150 ? -28.938 -9.484 1.162 1 85.12 150 ASP B O 1
ATOM 2703 N N . ASP B 1 151 ? -30.203 -8.414 2.672 1 83.06 151 ASP B N 1
ATOM 2704 C CA . ASP B 1 151 ? -30.938 -9.602 3.092 1 83.06 151 ASP B CA 1
ATOM 2705 C C . ASP B 1 151 ? -29.984 -10.734 3.484 1 83.06 151 ASP B C 1
ATOM 2707 O O . ASP B 1 151 ? -29.109 -10.547 4.344 1 83.06 151 ASP B O 1
ATOM 2711 N N . SER B 1 152 ? -29.922 -11.875 2.812 1 87.75 152 SER B N 1
ATOM 2712 C CA . SER B 1 152 ? -29.141 -13.047 3.193 1 87.75 152 SER B CA 1
ATOM 2713 C C . SER B 1 152 ? -27.844 -13.133 2.393 1 87.75 152 SER B C 1
ATOM 2715 O O . SER B 1 152 ? -27.281 -14.211 2.244 1 87.75 152 SER B O 1
ATOM 2717 N N . CYS B 1 153 ? -27.469 -11.867 1.993 1 93.75 153 CYS B N 1
ATOM 2718 C CA . CYS B 1 153 ? -26.25 -11.891 1.177 1 93.75 153 CYS B CA 1
ATOM 2719 C C . CYS B 1 153 ? -25.344 -10.727 1.521 1 93.75 153 CYS B C 1
ATOM 2721 O O . CYS B 1 153 ? -25.812 -9.633 1.844 1 93.75 153 CYS B O 1
ATOM 2723 N N . VAL B 1 154 ? -24.047 -11 1.542 1 95.94 154 VAL B N 1
ATOM 2724 C CA . VAL B 1 154 ? -23.031 -9.961 1.65 1 95.94 154 VAL B CA 1
ATOM 2725 C C . VAL B 1 154 ? -22.359 -9.758 0.299 1 95.94 154 VAL B C 1
ATOM 2727 O O . VAL B 1 154 ? -21.812 -10.703 -0.277 1 95.94 154 VAL B O 1
ATOM 2730 N N . ARG B 1 155 ? -22.453 -8.531 -0.194 1 95.69 155 ARG B N 1
ATOM 2731 C CA . ARG B 1 155 ? -21.734 -8.141 -1.396 1 95.69 155 ARG B CA 1
ATOM 2732 C C . ARG B 1 155 ? -20.547 -7.254 -1.049 1 95.69 155 ARG B C 1
ATOM 2734 O O . ARG B 1 155 ? -20.562 -6.539 -0.042 1 95.69 155 ARG B O 1
ATOM 2741 N N . LEU B 1 156 ? -19.562 -7.344 -1.916 1 96.5 156 LEU B N 1
ATOM 2742 C CA . LEU B 1 156 ? -18.328 -6.629 -1.657 1 96.5 156 LEU B CA 1
ATOM 2743 C C . LEU B 1 156 ? -18.109 -5.531 -2.693 1 96.5 156 LEU B C 1
ATOM 2745 O O . LEU B 1 156 ? -17.891 -5.82 -3.875 1 96.5 156 LEU B O 1
ATOM 2749 N N . ARG B 1 157 ? -18.031 -4.312 -2.305 1 94.88 157 ARG B N 1
ATOM 2750 C CA . ARG B 1 157 ? -18.016 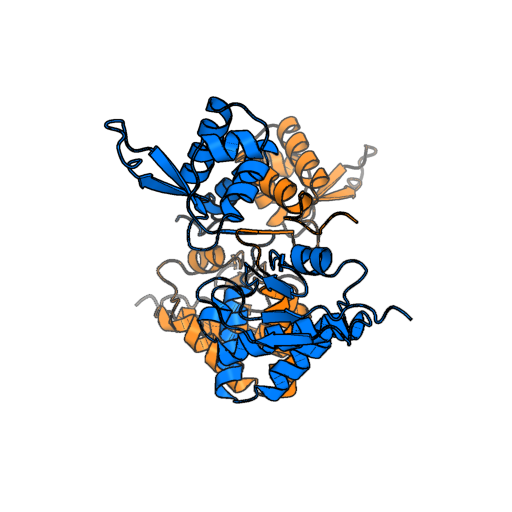-3.174 -3.217 1 94.88 157 ARG B CA 1
ATOM 2751 C C . ARG B 1 157 ? -16.609 -2.857 -3.691 1 94.88 157 ARG B C 1
ATOM 2753 O O . ARG B 1 157 ? -16.422 -2.111 -4.656 1 94.88 157 ARG B O 1
ATOM 2760 N N . ASN B 1 158 ? -15.672 -3.391 -2.967 1 95.5 158 ASN B N 1
ATOM 2761 C CA . ASN B 1 158 ? -14.273 -3.168 -3.301 1 95.5 158 ASN B CA 1
ATOM 2762 C C . ASN B 1 158 ? -13.484 -4.477 -3.326 1 95.5 158 ASN B C 1
ATOM 2764 O O . ASN B 1 158 ? -13.68 -5.34 -2.469 1 95.5 158 ASN B O 1
ATOM 2768 N N . CYS B 1 159 ? -12.656 -4.652 -4.242 1 97.31 159 CYS B N 1
ATOM 2769 C CA . CYS B 1 159 ? -11.695 -5.75 -4.242 1 97.31 159 CYS B CA 1
ATOM 2770 C C . CYS B 1 159 ? -10.344 -5.293 -3.713 1 97.31 159 CYS B C 1
ATOM 2772 O O . CYS B 1 159 ? -9.656 -4.488 -4.352 1 97.31 159 CYS B O 1
ATOM 2774 N N . PRO B 1 160 ? -9.852 -5.852 -2.654 1 97.88 160 PRO B N 1
ATOM 2775 C CA . PRO B 1 160 ? -8.586 -5.395 -2.084 1 97.88 160 PRO B CA 1
ATOM 2776 C C . PRO B 1 160 ? -7.375 -5.828 -2.914 1 97.88 160 PRO B C 1
ATOM 2778 O O . PRO B 1 160 ? -6.246 -5.43 -2.621 1 97.88 160 PRO B O 1
ATOM 2781 N N . PHE B 1 161 ? -7.609 -6.59 -3.98 1 98.44 161 PHE B N 1
ATOM 2782 C CA . PHE B 1 161 ? -6.496 -7.031 -4.812 1 98.44 161 PHE B CA 1
ATOM 2783 C C . PHE B 1 161 ? -6.398 -6.188 -6.078 1 98.44 161 PHE B C 1
ATOM 2785 O O . PHE B 1 161 ? -5.473 -6.359 -6.875 1 98.44 161 PHE B O 1
ATOM 2792 N N . GLY B 1 162 ? -7.336 -5.258 -6.258 1 96.25 162 GLY B N 1
ATOM 2793 C CA . GLY B 1 162 ? -7.273 -4.117 -7.156 1 96.25 162 GLY B CA 1
ATOM 2794 C C . GLY B 1 162 ? -6.844 -4.492 -8.562 1 96.25 162 GLY B C 1
ATOM 2795 O O . GLY B 1 162 ? -7.414 -5.402 -9.172 1 96.25 162 GLY B O 1
ATOM 2796 N N . THR B 1 163 ? -5.812 -3.812 -9.062 1 96.12 163 THR B N 1
ATOM 2797 C CA . THR B 1 163 ? -5.379 -3.879 -10.453 1 96.12 163 THR B CA 1
ATOM 2798 C C . THR B 1 163 ? -4.816 -5.258 -10.781 1 96.12 163 THR B C 1
ATOM 2800 O O . THR B 1 163 ? -4.848 -5.691 -11.938 1 96.12 163 THR B O 1
ATOM 2803 N N . VAL B 1 164 ? -4.309 -5.961 -9.766 1 98.19 164 VAL B N 1
ATOM 2804 C CA . VAL B 1 164 ? -3.783 -7.293 -10.047 1 98.19 164 VAL B CA 1
ATOM 2805 C C . VAL B 1 164 ? -4.926 -8.234 -10.414 1 98.19 164 VAL B C 1
ATOM 2807 O O . VAL B 1 164 ? -4.785 -9.07 -11.312 1 98.19 164 VAL B O 1
ATOM 2810 N N . ALA B 1 165 ? -6.031 -8.125 -9.719 1 97.88 165 ALA B N 1
ATOM 2811 C CA . ALA B 1 165 ? -7.215 -8.906 -10.086 1 97.88 165 ALA B CA 1
ATOM 2812 C C . ALA B 1 165 ? -7.691 -8.547 -11.492 1 97.88 165 ALA B C 1
ATOM 2814 O O . ALA B 1 165 ? -8.156 -9.414 -12.234 1 97.88 165 ALA B O 1
ATOM 2815 N N . GLU B 1 166 ? -7.582 -7.305 -11.867 1 96.12 166 GLU B N 1
ATOM 2816 C CA . GLU B 1 166 ? -7.965 -6.867 -13.211 1 96.12 166 GLU B CA 1
ATOM 2817 C C . GLU B 1 166 ? -7.047 -7.469 -14.273 1 96.12 166 GLU B C 1
ATOM 2819 O O . GLU B 1 166 ? -7.488 -7.773 -15.383 1 96.12 166 GLU B O 1
ATOM 2824 N N . GLU B 1 167 ? -5.832 -7.621 -13.93 1 97.06 167 GLU B N 1
ATOM 2825 C CA . GLU B 1 167 ? -4.844 -8.125 -14.883 1 97.06 167 GLU B CA 1
ATOM 2826 C C . GLU B 1 167 ? -4.93 -9.648 -15.008 1 97.06 167 GLU B C 1
ATOM 2828 O O . GLU B 1 167 ? -4.715 -10.195 -16.094 1 97.06 167 GLU B O 1
ATOM 2833 N N . PHE B 1 168 ? -5.301 -10.273 -13.953 1 97.94 168 PHE B N 1
ATOM 2834 C CA . PHE B 1 168 ? -5.359 -11.727 -13.93 1 97.94 168 PHE B CA 1
ATOM 2835 C C . PHE B 1 168 ? -6.656 -12.211 -13.289 1 97.94 168 PHE B C 1
ATOM 2837 O O . PHE B 1 168 ? -6.629 -12.922 -12.281 1 97.94 168 PHE B O 1
ATOM 2844 N N . PRO B 1 169 ? -7.758 -12.023 -13.906 1 97 169 PRO B N 1
ATOM 2845 C CA . PRO B 1 169 ? -9.047 -12.219 -13.234 1 97 169 PRO B CA 1
ATOM 2846 C C . PRO B 1 169 ? -9.297 -13.672 -12.859 1 97 169 PRO B C 1
ATOM 2848 O O . PRO B 1 169 ? -9.617 -13.969 -11.703 1 97 169 PRO B O 1
ATOM 2851 N N . PRO B 1 170 ? -9.125 -14.641 -13.688 1 97.12 170 PRO B N 1
ATOM 2852 C CA . PRO B 1 170 ? -9.422 -16.016 -13.258 1 97.12 170 PRO B CA 1
ATOM 2853 C C . PRO B 1 170 ? -8.555 -16.453 -12.078 1 97.12 170 PRO B C 1
ATOM 2855 O O . PRO B 1 170 ? -9.062 -17.047 -11.117 1 97.12 170 PRO B O 1
ATOM 2858 N N . LEU B 1 171 ? -7.332 -16.141 -12.094 1 98.38 171 LEU B N 1
ATOM 2859 C CA . LEU B 1 171 ? -6.402 -16.562 -11.055 1 98.38 171 LEU B CA 1
ATOM 2860 C C . LEU B 1 171 ? -6.695 -15.836 -9.742 1 98.38 171 LEU B C 1
ATOM 2862 O O . LEU B 1 171 ? -6.902 -16.484 -8.711 1 98.38 171 LEU B O 1
ATOM 2866 N N . VAL B 1 172 ? -6.746 -14.516 -9.789 1 98.5 172 VAL B N 1
ATOM 2867 C CA . VAL B 1 172 ? -6.797 -13.734 -8.555 1 98.5 172 VAL B CA 1
ATOM 2868 C C . VAL B 1 172 ? -8.211 -13.766 -7.98 1 98.5 172 VAL B C 1
ATOM 2870 O O . VAL B 1 172 ? -8.391 -13.781 -6.762 1 98.5 172 VAL B O 1
ATOM 2873 N N . CYS B 1 173 ? -9.227 -13.742 -8.836 1 98.25 173 CYS B N 1
ATOM 2874 C CA . CYS B 1 173 ? -10.586 -13.852 -8.328 1 98.25 173 CYS B CA 1
ATOM 2875 C C . CYS B 1 173 ? -10.836 -15.219 -7.707 1 98.25 173 CYS B C 1
ATOM 2877 O O . CYS B 1 173 ? -11.516 -15.328 -6.688 1 98.25 173 CYS B O 1
ATOM 2879 N N . GLY B 1 174 ? -10.266 -16.203 -8.352 1 98.38 174 GLY B N 1
ATOM 2880 C CA . GLY B 1 174 ? -10.344 -17.531 -7.758 1 98.38 174 GLY B CA 1
ATOM 2881 C C . GLY B 1 174 ? -9.609 -17.625 -6.434 1 98.38 174 GLY B C 1
ATOM 2882 O O . GLY B 1 174 ? -10.102 -18.25 -5.488 1 98.38 174 GLY B O 1
ATOM 2883 N N . MET B 1 175 ? -8.461 -17.094 -6.332 1 98.75 175 MET B N 1
ATOM 2884 C CA . MET B 1 175 ? -7.711 -17.078 -5.082 1 98.75 175 MET B CA 1
ATOM 2885 C C . MET B 1 175 ? -8.461 -16.312 -4 1 98.75 175 MET B C 1
ATOM 2887 O O . MET B 1 175 ? -8.453 -16.703 -2.834 1 98.75 175 MET B O 1
ATOM 2891 N N . ASN B 1 176 ? -9.008 -15.164 -4.414 1 98.62 176 ASN B N 1
ATOM 2892 C CA . ASN B 1 176 ? -9.797 -14.367 -3.477 1 98.62 176 ASN B CA 1
ATOM 2893 C C . ASN B 1 176 ? -10.961 -15.172 -2.898 1 98.62 176 ASN B C 1
ATOM 2895 O O . ASN B 1 176 ? -11.195 -15.148 -1.689 1 98.62 176 ASN B O 1
ATOM 2899 N N . LEU B 1 177 ? -11.641 -15.898 -3.771 1 98.44 177 LEU B N 1
ATOM 2900 C CA . LEU B 1 177 ? -12.711 -16.797 -3.32 1 98.44 177 LEU B CA 1
ATOM 2901 C C . LEU B 1 177 ? -12.172 -17.797 -2.312 1 98.44 177 LEU B C 1
ATOM 2903 O O . LEU B 1 177 ? -12.758 -17.984 -1.238 1 98.44 177 LEU B O 1
ATOM 2907 N N . ALA B 1 178 ? -11.117 -18.422 -2.643 1 98.56 178 ALA B N 1
ATOM 2908 C CA . ALA B 1 178 ? -10.523 -19.422 -1.766 1 98.56 178 ALA B CA 1
ATOM 2909 C C . ALA B 1 178 ? -10.109 -18.812 -0.43 1 98.56 178 ALA B C 1
ATOM 2911 O O . ALA B 1 178 ? -10.273 -19.438 0.622 1 98.56 178 ALA B O 1
ATOM 2912 N N . LEU B 1 179 ? -9.539 -17.656 -0.473 1 98.5 179 LEU B N 1
ATOM 2913 C CA . LEU B 1 179 ? -9.117 -16.953 0.735 1 98.5 179 LEU B CA 1
ATOM 2914 C C . LEU B 1 179 ? -10.305 -16.719 1.661 1 98.5 179 LEU B C 1
ATOM 2916 O O . LEU B 1 179 ? -10.242 -17.031 2.852 1 98.5 179 LEU B O 1
ATOM 2920 N N . ILE B 1 180 ? -11.375 -16.156 1.092 1 97.81 180 ILE B N 1
ATOM 2921 C CA . ILE B 1 180 ? -12.57 -15.867 1.874 1 97.81 180 ILE B CA 1
ATOM 2922 C C . ILE B 1 180 ? -13.164 -17.172 2.416 1 97.81 180 ILE B C 1
ATOM 2924 O O . ILE B 1 180 ? -13.578 -17.234 3.576 1 97.81 180 ILE B O 1
ATOM 2928 N N . ARG B 1 181 ? -13.211 -18.219 1.605 1 97.5 181 ARG B N 1
ATOM 2929 C CA . ARG B 1 181 ? -13.68 -19.516 2.08 1 97.5 181 ARG B CA 1
ATOM 2930 C C . ARG B 1 181 ? -12.82 -20.016 3.236 1 97.5 181 ARG B C 1
ATOM 2932 O O . ARG B 1 181 ? -13.336 -20.578 4.207 1 97.5 181 ARG B O 1
ATOM 2939 N N . GLY B 1 182 ? -11.547 -19.812 3.111 1 97.62 182 GLY B N 1
ATOM 2940 C CA . GLY B 1 182 ? -10.672 -20.156 4.219 1 97.62 182 GLY B CA 1
ATOM 2941 C C . GLY B 1 182 ? -10.992 -19.406 5.496 1 97.62 182 GLY B C 1
ATOM 2942 O O . GLY B 1 182 ? -11.016 -20 6.578 1 97.62 182 GLY B O 1
ATOM 2943 N N . MET B 1 183 ? -11.203 -18.156 5.375 1 97.12 183 MET B N 1
ATOM 2944 C CA . MET B 1 183 ? -11.562 -17.344 6.531 1 97.12 183 MET B CA 1
ATOM 2945 C C . MET B 1 183 ? -12.844 -17.875 7.184 1 97.12 183 MET B C 1
ATOM 2947 O O . MET B 1 183 ? -12.93 -17.938 8.414 1 97.12 183 MET B O 1
ATOM 2951 N N . LEU B 1 184 ? -13.828 -18.172 6.363 1 96.19 184 LEU B N 1
ATOM 2952 C CA . LEU B 1 184 ? -15.094 -18.688 6.863 1 96.19 184 LEU B CA 1
ATOM 2953 C C . LEU B 1 184 ? -14.898 -20.031 7.559 1 96.19 184 LEU B C 1
ATOM 2955 O O . LEU B 1 184 ? -15.391 -20.25 8.664 1 96.19 184 LEU B O 1
ATOM 2959 N N . ASP B 1 185 ? -14.211 -20.891 6.934 1 95.19 185 ASP B N 1
ATOM 2960 C CA . ASP B 1 185 ? -13.93 -22.203 7.496 1 95.19 185 ASP B CA 1
ATOM 2961 C C . ASP B 1 185 ? -13.219 -22.094 8.836 1 95.19 185 ASP B C 1
ATOM 2963 O O . ASP B 1 185 ? -13.594 -22.75 9.805 1 95.19 185 ASP B O 1
ATOM 2967 N N . GLY B 1 186 ? -12.234 -21.281 8.867 1 94.62 186 GLY B N 1
ATOM 2968 C CA . GLY B 1 186 ? -11.477 -21.094 10.094 1 94.62 186 GLY B CA 1
ATOM 2969 C C . GLY B 1 186 ? -12.312 -20.516 11.219 1 94.62 186 GLY B C 1
ATOM 2970 O O . GLY B 1 186 ? -12.023 -20.75 12.398 1 94.62 186 GLY B O 1
ATOM 2971 N N . GLY B 1 187 ? -13.281 -19.688 10.867 1 92.94 187 GLY B N 1
ATOM 2972 C CA . GLY B 1 187 ? -14.141 -19.062 11.852 1 92.94 187 GLY B CA 1
ATOM 2973 C C . GLY B 1 187 ? -15.359 -19.891 12.203 1 92.94 187 GLY B C 1
ATOM 2974 O O . GLY B 1 187 ? -16.219 -19.438 12.969 1 92.94 187 GLY B O 1
ATOM 2975 N N . GLY B 1 188 ? -15.461 -21.047 11.641 1 88.94 188 GLY B N 1
ATOM 2976 C CA . GLY B 1 188 ? -16.594 -21.922 11.922 1 88.94 188 GLY B CA 1
ATOM 2977 C C . GLY B 1 188 ? -17.875 -21.469 11.234 1 88.94 188 GLY B C 1
ATOM 2978 O O . GLY B 1 188 ? -18.969 -21.688 11.758 1 88.94 188 GLY B O 1
ATOM 2979 N N . MET B 1 189 ? -17.797 -20.797 10.219 1 85.75 189 MET B N 1
ATOM 2980 C CA . MET B 1 189 ? -18.953 -20.297 9.461 1 85.75 189 MET B CA 1
ATOM 2981 C C . MET B 1 189 ? -19.094 -21.078 8.148 1 85.75 189 MET B C 1
ATOM 2983 O O . MET B 1 189 ? -19.391 -20.484 7.109 1 85.75 189 MET B O 1
ATOM 2987 N N . ALA B 1 190 ? -18.922 -22.281 8.219 1 74.31 190 ALA B N 1
ATOM 2988 C CA . ALA B 1 190 ? -18.922 -23.125 7.031 1 74.31 190 ALA B CA 1
ATOM 2989 C C . ALA B 1 190 ? -20.266 -23.094 6.324 1 74.31 190 ALA B C 1
ATOM 2991 O O . ALA B 1 190 ? -20.359 -23.344 5.117 1 74.31 190 ALA B O 1
ATOM 2992 N N . GLU B 1 191 ? -21.219 -22.734 7.039 1 79.25 191 GLU B N 1
ATOM 2993 C CA . GLU B 1 191 ? -22.547 -22.703 6.441 1 79.25 191 GLU B CA 1
ATOM 2994 C C . GLU B 1 191 ? -22.688 -21.531 5.488 1 79.25 191 GLU B C 1
ATOM 2996 O O . GLU B 1 191 ? -23.531 -21.562 4.586 1 79.25 191 GLU B O 1
ATOM 3001 N N . SER B 1 192 ? -21.922 -20.516 5.836 1 82.06 192 SER B N 1
ATOM 3002 C CA . SER B 1 192 ? -21.891 -19.422 4.871 1 82.06 192 SER B CA 1
ATOM 3003 C C . SER B 1 192 ? -21.125 -19.812 3.615 1 82.06 192 SER B C 1
ATOM 3005 O O . SER B 1 192 ? -20.078 -20.453 3.697 1 82.06 192 SER B O 1
ATOM 3007 N N . ARG B 1 193 ? -21.688 -19.484 2.465 1 91.62 193 ARG B N 1
ATOM 3008 C CA . ARG B 1 193 ? -21.109 -19.953 1.204 1 91.62 193 ARG B CA 1
ATOM 3009 C C . ARG B 1 193 ? -20.609 -18.781 0.372 1 91.62 193 ARG B C 1
ATOM 3011 O O . ARG B 1 193 ? -21.375 -17.906 -0.019 1 91.62 193 ARG B O 1
ATOM 3018 N N . ALA B 1 194 ? -19.375 -18.812 0.155 1 96.19 194 ALA B N 1
ATOM 3019 C CA . ALA B 1 194 ? -18.797 -17.844 -0.771 1 96.19 194 ALA B CA 1
ATOM 3020 C C . ALA B 1 194 ? -18.797 -18.391 -2.197 1 96.19 194 ALA B C 1
ATOM 3022 O O . ALA B 1 194 ? -18.5 -19.562 -2.424 1 96.19 194 ALA B O 1
ATOM 3023 N N . GLU B 1 195 ? -19.109 -17.562 -3.113 1 96.62 195 GLU B N 1
ATOM 3024 C CA . GLU B 1 195 ? -19.125 -17.953 -4.52 1 96.62 195 GLU B CA 1
ATOM 3025 C C . GLU B 1 195 ? -18.734 -16.781 -5.422 1 96.62 195 GLU B C 1
ATOM 3027 O O . GLU B 1 195 ? -18.797 -15.625 -5.008 1 96.62 195 GLU B O 1
ATOM 3032 N N . LEU B 1 196 ? -18.328 -17.125 -6.668 1 97.31 196 LEU B N 1
ATOM 3033 C CA . LEU B 1 196 ? -18.047 -16.078 -7.648 1 97.31 196 LEU B CA 1
ATOM 3034 C C . LEU B 1 196 ? -19.344 -15.539 -8.25 1 97.31 196 LEU B C 1
ATOM 3036 O O . LEU B 1 196 ? -20.219 -16.312 -8.648 1 97.31 196 LEU B O 1
ATOM 3040 N N . ASP B 1 197 ? -19.516 -14.297 -8.227 1 95.25 197 ASP B N 1
ATOM 3041 C CA . ASP B 1 197 ? -20.594 -13.539 -8.852 1 95.25 197 ASP B CA 1
ATOM 3042 C C . ASP B 1 197 ? -20.078 -12.234 -9.453 1 95.25 197 ASP B C 1
ATOM 3044 O O . ASP B 1 197 ? -20.281 -11.164 -8.883 1 95.25 197 ASP B O 1
ATOM 3048 N N . PRO B 1 198 ? -19.438 -12.367 -10.586 1 93.81 198 PRO B N 1
ATOM 3049 C CA . PRO B 1 198 ? -18.812 -11.188 -11.188 1 93.81 198 PRO B CA 1
ATOM 3050 C C . PRO B 1 198 ? -19.797 -10.047 -11.414 1 93.81 198 PRO B C 1
ATOM 3052 O O . PRO B 1 198 ? -20.922 -10.281 -11.844 1 93.81 198 PRO B O 1
ATOM 3055 N N . GLN B 1 199 ? -19.391 -8.875 -10.992 1 88.06 199 GLN B N 1
ATOM 3056 C CA . GLN B 1 199 ? -20.109 -7.637 -11.211 1 88.06 199 GLN B CA 1
ATOM 3057 C C . GLN B 1 199 ? -19.266 -6.633 -12 1 88.06 199 GLN B C 1
ATOM 3059 O O . GLN B 1 199 ? -18.047 -6.75 -12.047 1 88.06 199 GLN B O 1
ATOM 3064 N N . PRO B 1 200 ? -19.922 -5.684 -12.664 1 84.81 200 PRO B N 1
ATOM 3065 C CA . PRO B 1 200 ? -19.156 -4.676 -13.398 1 84.81 200 PRO B CA 1
ATOM 3066 C C . PRO B 1 200 ? -18.188 -3.914 -12.5 1 84.81 200 PRO B C 1
ATOM 3068 O O . PRO B 1 200 ? -17.094 -3.531 -12.953 1 84.81 200 PRO B O 1
ATOM 3071 N N . ASN B 1 201 ? -18.609 -3.678 -11.234 1 86.19 201 ASN B N 1
ATOM 3072 C CA . ASN B 1 201 ? -17.75 -2.984 -10.273 1 86.19 201 ASN B CA 1
ATOM 3073 C C . ASN B 1 201 ? -17.656 -3.748 -8.961 1 86.19 201 ASN B C 1
ATOM 3075 O O . ASN B 1 201 ? -18.578 -4.48 -8.594 1 86.19 201 ASN B O 1
ATOM 3079 N N . GLY B 1 202 ? -16.484 -3.615 -8.391 1 92.44 202 GLY B N 1
ATOM 3080 C CA . GLY B 1 202 ? -16.344 -4.262 -7.094 1 92.44 202 GLY B CA 1
ATOM 3081 C C . GLY B 1 202 ? -15.711 -5.641 -7.188 1 92.44 202 GLY B C 1
ATOM 3082 O O . GLY B 1 202 ? -15.094 -5.98 -8.195 1 92.44 202 GLY B O 1
ATOM 3083 N N . CYS B 1 203 ? -15.852 -6.371 -6.105 1 96.56 203 CYS B N 1
ATOM 3084 C CA . CYS B 1 203 ? -15.25 -7.691 -5.973 1 96.56 203 CYS B CA 1
ATOM 3085 C C . CYS B 1 203 ? -16.156 -8.766 -6.555 1 96.56 203 CYS B C 1
ATOM 3087 O O . CYS B 1 203 ? -17.375 -8.695 -6.414 1 96.56 203 CYS B O 1
ATOM 3089 N N . CYS B 1 204 ? -15.633 -9.797 -7.102 1 97.12 204 CYS B N 1
ATOM 3090 C CA . CYS B 1 204 ? -16.375 -10.852 -7.789 1 97.12 204 CYS B CA 1
ATOM 3091 C C . CYS B 1 204 ? -16.938 -11.859 -6.797 1 97.12 204 CYS B C 1
ATOM 3093 O O . CYS B 1 204 ? -17.719 -12.734 -7.172 1 97.12 204 CYS B O 1
ATOM 3095 N N . VAL B 1 205 ? -16.594 -11.773 -5.531 1 97.56 205 VAL B N 1
ATOM 3096 C CA . VAL B 1 205 ? -17.031 -12.766 -4.551 1 97.56 205 VAL B CA 1
ATOM 3097 C C . VAL B 1 205 ? -18.281 -12.25 -3.82 1 97.56 205 VAL B C 1
ATOM 3099 O O . VAL B 1 205 ? -18.344 -11.078 -3.447 1 97.56 205 VAL B O 1
ATOM 3102 N N . ARG B 1 206 ? -19.203 -13.039 -3.666 1 96.62 206 ARG B N 1
ATOM 3103 C CA . ARG B 1 206 ? -20.359 -12.812 -2.816 1 96.62 206 ARG B CA 1
ATOM 3104 C C . ARG B 1 206 ? -20.5 -13.914 -1.771 1 96.62 206 ARG B C 1
ATOM 3106 O O . ARG B 1 206 ? -20.047 -15.039 -1.983 1 96.62 206 ARG B O 1
ATOM 3113 N N . ILE B 1 207 ? -21.078 -13.523 -0.676 1 96.62 207 ILE B N 1
ATOM 3114 C CA . ILE B 1 207 ? -21.25 -14.5 0.399 1 96.62 207 ILE B CA 1
ATOM 3115 C C . ILE B 1 207 ? -22.734 -14.641 0.741 1 96.62 207 ILE B C 1
ATOM 3117 O O . ILE B 1 207 ? -23.391 -13.664 1.124 1 96.62 207 ILE B O 1
ATOM 3121 N N . ALA B 1 208 ? -23.234 -15.789 0.585 1 94.94 208 ALA B N 1
ATOM 3122 C CA . ALA B 1 208 ? -24.594 -16.109 1.022 1 94.94 208 ALA B CA 1
ATOM 3123 C C . ALA B 1 208 ? -24.625 -16.469 2.504 1 94.94 208 ALA B C 1
ATOM 3125 O O . ALA B 1 208 ? -23.891 -17.359 2.945 1 94.94 208 ALA B O 1
ATOM 3126 N N . LEU B 1 209 ? -25.453 -15.703 3.195 1 88.81 209 LEU B N 1
ATOM 3127 C CA . LEU B 1 209 ? -25.562 -15.945 4.629 1 88.81 209 LEU B CA 1
ATOM 3128 C C . LEU B 1 209 ? -26.609 -17.016 4.926 1 88.81 209 LEU B C 1
ATOM 3130 O O . LEU B 1 209 ? -27.641 -17.062 4.266 1 88.81 209 LEU B O 1
ATOM 3134 N N . VAL B 1 210 ? -26.266 -18.125 5.469 1 76.56 210 VAL B N 1
ATOM 3135 C CA . VAL B 1 210 ? -27.266 -19.125 5.809 1 76.56 210 VAL B CA 1
ATOM 3136 C C . VAL B 1 210 ? -27.875 -18.812 7.18 1 76.56 210 VAL B C 1
ATOM 3138 O O . VAL B 1 210 ? -27.141 -18.438 8.109 1 76.56 210 VAL B O 1
ATOM 3141 N N . ALA B 1 211 ? -29.203 -18.531 7.234 1 62.41 211 ALA B N 1
ATOM 3142 C CA . ALA B 1 211 ? -29.984 -18.328 8.445 1 62.41 211 ALA B CA 1
ATOM 3143 C C . ALA B 1 211 ? -29.734 -19.453 9.453 1 62.41 211 ALA B C 1
ATOM 3145 O O . ALA B 1 211 ? -29.547 -20.609 9.07 1 62.41 211 ALA B O 1
ATOM 3146 N N . ALA B 1 212 ? -29.156 -19.125 10.594 1 52.69 212 ALA B N 1
ATOM 3147 C CA . ALA B 1 212 ? -29.125 -20.125 11.672 1 52.69 212 ALA B CA 1
ATOM 3148 C C . ALA B 1 212 ? -30.453 -20.875 11.758 1 52.69 212 ALA B C 1
ATOM 3150 O O . ALA B 1 212 ? -31.516 -20.281 11.672 1 52.69 212 ALA B O 1
ATOM 3151 N N . ALA B 1 213 ? -30.531 -22.094 11.273 1 42.69 213 ALA B N 1
ATOM 3152 C CA . ALA B 1 213 ? -31.75 -22.828 11.586 1 42.69 213 ALA B CA 1
ATOM 3153 C C . ALA B 1 213 ? -32.156 -22.625 13.047 1 42.69 213 ALA B C 1
ATOM 3155 O O . ALA B 1 213 ? -31.328 -22.828 13.953 1 42.69 213 ALA B O 1
ATOM 3156 N N . ARG B 1 214 ? -32.969 -21.625 13.422 1 38.38 214 ARG B N 1
ATOM 3157 C CA . ARG B 1 214 ? -33.594 -21.688 14.734 1 38.38 214 ARG B CA 1
ATOM 3158 C C . ARG B 1 214 ? -33.969 -23.125 15.102 1 38.38 214 ARG B C 1
ATOM 3160 O O . ARG B 1 214 ? -34.656 -23.812 14.344 1 38.38 214 ARG B O 1
ATOM 3167 N N . SER B 1 215 ? -32.969 -23.766 15.711 1 31.39 215 SER B N 1
ATOM 3168 C CA . SER B 1 215 ? -33.594 -24.812 16.484 1 31.39 215 SER B CA 1
ATOM 3169 C C . SER B 1 215 ? -34.688 -24.25 17.406 1 31.39 215 SER B C 1
ATOM 3171 O O . SER B 1 215 ? -34.531 -23.156 17.953 1 31.39 215 SER B O 1
#

Sequence (430 aa):
MKGLTLEHVTVDAIGLLHEPVRRAVYEYVAAQPGPVGRDAVAEAVGVGRTLAAFHLDKLAGGGLLTVSFARRPGRTGRPAKLYRRAPGEVAVSVPPRQYRLLAGALAEALEETGADATAYAAAHRRGRTQPVVGDLVDHLDGLGYEPVTDDSCVRLRNCPFGTVAEEFPPLVCGMNLALIRGMLDGGGMAESRAELDPQPNGCCVRIALVAAARSMKGLTLEHVTVDAIGLLHEPVRRAVYEYVAAQPGPVGRDAVAEAVGVGRTLAAFHLDKLAGGGLLTVSFARRPGRTGRPAKLYRRAPGEVAVSVPPRQYRLLAGALAEALEETGADATAYAAAHRRGRTQPVVGDLVDHLDGLGYEPVTDDSCVRLRNCPFGTVAEEFPPLVCGMNLALIRGMLDGGGMAESRAELDPQPNGCCVRIALVAAARS

Solvent-accessible surface area (backbone atoms only — not comparable to full-atom values): 22168 Å² total; per-residue (Å²): 134,83,49,42,49,81,52,60,64,37,40,46,38,51,26,57,48,51,43,66,68,43,30,49,50,50,55,54,40,54,70,41,96,54,68,43,40,44,64,60,49,8,63,73,69,68,51,51,54,67,59,33,43,51,41,51,50,50,37,32,75,50,56,58,25,39,78,49,72,45,67,55,88,92,50,92,60,80,55,43,62,27,34,27,57,32,86,74,75,46,63,45,43,46,64,41,62,38,33,61,61,49,26,43,25,43,49,52,20,43,60,74,66,65,45,57,70,49,32,26,50,33,17,18,53,54,16,36,78,55,39,40,70,82,54,59,60,39,47,40,29,41,55,25,22,51,56,44,77,53,90,56,28,39,40,26,61,30,40,22,51,50,70,50,29,71,74,37,43,73,61,43,51,46,21,50,44,27,20,54,45,15,12,29,50,50,40,69,37,65,71,42,44,67,43,85,52,80,51,100,67,43,25,37,46,33,33,39,51,58,75,74,74,79,122,134,80,52,48,44,85,49,63,63,37,41,46,37,50,26,58,47,52,43,66,67,43,29,50,50,49,54,54,40,55,69,43,95,54,68,43,41,45,64,62,50,8,63,72,70,69,51,51,54,68,58,34,43,52,41,51,50,50,38,33,74,50,56,55,25,38,76,49,72,45,66,55,90,91,50,94,58,80,55,43,62,26,33,26,59,32,86,75,77,45,62,47,42,46,64,41,61,38,33,59,61,51,29,44,24,41,48,51,20,43,61,75,66,66,46,57,68,52,31,25,50,32,17,19,54,54,16,36,74,54,38,40,70,81,55,60,61,40,46,41,28,46,54,25,22,51,56,43,78,54,91,55,29,38,38,26,61,31,40,23,51,52,69,50,29,71,74,38,44,72,60,43,50,46,21,50,45,27,19,52,45,14,12,30,50,52,41,69,37,64,71,41,44,67,44,85,52,79,48,99,65,45,25,37,45,33,32,39,52,57,75,74,75,79,120

Secondary structure (DSSP, 8-state):
-----S-HHHHHHHHGGGSHHHHHHHHHHHHSSS-EEHHHHHHHHT--HHHHHHHHHHHHHTTSEEEEEEPPTT--SPPEEEEEEPSS-EEEEES---HHHHHHHHHHHHHHHT-HHHHHHHHHHHHHTS---S-HHHHHHHTT--EEEETTEEEES--TTHHHHHHSHHHHHHHHHHHHHHHHHHTT-TTSEEEE---SSS-SEEEEPPP----/-----S-HHHHHHHHGGGSHHHHHHHHHHHHSSS-EEHHHHHHHHT--HHHHHHHHHHHHHTTSEEEEEEPPTT--SPPEEEEEEPSS-EEEEES---HHHHHHHHHHHHHHHT-HHHHHHHHHHHHHTS---S-HHHHHHHTT--EEEETTEEEES--TTHHHHHHSHHHHHHHHHHHHHHHHHHTT-TTSEEEE---SSS-SEEEEPP-----

Organism: NCBI:txid175570

InterPro domains:
  IPR011991 ArsR-like helix-turn-helix domain [cd00090] (16-94)
  IPR036388 Winged helix-like DNA-binding domain superfamily [G3DSA:1.10.10.10] (10-92)
  IPR036390 Winged helix DNA-binding domain superfamily [SSF46785] (12-184)